Protein AF-A0AAF0U5R7-F1 (afdb_monomer_lite)

InterPro domains:
  IPR001128 Cytochrome P450 [PF00067] (354-648)
  IPR001480 Bulb-type lectin domain [PF01453] (91-176)
  IPR001480 Bulb-type lectin domain [PS50927] (29-160)
  IPR001480 Bulb-type lectin domain [SM00108] (45-162)
  IPR001480 Bulb-type lectin domain [cd00028] (50-162)
  IPR002401 Cytochrome P450, E-class, group I [PR00463] (361-380)
  IPR002401 Cytochrome P450, E-class, group I [PR00463] (475-493)
  IPR002401 Cytochrome P450, E-class, group I [PR00463] (587-604)
  IPR002401 Cytochrome P450, E-class, group I [PR00463] (607-633)
  IPR036396 Cytochrome P450 superfamily [G3DSA:1.10.630.10] (300-651)
  IPR036396 Cytochrome P450 superfamily [SSF48264] (350-648)
  IPR036426 Bulb-type lectin domain superfamily [G3DSA:2.90.10.10] (49-160)
  IPR036426 Bulb-type lectin domain superfamily [SSF51110] (70-209)
  IPR050665 Plant Cytochrome P450 Monooxygenases [PTHR24282] (292-652)

Radius of gyration: 36.53 Å; chains: 1; bounding box: 99×59×132 Å

Organism: Solanum verrucosum (NCBI:txid315347)

pLDDT: mean 81.74, std 16.14, range [27.42, 98.19]

Secondary structure (DSSP, 8-state):
-PPPPPTHHHHHHHHGGG------PPPGGG-EEEES-SPPPSS-BGGG-EEEEEEEEETTEEEEEEESSTT-EEEEEEE--TT--S-BEEEEESSTTS-B-TT-EEEE-TTS-EEEE-TTS-EEEE---TTS---EEEE-TTS-EEEE-TT--EEEEGGGS--SEEETT-EEETTSS--EEEES-SS--SEEEEEEEE-SSEEEEEETTEEEEEEEE--BTB--EEEEEEEEETTEEEEEEEETT----EEEEEEE-SS--SSEEEEE-TTS-EEEEEEEEETTTTEEEEEEEEEHIIIIIHHHHHHHHHHHTT-EEPPP-TTTBTHHHHHHHHHHHHHSPP-TT-S--HHHHSHHHHHHHHHH-SEEEEEETTEEEEEE--HHHHHHHHH-TTTS------GGGGGT--STTT--HHHHHHHHHHHGGGGSHHHHHHHHHHHHHHHHHHHHHHHHHHHHHSS----HHHHHHHHHHHHHHHHHHS--HHHHHHHHHHHHHHHHHHHHHHTSPPPTTGGGS--HHHHHHHHHHHHHHHHHHHHHHHHHHHHHTT-----SHHHHHHHHHHHHHHHHT-GGGS--HHHHHHHHHHHHHIIIIIHHHHHHHHHHHHHH-HHHHHHHHHHHHHHHTTSPP-HHHHTT-HHHHHHHHHHHHHHHHHHHHHHHT-B-PPPTTS-GGG-

Foldseek 3Di:
DDDDDDPPVVVVVVVVVPPPPPLQWADPVQKDKDWQDDDWDDAQAQLSWTKDWDPADDPPKGWIWIALDAQFTWIFIWGDDPPFSAHIYTFATFQQVQGAGGRWMFIQHRQRKTFTAHNVRHTRGIQPCGSVQFHHWHQDNQRKTFTAHPVRHGPDICLQPGEQKATAFRKAFEVGSDKYFAACDSRHRHGHQWIFHAHQQFTAIGRHPHGPFTLDGHDPPPWGWTMWGFHFDDQFTKIWTDTPPDPDIDMDTQDRHPAGQNQKMWGQYNVRWIWIWGFGQDPVVRGTYIDGRHTRCLFPTLLQVVVVVCVVVVAAFDRADTQAWCLVVQVVQQVVLVVDDDDLPDPDCCCSQRVPVVVGCVVGHQFHWTDRGSFIFTHHPDVVVLVVLVVPQQQFDDDDFAPLLVLQFDALVHDGDPRNVLRCQLLVVCVDPVLVQVLQVQLLVLVVVLVVVVVVQCVVPVDDDDPCLVSLLLSLLQSLCCFAQVHGSVLCVLLLVLSVVLVVLSVVRRSDRHDPPCCVPPDPSSVSSNVSSVVNLVSLLVSLVVQVVCVVVVNHDLSGSLSSSVVSQVVQCVVVVHNVSGDDPSNSSSVVSVSSCVRRPLRSLLVVLLVSVCVVPVVLVVVQVVLCCVLAVPHDDHPVSVVSSPSVVVSSVVSCCVRCVSPCSVVSRGGDDDPPPDDPVPD

Sequence (683 aa):
MSPSWPTTLLASLFLFSQIFSCIAQVPPESTFKFVNEGELGPYVVEYRADYRVISIFNNPFQLCFYNTTPNAWTLALRMGTVRSESLMRWVWEANRGNPVKENATFTFGTNGNLVLADADGRIAWQTNTANKGVTGFKLLPNGNMVLHDSKGKFVWQSFNYPTDTLLVGQTLRLSGPNKLVSRASVKKNANGPYRLVVQPRLFAVYKGNKVDVELAWFDYGNNTLESIKLNSGNQRLKLDYRFAKSTQRSSHVMAFTKYNTTLTYLRLEIDGNLKAYTFVRDEEADEFRWKVTYILNWVWFNPKKLEKLLRKQGLNGNSYRLLYGDMKDLSGMIKEANSKPMNMFDHDLAPRMVPFFLETIKKYGKKSFIWMGPRPQILIMDPELIKEVLSKNYVYQKPHGNPLGTLFVQGLVSYEKDKWAKHRKIINPAFHLEKLKHMLPAFYLSCSEMLSKWEDAVQVEGSHEIDVWPHLQQLTCDVISRTAFGSSYEEGRKIFELQQEQAQHFLEVIHSVYIPGWRFLPTKRNRRMKEIKKDVRSSIRGIIDKRLKAMEAGNADNEDLLGILLESNFKEIELHGNKDFGMSIEEVIEECKLFYFAGAETTSVWILWTLVLLSRYPDWQERAREEVLQVFGSRKPDFDGLNHLKVVSILVVWFNFYAMGNNDLVRVVKAIFPDNSTDPTNF

Structure (mmCIF, N/CA/C/O backbone):
data_AF-A0AAF0U5R7-F1
#
_entry.id   AF-A0AAF0U5R7-F1
#
loop_
_atom_site.group_PDB
_atom_site.id
_atom_site.type_symbol
_atom_site.label_atom_id
_atom_site.label_alt_id
_atom_site.label_comp_id
_atom_site.label_asym_id
_atom_site.label_entity_id
_atom_site.label_seq_id
_atom_site.pdbx_PDB_ins_code
_atom_site.Cartn_x
_atom_site.Cartn_y
_atom_site.Cartn_z
_atom_site.occupancy
_atom_site.B_iso_or_equiv
_atom_site.auth_seq_id
_atom_site.auth_comp_id
_atom_site.auth_asym_id
_atom_site.auth_atom_id
_atom_site.pdbx_PDB_model_num
ATOM 1 N N . MET A 1 1 ? 57.171 -0.516 -90.112 1.00 40.38 1 MET A N 1
ATOM 2 C CA . MET A 1 1 ? 57.496 0.826 -89.588 1.00 40.38 1 MET A CA 1
ATOM 3 C C . MET A 1 1 ? 56.342 1.291 -88.720 1.00 40.38 1 MET A C 1
ATOM 5 O O . MET A 1 1 ? 55.192 1.164 -89.109 1.00 40.38 1 MET A O 1
ATOM 9 N N . SER A 1 2 ? 56.692 1.656 -87.497 1.00 31.58 2 SER A N 1
ATOM 10 C CA . SER A 1 2 ? 55.877 1.904 -86.306 1.00 31.58 2 SER A CA 1
ATOM 11 C C . SER A 1 2 ? 54.979 3.147 -86.382 1.00 31.58 2 SER A C 1
ATOM 13 O O . SER A 1 2 ? 55.464 4.183 -86.837 1.00 31.58 2 SER A O 1
ATOM 15 N N . PRO A 1 3 ? 53.753 3.115 -85.827 1.00 43.94 3 PRO A N 1
ATOM 16 C CA . PRO A 1 3 ? 53.005 4.318 -85.491 1.00 43.94 3 PRO A CA 1
ATOM 17 C C . PRO A 1 3 ? 53.316 4.749 -84.047 1.00 43.94 3 PRO A C 1
ATOM 19 O O . PRO A 1 3 ? 53.136 3.988 -83.095 1.00 43.94 3 PRO A O 1
ATOM 22 N N . SER A 1 4 ? 53.802 5.978 -83.892 1.00 38.38 4 SER A N 1
ATOM 23 C CA . SER A 1 4 ? 54.034 6.646 -82.613 1.00 38.38 4 SER A CA 1
ATOM 24 C C . SER A 1 4 ? 52.716 7.173 -82.036 1.00 38.38 4 SER A C 1
ATOM 26 O O . SER A 1 4 ? 52.055 8.027 -82.620 1.00 38.38 4 SER A O 1
ATOM 28 N N . TRP A 1 5 ? 52.338 6.661 -80.866 1.00 39.34 5 TRP A N 1
ATOM 29 C CA . TRP A 1 5 ? 51.257 7.199 -80.038 1.00 39.34 5 TRP A CA 1
ATOM 30 C C . TRP A 1 5 ? 51.809 8.298 -79.112 1.00 39.34 5 TRP A C 1
ATOM 32 O O . TRP A 1 5 ? 52.967 8.206 -78.693 1.00 39.34 5 TRP A O 1
ATOM 42 N N . PRO A 1 6 ? 51.025 9.338 -78.772 1.00 49.75 6 PRO A N 1
ATOM 43 C CA . PRO A 1 6 ? 51.516 10.461 -77.989 1.00 49.75 6 PRO A CA 1
ATOM 44 C C . PRO A 1 6 ? 51.706 10.055 -76.521 1.00 49.75 6 PRO A C 1
ATOM 46 O O . PRO A 1 6 ? 50.786 9.605 -75.838 1.00 49.75 6 PRO A O 1
ATOM 49 N N . THR A 1 7 ? 52.922 10.256 -76.025 1.00 53.69 7 THR A N 1
ATOM 50 C CA . THR A 1 7 ? 53.424 9.938 -74.678 1.00 53.69 7 THR A CA 1
ATOM 51 C C . THR A 1 7 ? 52.756 10.718 -73.532 1.00 53.69 7 THR A C 1
ATOM 53 O O . THR A 1 7 ? 53.128 10.552 -72.373 1.00 53.69 7 THR A O 1
ATOM 56 N N . THR A 1 8 ? 51.724 11.518 -73.801 1.00 50.69 8 THR A N 1
ATOM 57 C CA . THR A 1 8 ? 51.004 12.320 -72.798 1.00 50.69 8 THR A CA 1
ATOM 58 C C . THR A 1 8 ? 49.821 11.595 -72.139 1.00 50.69 8 THR A C 1
ATOM 60 O O . THR A 1 8 ? 49.384 12.007 -71.062 1.00 50.69 8 THR A O 1
ATOM 63 N N . LEU A 1 9 ? 49.344 10.472 -72.695 1.00 48.22 9 LEU A N 1
ATOM 64 C CA . LEU A 1 9 ? 48.283 9.663 -72.065 1.00 48.22 9 LEU A CA 1
ATOM 65 C C . LEU A 1 9 ? 48.811 8.633 -71.045 1.00 48.22 9 LEU A C 1
ATOM 67 O O . LEU A 1 9 ? 48.096 8.235 -70.130 1.00 48.22 9 LEU A O 1
ATOM 71 N N . LEU A 1 10 ? 50.081 8.229 -71.153 1.00 47.44 10 LEU A N 1
ATOM 72 C CA . LEU A 1 10 ? 50.709 7.298 -70.203 1.00 47.44 10 LEU A CA 1
ATOM 73 C C . LEU A 1 10 ? 51.170 7.988 -68.912 1.00 47.44 10 LEU A C 1
ATOM 75 O O . LEU A 1 10 ? 51.118 7.377 -67.848 1.00 47.44 10 LEU A O 1
ATOM 79 N N . ALA A 1 11 ? 51.531 9.275 -68.968 1.00 45.38 11 ALA A N 1
ATOM 80 C CA . ALA A 1 11 ? 51.872 10.051 -67.773 1.00 45.38 11 ALA A CA 1
ATOM 81 C C . ALA A 1 11 ? 50.638 10.379 -66.908 1.00 45.38 11 ALA A C 1
ATOM 83 O O . ALA A 1 11 ? 50.738 10.433 -65.684 1.00 45.38 11 ALA A O 1
ATOM 84 N N . SER A 1 12 ? 49.458 10.528 -67.519 1.00 46.97 12 SER A N 1
ATOM 85 C CA . SER A 1 12 ? 48.195 10.742 -66.797 1.00 46.97 12 SER A CA 1
ATOM 86 C C . SER A 1 12 ? 47.633 9.450 -66.188 1.00 46.97 12 SER A C 1
ATOM 88 O O . SER A 1 12 ? 47.035 9.505 -65.117 1.00 46.97 12 SER A O 1
ATOM 90 N N . LEU A 1 13 ? 47.907 8.281 -66.778 1.00 44.75 13 LEU A N 1
ATOM 91 C CA . LEU A 1 13 ? 47.575 6.978 -66.182 1.00 44.75 13 LEU A CA 1
ATOM 92 C C . LEU A 1 13 ? 48.552 6.544 -65.071 1.00 44.75 13 LEU A C 1
ATOM 94 O O . LEU A 1 13 ? 48.123 5.883 -64.128 1.00 44.75 13 LEU A O 1
ATOM 98 N N . PHE A 1 14 ? 49.820 6.974 -65.107 1.00 43.19 14 PHE A N 1
ATOM 99 C CA . PHE A 1 14 ? 50.777 6.736 -64.011 1.00 43.19 14 PHE A CA 1
ATOM 100 C C . PHE A 1 14 ? 50.606 7.688 -62.814 1.00 43.19 14 PHE A C 1
ATOM 102 O O . PHE A 1 14 ? 50.916 7.312 -61.686 1.00 43.19 14 PHE A O 1
ATOM 109 N N . LEU A 1 15 ? 50.061 8.894 -63.019 1.00 40.28 15 LEU A N 1
ATOM 110 C CA . LEU A 1 15 ? 49.695 9.804 -61.921 1.00 40.28 15 LEU A CA 1
ATOM 111 C C . LEU A 1 15 ? 48.323 9.489 -61.298 1.00 40.28 15 LEU A C 1
ATOM 113 O O . LEU A 1 15 ? 48.075 9.881 -60.160 1.00 40.28 15 LEU A O 1
ATOM 117 N N . PHE A 1 16 ? 47.462 8.718 -61.973 1.00 40.53 16 PHE A N 1
ATOM 118 C CA . PHE A 1 16 ? 46.197 8.236 -61.399 1.00 40.53 16 PHE A CA 1
ATOM 119 C C . PHE A 1 16 ? 46.306 6.903 -60.637 1.00 40.53 16 PHE A C 1
ATOM 121 O O . PHE A 1 16 ? 45.370 6.542 -59.925 1.00 40.53 16 PHE A O 1
ATOM 128 N N . SER A 1 17 ? 47.446 6.200 -60.689 1.00 38.38 17 SER A N 1
ATOM 129 C CA . SER A 1 17 ? 47.683 4.987 -59.883 1.00 38.38 17 SER A CA 1
ATOM 130 C C . SER A 1 17 ? 48.327 5.256 -58.512 1.00 38.38 17 SER A C 1
ATOM 132 O O . SER A 1 17 ? 48.653 4.313 -57.796 1.00 38.38 17 SER A O 1
ATOM 134 N N . GLN A 1 18 ? 48.513 6.526 -58.132 1.00 39.97 18 GLN A N 1
ATOM 135 C CA . GLN A 1 18 ? 49.034 6.954 -56.823 1.00 39.97 18 GLN A CA 1
ATOM 136 C C . GLN A 1 18 ? 47.986 7.696 -55.978 1.00 39.97 18 GLN A C 1
ATOM 138 O O . GLN A 1 18 ? 48.325 8.331 -54.981 1.00 39.97 18 GLN A O 1
ATOM 143 N N . ILE A 1 19 ? 46.690 7.545 -56.282 1.00 41.69 19 ILE A N 1
ATOM 144 C CA . ILE A 1 19 ? 45.675 7.690 -55.233 1.00 41.69 19 ILE A CA 1
ATOM 145 C C . ILE A 1 19 ? 45.765 6.419 -54.385 1.00 41.69 19 ILE A C 1
ATOM 147 O O . ILE A 1 19 ? 44.933 5.515 -54.478 1.00 41.69 19 ILE A O 1
ATOM 151 N N . PHE A 1 20 ? 46.793 6.349 -53.532 1.00 39.25 20 PHE A N 1
ATOM 152 C CA . PHE A 1 20 ? 46.637 5.659 -52.265 1.00 39.25 20 PHE A CA 1
ATOM 153 C C . PHE A 1 20 ? 45.418 6.312 -51.624 1.00 39.25 20 PHE A C 1
ATOM 155 O O . PHE A 1 20 ? 45.483 7.390 -51.034 1.00 39.25 20 PHE A O 1
ATOM 162 N N . SER A 1 21 ? 44.267 5.665 -51.775 1.00 38.41 21 SER A N 1
ATOM 163 C CA . SER A 1 21 ? 43.223 5.785 -50.782 1.00 38.41 21 SER A CA 1
ATOM 164 C C . SER A 1 21 ? 43.889 5.280 -49.512 1.00 38.41 21 SER A C 1
ATOM 166 O O . SER A 1 21 ? 43.935 4.076 -49.276 1.00 38.41 21 SER A O 1
ATOM 168 N N . CYS A 1 22 ? 44.516 6.183 -48.753 1.00 46.66 22 CYS A N 1
ATOM 169 C CA . CYS A 1 22 ? 44.947 5.924 -47.394 1.00 46.66 22 CYS A CA 1
ATOM 170 C C . CYS A 1 22 ? 43.667 5.629 -46.619 1.00 46.66 22 CYS A C 1
ATOM 172 O O . CYS A 1 22 ? 43.062 6.512 -46.012 1.00 46.66 22 CYS A O 1
ATOM 174 N N . ILE A 1 23 ? 43.197 4.384 -46.710 1.00 57.81 23 ILE A N 1
ATOM 175 C CA . ILE A 1 23 ? 42.240 3.825 -45.775 1.00 57.81 23 ILE A CA 1
ATOM 176 C C . ILE A 1 23 ? 42.951 3.994 -44.446 1.00 57.81 23 ILE A C 1
ATOM 178 O O . ILE A 1 23 ? 43.989 3.375 -44.230 1.00 57.81 23 ILE A O 1
ATOM 182 N N . ALA A 1 24 ? 42.469 4.921 -43.622 1.00 60.72 24 ALA A N 1
ATOM 183 C CA . ALA A 1 24 ? 43.088 5.189 -42.340 1.00 60.72 24 ALA A CA 1
ATOM 184 C C . ALA A 1 24 ? 43.162 3.857 -41.577 1.00 60.72 24 ALA A C 1
ATOM 186 O O . ALA A 1 24 ? 42.127 3.243 -41.306 1.00 60.72 24 ALA A O 1
ATOM 187 N N . GLN A 1 25 ? 44.386 3.376 -41.358 1.00 77.62 25 GLN A N 1
ATOM 188 C CA . GLN A 1 25 ? 44.668 2.154 -40.618 1.00 77.62 25 GLN A CA 1
ATOM 189 C C . GLN A 1 25 ? 44.881 2.516 -39.154 1.00 77.62 25 GLN A C 1
ATOM 191 O O . GLN A 1 25 ? 45.380 3.597 -38.831 1.00 77.62 25 GLN A O 1
ATOM 196 N N . VAL A 1 26 ? 44.480 1.614 -38.264 1.00 87.19 26 VAL A N 1
ATOM 197 C CA . VAL A 1 26 ? 44.726 1.783 -36.834 1.00 87.19 26 VAL A CA 1
ATOM 198 C C . VAL A 1 26 ? 46.232 1.650 -36.602 1.00 87.19 26 VAL A C 1
ATOM 200 O O . VAL A 1 26 ? 46.800 0.636 -37.023 1.00 87.19 26 VAL A O 1
ATOM 203 N N . PRO A 1 27 ? 46.880 2.626 -35.942 1.00 87.50 27 PRO A N 1
ATOM 204 C CA . PRO A 1 27 ? 48.293 2.516 -35.607 1.00 87.50 27 PRO A CA 1
ATOM 205 C C . PRO A 1 27 ? 48.554 1.242 -34.785 1.00 87.50 27 PRO A C 1
ATOM 207 O O . PRO A 1 27 ? 47.750 0.948 -33.893 1.00 87.50 27 PRO A O 1
ATOM 210 N N . PRO A 1 28 ? 49.623 0.467 -35.052 1.00 86.25 28 PRO A N 1
ATOM 211 C CA . PRO A 1 28 ? 49.896 -0.785 -34.342 1.00 86.25 28 PRO A CA 1
ATOM 212 C C . PRO A 1 28 ? 49.866 -0.649 -32.812 1.00 86.25 28 PRO A C 1
ATOM 214 O O . PRO A 1 28 ? 49.298 -1.498 -32.130 1.00 86.25 28 PRO A O 1
ATOM 217 N N . GLU A 1 29 ? 50.371 0.457 -32.270 1.00 86.44 29 GLU A N 1
ATOM 218 C CA . GLU A 1 29 ? 50.370 0.790 -30.841 1.00 86.44 29 GLU A CA 1
ATOM 219 C C . GLU A 1 29 ? 48.970 1.024 -30.246 1.00 86.44 29 GLU A C 1
ATOM 221 O O . GLU A 1 29 ? 48.789 0.977 -29.032 1.00 86.44 29 GLU A O 1
ATOM 226 N N . SER A 1 30 ? 47.973 1.275 -31.096 1.00 88.06 30 SER A N 1
ATOM 227 C CA . SER A 1 30 ? 46.566 1.458 -30.720 1.00 88.06 30 SER A CA 1
ATOM 228 C C . SER A 1 30 ? 45.730 0.180 -30.884 1.00 88.06 30 SER A C 1
ATOM 230 O O . SER A 1 30 ? 44.527 0.200 -30.612 1.00 88.06 30 SER A O 1
ATOM 232 N N . THR A 1 31 ? 46.338 -0.923 -31.335 1.00 94.56 31 THR A N 1
ATOM 233 C CA . THR A 1 31 ? 45.702 -2.247 -31.432 1.00 94.56 31 THR A CA 1
ATOM 234 C C . THR A 1 31 ? 45.802 -3.016 -30.114 1.00 94.56 31 THR A C 1
ATOM 236 O O . THR A 1 31 ? 46.631 -2.708 -29.260 1.00 94.56 31 THR A O 1
ATOM 239 N N . PHE A 1 32 ? 44.951 -4.024 -29.917 1.00 96.44 32 PHE A N 1
ATOM 240 C CA . PHE A 1 32 ? 45.042 -4.904 -28.748 1.00 96.44 32 PHE A CA 1
ATOM 241 C C . PHE A 1 32 ? 44.501 -6.299 -29.046 1.00 96.44 32 PHE A C 1
ATOM 243 O O . PHE A 1 32 ? 43.642 -6.477 -29.910 1.00 96.44 32 PHE A O 1
ATOM 250 N N . LYS A 1 33 ? 44.955 -7.283 -28.268 1.00 96.25 33 LYS A N 1
ATOM 251 C CA . LYS A 1 33 ? 44.413 -8.641 -28.238 1.00 96.25 33 LYS A CA 1
ATOM 252 C C . LYS A 1 33 ? 44.359 -9.120 -26.793 1.00 96.25 33 LYS A C 1
ATOM 254 O O . LYS A 1 33 ? 45.391 -9.227 -26.142 1.00 96.25 33 LYS A O 1
ATOM 259 N N . PHE A 1 34 ? 43.160 -9.424 -26.314 1.00 97.12 34 PHE A N 1
ATOM 260 C CA . PHE A 1 34 ? 42.935 -10.030 -25.006 1.00 97.12 34 PHE A CA 1
ATOM 261 C C . PHE A 1 34 ? 42.510 -11.479 -25.177 1.00 97.12 34 PHE A C 1
ATOM 263 O O . PHE A 1 34 ? 41.666 -11.768 -26.024 1.00 97.12 34 PHE A O 1
ATOM 270 N N . VAL A 1 35 ? 43.072 -12.367 -24.365 1.00 96.75 35 VAL A N 1
ATOM 271 C CA . VAL A 1 35 ? 42.690 -13.780 -24.292 1.00 96.75 35 VAL A CA 1
ATOM 272 C C . VAL A 1 35 ? 41.850 -13.979 -23.033 1.00 96.75 35 VAL A C 1
ATOM 274 O O . VAL A 1 35 ? 42.160 -13.433 -21.977 1.00 96.75 35 VAL A O 1
ATOM 277 N N . ASN A 1 36 ? 40.747 -14.713 -23.151 1.00 95.88 36 ASN A N 1
ATOM 278 C CA . ASN A 1 36 ? 39.884 -15.070 -22.034 1.00 95.88 36 ASN A CA 1
ATOM 279 C C . ASN A 1 36 ? 40.510 -16.217 -21.226 1.00 95.88 36 ASN A C 1
ATOM 281 O O . ASN A 1 36 ? 40.085 -17.368 -21.339 1.00 95.88 36 ASN A O 1
ATOM 285 N N . GLU A 1 37 ? 41.506 -15.881 -20.416 1.00 93.75 37 GLU A N 1
ATOM 286 C CA . GLU A 1 37 ? 42.252 -16.787 -19.541 1.00 93.75 37 GLU A CA 1
ATOM 287 C C . GLU A 1 37 ? 42.609 -16.089 -18.216 1.00 93.75 37 GLU A C 1
ATOM 289 O O . GLU A 1 37 ? 42.425 -14.878 -18.072 1.00 93.75 37 GLU A O 1
ATOM 294 N N . GLY A 1 38 ? 43.091 -16.854 -17.234 1.00 90.12 38 GLY A N 1
ATOM 295 C CA . GLY A 1 38 ? 43.553 -16.331 -15.944 1.00 90.12 38 GLY A CA 1
ATOM 296 C C . GLY A 1 38 ? 42.538 -16.416 -14.800 1.00 90.12 38 GLY A C 1
ATOM 297 O O . GLY A 1 38 ? 41.504 -17.090 -14.888 1.00 90.12 38 GLY A O 1
ATOM 298 N N . GLU A 1 39 ? 42.874 -15.747 -13.698 1.00 91.31 39 GLU A N 1
ATOM 299 C CA . GLU A 1 39 ? 42.134 -15.809 -12.436 1.00 91.31 39 GLU A CA 1
ATOM 300 C C . GLU A 1 39 ? 40.764 -15.125 -12.506 1.00 91.31 39 GLU A C 1
ATOM 302 O O . GLU A 1 39 ? 40.548 -14.153 -13.237 1.00 91.31 39 GLU A O 1
ATOM 307 N N . LEU A 1 40 ? 39.824 -15.651 -11.721 1.00 92.38 40 LEU A N 1
ATOM 308 C CA . LEU A 1 40 ? 38.483 -15.097 -11.584 1.00 92.38 40 LEU A CA 1
ATOM 309 C C . LEU A 1 40 ? 38.486 -13.922 -10.607 1.00 92.38 40 LEU A C 1
ATOM 311 O O . LEU A 1 40 ? 39.226 -13.894 -9.626 1.00 92.38 40 LEU A O 1
ATOM 315 N N . GLY A 1 41 ? 37.622 -12.947 -10.868 1.00 87.81 41 GLY A N 1
ATOM 316 C CA . GLY A 1 41 ? 37.445 -11.806 -9.987 1.00 87.81 41 GLY A CA 1
ATOM 317 C C . GLY A 1 41 ? 36.872 -12.216 -8.620 1.00 87.81 41 GLY A C 1
ATOM 318 O O . GLY A 1 41 ? 36.008 -13.089 -8.556 1.00 87.81 41 GLY A O 1
ATOM 319 N N . PRO A 1 42 ? 37.300 -11.569 -7.523 1.00 86.50 42 PRO A N 1
ATOM 320 C CA . PRO A 1 42 ? 37.019 -12.047 -6.167 1.00 86.50 42 PRO A CA 1
ATOM 321 C C . PRO A 1 42 ? 35.653 -11.616 -5.606 1.00 86.50 42 PRO A C 1
ATOM 323 O O . PRO A 1 42 ? 35.295 -12.005 -4.497 1.00 86.50 42 PRO A O 1
ATOM 326 N N . TYR A 1 43 ? 34.892 -10.780 -6.320 1.00 84.44 43 TYR A N 1
ATOM 327 C CA . TYR A 1 43 ? 33.681 -10.144 -5.789 1.00 84.44 43 TYR A CA 1
ATOM 328 C C . TYR A 1 43 ? 32.392 -10.739 -6.356 1.00 84.44 43 TYR A C 1
ATOM 330 O O . TYR A 1 43 ? 32.324 -11.149 -7.512 1.00 84.44 43 TYR A O 1
ATOM 338 N N . VAL A 1 44 ? 31.315 -10.692 -5.567 1.00 82.25 44 VAL A N 1
ATOM 339 C CA . VAL A 1 44 ? 29.986 -11.103 -6.031 1.00 82.25 44 VAL A CA 1
ATOM 340 C C . VAL A 1 44 ? 29.438 -10.085 -7.034 1.00 82.25 44 VAL A C 1
ATOM 342 O O . VAL A 1 44 ? 29.354 -8.885 -6.767 1.00 82.25 44 VAL A O 1
ATOM 345 N N . VAL A 1 45 ? 29.004 -10.584 -8.188 1.00 87.50 45 VAL A N 1
ATOM 346 C CA . VAL A 1 45 ? 28.429 -9.780 -9.274 1.00 87.50 45 VAL A CA 1
ATOM 347 C C . VAL A 1 45 ? 27.017 -10.223 -9.622 1.00 87.50 45 VAL A C 1
ATOM 349 O O . VAL A 1 45 ? 26.514 -11.259 -9.176 1.00 87.50 45 VAL A O 1
ATOM 352 N N . GLU A 1 46 ? 26.342 -9.400 -10.416 1.00 89.06 46 GLU A N 1
ATOM 353 C CA . GLU A 1 46 ? 25.008 -9.683 -10.917 1.00 89.06 46 GLU A CA 1
ATOM 354 C C . GLU A 1 46 ? 24.918 -11.079 -11.558 1.00 89.06 46 GLU A C 1
ATOM 356 O O . GLU A 1 46 ? 25.801 -11.508 -12.302 1.00 89.06 46 GLU A O 1
ATOM 361 N N . TYR A 1 47 ? 23.832 -11.784 -11.224 1.00 89.31 47 TYR A N 1
ATOM 362 C CA . TYR A 1 47 ? 23.567 -13.187 -11.572 1.00 89.31 47 TYR A CA 1
ATOM 363 C C . TYR A 1 47 ? 24.486 -14.230 -10.919 1.00 89.31 47 TYR A C 1
ATOM 365 O O . TYR A 1 47 ? 24.391 -15.397 -11.290 1.00 89.31 47 TYR A O 1
ATOM 373 N N . ARG A 1 48 ? 25.305 -13.844 -9.924 1.00 87.31 48 ARG A N 1
ATOM 374 C CA . ARG A 1 48 ? 26.328 -14.716 -9.312 1.00 87.31 48 ARG A CA 1
ATOM 375 C C . ARG A 1 48 ? 27.257 -15.319 -10.372 1.00 87.31 48 ARG A C 1
ATOM 377 O O . ARG A 1 48 ? 27.559 -16.504 -10.329 1.00 87.31 48 ARG A O 1
ATOM 384 N N . ALA A 1 49 ? 27.602 -14.509 -11.368 1.00 89.31 49 ALA A N 1
ATOM 385 C CA . ALA A 1 49 ? 28.492 -14.916 -12.440 1.00 89.31 49 ALA A CA 1
ATOM 386 C C . ALA A 1 49 ? 29.947 -14.970 -11.971 1.00 89.31 49 ALA A C 1
ATOM 388 O O . ALA A 1 49 ? 30.346 -14.145 -11.148 1.00 89.31 49 ALA A O 1
ATOM 389 N N . ASP A 1 50 ? 30.744 -15.842 -12.582 1.00 92.88 50 ASP A N 1
ATOM 390 C CA . ASP A 1 50 ? 32.193 -15.675 -12.550 1.00 92.88 50 ASP A CA 1
ATOM 391 C C . ASP A 1 50 ? 32.593 -14.668 -13.628 1.00 92.88 50 ASP A C 1
ATOM 393 O O . ASP A 1 50 ? 31.907 -14.504 -14.646 1.00 92.88 50 ASP A O 1
ATOM 397 N N . TYR A 1 51 ? 33.688 -13.944 -13.407 1.00 93.75 51 TYR A N 1
ATOM 398 C CA . TYR A 1 51 ? 34.138 -12.930 -14.351 1.00 93.75 51 TYR A CA 1
ATOM 399 C C . TYR A 1 51 ? 35.652 -12.737 -14.348 1.00 93.75 51 TYR A C 1
ATOM 401 O O . TYR A 1 51 ? 36.327 -13.006 -13.360 1.00 93.75 51 TYR A O 1
ATOM 409 N N . ARG A 1 52 ? 36.167 -12.217 -15.462 1.00 94.44 52 ARG A N 1
ATOM 410 C CA . ARG A 1 52 ? 37.556 -11.805 -15.676 1.00 94.44 52 ARG A CA 1
ATOM 411 C C . ARG A 1 52 ? 37.573 -10.381 -16.199 1.00 94.44 52 ARG A C 1
ATOM 413 O O . ARG A 1 52 ? 36.819 -10.039 -17.113 1.00 94.44 52 ARG A O 1
ATOM 420 N N . VAL A 1 53 ? 38.409 -9.535 -15.614 1.00 91.69 53 VAL A N 1
ATOM 421 C CA . VAL A 1 53 ? 38.508 -8.127 -16.009 1.00 91.69 53 VAL A CA 1
ATOM 422 C C . VAL A 1 53 ? 39.434 -7.956 -17.208 1.00 91.69 53 VAL A C 1
ATOM 424 O O . VAL A 1 53 ? 40.459 -8.617 -17.316 1.00 91.69 53 VAL A O 1
ATOM 427 N N . ILE A 1 54 ? 39.085 -7.028 -18.095 1.00 92.94 54 ILE A N 1
ATOM 428 C CA . ILE A 1 54 ? 39.948 -6.566 -19.184 1.00 92.94 54 ILE A CA 1
ATOM 429 C C . ILE A 1 54 ? 40.483 -5.183 -18.795 1.00 92.94 54 ILE A C 1
ATOM 431 O O . ILE A 1 54 ? 39.798 -4.405 -18.122 1.00 92.94 54 ILE A O 1
ATOM 435 N N . SER A 1 55 ? 41.704 -4.847 -19.216 1.00 91.94 55 SER A N 1
ATOM 436 C CA . SER A 1 55 ? 42.351 -3.568 -18.880 1.00 91.94 55 SER A CA 1
ATOM 437 C C . SER A 1 55 ? 41.681 -2.337 -19.511 1.00 91.94 55 SER A C 1
ATOM 439 O O . SER A 1 55 ? 42.026 -1.210 -19.170 1.00 91.94 55 SER A O 1
ATOM 441 N N . ILE A 1 56 ? 40.685 -2.515 -20.384 1.00 94.38 56 ILE A N 1
ATOM 442 C CA . ILE A 1 56 ? 39.877 -1.424 -20.936 1.00 94.38 56 ILE A CA 1
ATOM 443 C C . ILE A 1 56 ? 38.869 -0.947 -19.883 1.00 94.38 56 ILE A C 1
ATOM 445 O O . ILE A 1 56 ? 37.855 -1.608 -19.627 1.00 94.38 56 ILE A O 1
ATOM 449 N N . PHE A 1 57 ? 39.119 0.233 -19.312 1.00 93.31 57 PHE A N 1
ATOM 450 C CA . PHE A 1 57 ? 38.269 0.840 -18.289 1.00 93.31 57 PHE A CA 1
ATOM 451 C C . PHE A 1 57 ? 38.112 2.356 -18.472 1.00 93.31 57 PHE A C 1
ATOM 453 O O . PHE A 1 57 ? 38.980 3.037 -19.010 1.00 93.31 57 PHE A O 1
ATOM 460 N N . ASN A 1 58 ? 36.986 2.885 -17.998 1.00 93.88 58 ASN A N 1
ATOM 461 C CA . ASN A 1 58 ? 36.752 4.309 -17.787 1.00 93.88 58 ASN A CA 1
ATOM 462 C C . ASN A 1 58 ? 35.703 4.444 -16.683 1.00 93.88 58 ASN A C 1
ATOM 464 O O . ASN A 1 58 ? 34.545 4.092 -16.897 1.00 93.88 58 ASN A O 1
ATOM 468 N N . ASN A 1 59 ? 36.113 4.877 -15.489 1.00 87.31 59 ASN A N 1
ATOM 469 C CA . ASN A 1 59 ? 35.277 4.823 -14.290 1.00 87.31 59 ASN A CA 1
ATOM 470 C C . ASN A 1 59 ? 33.886 5.461 -14.517 1.00 87.31 59 ASN A C 1
ATOM 472 O O . ASN A 1 59 ? 33.825 6.614 -14.948 1.00 87.31 59 ASN A O 1
ATOM 476 N N . PRO A 1 60 ? 32.776 4.765 -14.190 1.00 89.25 60 PRO A N 1
ATOM 477 C CA . PRO A 1 60 ? 32.659 3.486 -13.461 1.00 89.25 60 PRO A CA 1
ATOM 478 C C . PRO A 1 60 ? 32.533 2.231 -14.348 1.00 89.25 60 PRO A C 1
ATOM 480 O O . PRO A 1 60 ? 32.029 1.202 -13.897 1.00 89.25 60 PRO A O 1
ATOM 483 N N . PHE A 1 61 ? 32.909 2.311 -15.620 1.00 93.12 61 PHE A N 1
ATOM 484 C CA . PHE A 1 61 ? 32.746 1.243 -16.600 1.00 93.12 61 PHE A CA 1
ATOM 485 C C . PHE A 1 61 ? 34.039 0.464 -16.834 1.00 93.12 61 PHE A C 1
ATOM 487 O O . PHE A 1 61 ? 35.129 1.036 -16.885 1.00 93.12 61 PHE A O 1
ATOM 494 N N . GLN A 1 62 ? 33.919 -0.847 -17.026 1.00 93.56 62 GLN A N 1
ATOM 495 C CA . GLN A 1 62 ? 35.046 -1.701 -17.402 1.00 93.56 62 GLN A CA 1
ATOM 496 C C . GLN A 1 62 ? 34.559 -2.892 -18.222 1.00 93.56 62 GLN A C 1
ATOM 498 O O . GLN A 1 62 ? 33.473 -3.416 -17.970 1.00 93.56 62 GLN A O 1
ATOM 503 N N . LEU A 1 63 ? 35.352 -3.311 -19.207 1.00 95.50 63 LEU A N 1
ATOM 504 C CA . LEU A 1 63 ? 35.074 -4.528 -19.962 1.00 95.50 63 LEU A CA 1
ATOM 505 C C . LEU A 1 63 ? 35.487 -5.772 -19.176 1.00 95.50 63 LEU A C 1
ATOM 507 O O . LEU A 1 63 ? 36.516 -5.790 -18.499 1.00 95.50 63 LEU A O 1
ATOM 511 N N . CYS A 1 64 ? 34.678 -6.819 -19.272 1.00 95.56 64 CYS A N 1
ATOM 512 C CA . CYS A 1 64 ? 34.932 -8.105 -18.639 1.00 95.56 64 CYS A CA 1
ATOM 513 C C . CYS A 1 64 ? 34.462 -9.249 -19.538 1.00 95.56 64 CYS A C 1
ATOM 515 O O . CYS A 1 64 ? 33.511 -9.096 -20.307 1.00 95.56 64 CYS A O 1
ATOM 517 N N . PHE A 1 65 ? 35.073 -10.415 -19.369 1.00 96.81 65 PHE A N 1
ATOM 518 C CA . PHE A 1 65 ? 34.418 -11.680 -19.678 1.00 96.81 65 PHE A CA 1
ATOM 519 C C . PHE A 1 65 ? 33.637 -12.128 -18.451 1.00 96.81 65 PHE A C 1
ATOM 521 O O . PHE A 1 65 ? 34.146 -12.026 -17.341 1.00 96.81 65 PHE A O 1
ATOM 528 N N . TYR A 1 66 ? 32.415 -12.614 -18.623 1.00 95.19 66 TYR A N 1
ATOM 529 C CA . TYR A 1 66 ? 31.652 -13.212 -17.531 1.00 95.19 66 TYR A CA 1
ATOM 530 C C . TYR A 1 66 ? 30.895 -14.451 -17.996 1.00 95.19 66 TYR A C 1
ATOM 532 O O . TYR A 1 66 ? 30.580 -14.575 -19.183 1.00 95.19 66 TYR A O 1
ATOM 540 N N . ASN A 1 67 ? 30.573 -15.359 -17.081 1.00 93.25 67 ASN A N 1
ATOM 541 C CA . ASN A 1 67 ? 29.748 -16.523 -17.376 1.00 93.25 67 ASN A CA 1
ATOM 542 C C . ASN A 1 67 ? 28.719 -16.786 -16.256 1.00 93.25 67 ASN A C 1
ATOM 544 O O . ASN A 1 67 ? 28.963 -16.598 -15.073 1.00 93.25 67 ASN A O 1
ATOM 548 N N . THR A 1 68 ? 27.507 -17.200 -16.630 1.00 89.00 68 THR A N 1
ATOM 549 C CA . THR A 1 68 ? 26.495 -17.733 -15.682 1.00 89.00 68 THR A CA 1
ATOM 550 C C . THR A 1 68 ? 26.310 -19.238 -15.847 1.00 89.00 68 THR A C 1
ATOM 552 O O . THR A 1 68 ? 25.437 -19.855 -15.240 1.00 89.00 68 THR A O 1
ATOM 555 N N . THR A 1 69 ? 27.080 -19.828 -16.754 1.00 88.94 69 THR A N 1
ATOM 556 C CA . THR A 1 69 ? 27.105 -21.247 -17.077 1.00 88.94 69 THR A CA 1
ATOM 557 C C . THR A 1 69 ? 28.568 -21.593 -17.342 1.00 88.94 69 THR A C 1
ATOM 559 O O . THR A 1 69 ? 29.204 -20.865 -18.110 1.00 88.94 69 THR A O 1
ATOM 562 N N . PRO A 1 70 ? 29.116 -22.648 -16.714 1.00 88.75 70 PRO A N 1
ATOM 563 C CA . PRO A 1 70 ? 30.521 -23.005 -16.871 1.00 88.75 70 PRO A CA 1
ATOM 564 C C . PRO A 1 70 ? 30.938 -23.085 -18.343 1.00 88.75 70 PRO A C 1
ATOM 566 O O . PRO A 1 70 ? 30.211 -23.633 -19.171 1.00 88.75 70 PRO A O 1
ATOM 569 N N . ASN A 1 71 ? 32.099 -22.507 -18.662 1.00 88.19 71 ASN A N 1
ATOM 570 C CA . ASN A 1 71 ? 32.680 -22.455 -20.010 1.00 88.19 71 ASN A CA 1
ATOM 571 C C . ASN A 1 71 ? 31.811 -21.779 -21.103 1.00 88.19 71 ASN A C 1
ATOM 573 O O . ASN A 1 71 ? 32.058 -21.959 -22.293 1.00 88.19 71 ASN A O 1
ATOM 577 N N . ALA A 1 72 ? 30.799 -20.991 -20.723 1.00 94.12 72 ALA A N 1
ATOM 578 C CA . ALA A 1 72 ? 29.973 -20.212 -21.646 1.00 94.12 72 ALA A CA 1
ATOM 579 C C . ALA A 1 72 ? 30.137 -18.708 -21.378 1.00 94.12 72 ALA A C 1
ATOM 581 O O . ALA A 1 72 ? 29.350 -18.083 -20.661 1.00 94.12 72 ALA A O 1
ATOM 582 N N . TRP A 1 73 ? 31.184 -18.127 -21.955 1.00 96.38 73 TRP A N 1
ATOM 583 C CA . TRP A 1 73 ? 31.633 -16.770 -21.676 1.00 96.38 73 TRP A CA 1
ATOM 584 C C . TRP A 1 73 ? 30.974 -15.721 -22.568 1.00 96.38 73 TRP A C 1
ATOM 586 O O . TRP A 1 73 ? 30.719 -15.914 -23.759 1.00 96.38 73 TRP A O 1
ATOM 596 N N . THR A 1 74 ? 30.712 -14.569 -21.966 1.00 97.12 74 THR A N 1
ATOM 597 C CA . THR A 1 74 ? 30.131 -13.390 -22.602 1.00 97.12 74 THR A CA 1
ATOM 598 C C . THR A 1 74 ? 31.043 -12.198 -22.369 1.00 97.12 74 THR A C 1
ATOM 600 O O . THR A 1 74 ? 31.418 -11.922 -21.231 1.00 97.12 74 THR A O 1
ATOM 603 N N . LEU A 1 75 ? 31.375 -11.470 -23.432 1.00 97.62 75 LEU A N 1
ATOM 604 C CA . LEU A 1 75 ? 32.044 -10.179 -23.323 1.00 97.62 75 LEU A CA 1
ATOM 605 C C . LEU A 1 75 ? 31.004 -9.113 -22.966 1.00 97.62 75 LEU A C 1
ATOM 607 O O . LEU A 1 75 ? 30.022 -8.924 -23.692 1.00 97.62 75 LEU A O 1
ATOM 611 N N . ALA A 1 76 ? 31.219 -8.407 -21.862 1.00 96.56 76 ALA A N 1
ATOM 612 C CA . ALA A 1 76 ? 30.267 -7.446 -21.328 1.00 96.56 76 ALA A CA 1
ATOM 613 C C . ALA A 1 76 ? 30.936 -6.199 -20.763 1.00 96.56 76 ALA A C 1
ATOM 615 O O . ALA A 1 76 ? 32.096 -6.209 -20.355 1.00 96.56 76 ALA A O 1
ATOM 616 N N . LEU A 1 77 ? 30.159 -5.121 -20.704 1.00 96.38 77 LEU A N 1
ATOM 617 C CA . LEU A 1 77 ? 30.516 -3.909 -19.987 1.00 96.38 77 LEU A CA 1
ATOM 618 C C . LEU A 1 77 ? 29.858 -3.951 -18.609 1.00 96.38 77 LEU A C 1
ATOM 620 O O . LEU A 1 77 ? 28.627 -4.001 -18.504 1.00 96.38 77 LEU A O 1
ATOM 624 N N . ARG A 1 78 ? 30.668 -3.901 -17.552 1.00 92.06 78 ARG A N 1
ATOM 625 C CA . ARG A 1 78 ? 30.168 -3.687 -16.192 1.00 92.06 78 ARG A CA 1
ATOM 626 C C . ARG A 1 78 ? 30.054 -2.201 -15.876 1.00 92.06 78 ARG A C 1
ATOM 628 O O . ARG A 1 78 ? 30.781 -1.386 -16.439 1.00 92.06 78 ARG A O 1
ATOM 635 N N . MET A 1 79 ? 29.193 -1.877 -14.919 1.00 90.62 79 MET A N 1
ATOM 636 C CA . MET A 1 79 ? 29.115 -0.576 -14.259 1.00 90.62 79 MET A CA 1
ATOM 637 C C . MET A 1 79 ? 29.219 -0.773 -12.741 1.00 90.62 79 MET A C 1
ATOM 639 O O . MET A 1 79 ? 28.459 -1.554 -12.161 1.00 90.62 79 MET A O 1
ATOM 643 N N . GLY A 1 80 ? 30.153 -0.077 -12.090 1.00 79.06 80 GLY A N 1
ATOM 644 C CA . GLY A 1 80 ? 30.327 -0.104 -10.635 1.00 79.06 80 GLY A CA 1
ATOM 645 C C . GLY A 1 80 ? 31.678 0.449 -10.177 1.00 79.06 80 GLY A C 1
ATOM 646 O O . GLY A 1 80 ? 32.641 0.491 -10.938 1.00 79.06 80 GLY A O 1
ATOM 647 N N . THR A 1 81 ? 31.763 0.869 -8.916 1.00 70.12 81 THR A N 1
ATOM 648 C CA . THR A 1 81 ? 33.003 1.386 -8.319 1.00 70.12 81 THR A CA 1
ATOM 649 C C . THR A 1 81 ? 33.789 0.271 -7.635 1.00 70.12 81 THR A C 1
ATOM 651 O O . THR A 1 81 ? 33.206 -0.538 -6.926 1.00 70.12 81 THR A O 1
ATOM 654 N N . VAL A 1 82 ? 35.116 0.246 -7.801 1.00 57.41 82 VAL A N 1
ATOM 655 C CA . VAL A 1 82 ? 36.013 -0.788 -7.230 1.00 57.41 82 VAL A CA 1
ATOM 656 C C . VAL A 1 82 ? 36.023 -0.793 -5.689 1.00 57.41 82 VAL A C 1
ATOM 658 O O . VAL A 1 82 ? 36.398 -1.786 -5.085 1.00 57.41 82 VAL A O 1
ATOM 661 N N . ARG A 1 83 ? 35.599 0.305 -5.048 1.00 55.72 83 ARG A N 1
ATOM 662 C CA . ARG A 1 83 ? 35.682 0.518 -3.591 1.00 55.72 83 ARG A CA 1
ATOM 663 C C . ARG A 1 83 ? 34.397 0.210 -2.804 1.00 55.72 83 ARG A C 1
ATOM 665 O O . ARG A 1 83 ? 34.336 0.563 -1.636 1.00 55.72 83 ARG A O 1
ATOM 672 N N . SER A 1 84 ? 33.365 -0.374 -3.414 1.00 54.66 84 SER A N 1
ATOM 673 C CA . SER A 1 84 ? 32.117 -0.703 -2.702 1.00 54.66 84 SER A CA 1
ATOM 674 C C . SER A 1 84 ? 31.846 -2.201 -2.737 1.00 54.66 84 SER A C 1
ATOM 676 O O . SER A 1 84 ? 31.903 -2.783 -3.818 1.00 54.66 84 SER A O 1
ATOM 678 N N . GLU A 1 85 ? 31.442 -2.787 -1.608 1.00 57.91 85 GLU A N 1
ATOM 679 C CA . GLU A 1 85 ? 30.938 -4.171 -1.520 1.00 57.91 85 GLU A CA 1
ATOM 680 C C . GLU A 1 85 ? 29.636 -4.384 -2.324 1.00 57.91 85 GLU A C 1
ATOM 682 O O . GLU A 1 85 ? 29.180 -5.508 -2.537 1.00 57.91 85 GLU A O 1
ATOM 687 N N . SER A 1 86 ? 29.035 -3.306 -2.835 1.00 67.31 86 SER A N 1
ATOM 688 C CA . SER A 1 86 ? 27.855 -3.365 -3.687 1.00 67.31 86 SER A CA 1
ATOM 689 C C . SER A 1 86 ? 28.077 -4.091 -5.021 1.00 67.31 86 SER A C 1
ATOM 691 O O . SER A 1 86 ? 28.944 -3.750 -5.825 1.00 67.31 86 SER A O 1
ATOM 693 N N . LEU A 1 87 ? 27.133 -4.990 -5.309 1.00 76.94 87 LEU A N 1
ATOM 694 C CA . LEU A 1 87 ? 26.976 -5.782 -6.531 1.00 76.94 87 LEU A CA 1
ATOM 695 C C . LEU A 1 87 ? 27.317 -5.013 -7.825 1.00 76.94 87 LEU A C 1
ATOM 697 O O . LEU A 1 87 ? 26.635 -4.046 -8.178 1.00 76.94 87 LEU A O 1
ATOM 701 N N . MET A 1 88 ? 28.313 -5.478 -8.583 1.00 84.00 88 MET A N 1
ATOM 702 C CA . MET A 1 88 ? 28.583 -4.977 -9.940 1.00 84.00 88 MET A CA 1
ATOM 703 C C . MET A 1 88 ? 27.510 -5.452 -10.918 1.00 84.00 88 MET A C 1
ATOM 705 O O . MET A 1 88 ? 27.038 -6.586 -10.818 1.00 84.00 88 MET A O 1
ATOM 709 N N . ARG A 1 89 ? 27.132 -4.599 -11.878 1.00 91.00 89 ARG A N 1
ATOM 710 C CA . ARG A 1 89 ? 26.016 -4.876 -12.796 1.00 91.00 89 ARG A CA 1
ATOM 711 C C . ARG A 1 89 ? 26.418 -4.811 -14.262 1.00 91.00 89 ARG A C 1
ATOM 713 O O . ARG A 1 89 ? 27.234 -3.973 -14.644 1.00 91.00 89 ARG A O 1
ATOM 720 N N . TRP A 1 90 ? 25.818 -5.677 -15.076 1.00 93.69 90 TRP A N 1
ATOM 721 C CA . TRP A 1 90 ? 26.123 -5.831 -16.501 1.00 93.69 90 TRP A CA 1
ATOM 722 C C . TRP A 1 90 ? 25.242 -4.904 -17.342 1.00 93.69 90 TRP A C 1
ATOM 724 O O . TRP A 1 90 ? 24.036 -5.108 -17.443 1.00 93.69 90 TRP A O 1
ATOM 734 N N . VAL A 1 91 ? 25.807 -3.858 -17.941 1.00 94.94 91 VAL A N 1
ATOM 735 C CA . VAL A 1 91 ? 25.021 -2.810 -18.629 1.00 94.94 91 VAL A CA 1
ATOM 736 C C . VAL A 1 91 ? 25.045 -2.914 -20.154 1.00 94.94 91 VAL A C 1
ATOM 738 O O . VAL A 1 91 ? 24.288 -2.218 -20.826 1.00 94.94 91 VAL A O 1
ATOM 741 N N . TRP A 1 92 ? 25.893 -3.779 -20.709 1.00 96.31 92 TRP A N 1
ATOM 742 C CA . TRP A 1 92 ? 25.960 -4.072 -22.140 1.00 96.31 92 TRP A CA 1
ATOM 743 C C . TRP A 1 92 ? 26.647 -5.421 -22.375 1.00 96.31 92 TRP A C 1
ATOM 745 O O . TRP A 1 92 ? 27.526 -5.793 -21.602 1.00 96.31 92 TRP A O 1
ATOM 755 N N . GLU A 1 93 ? 26.281 -6.142 -23.437 1.00 95.94 93 GLU A N 1
ATOM 756 C CA . GLU A 1 93 ? 26.851 -7.454 -23.780 1.00 95.94 93 GLU A CA 1
ATOM 757 C C . GLU A 1 93 ? 27.012 -7.592 -25.296 1.00 95.94 93 GLU A C 1
ATOM 759 O O . GLU A 1 93 ? 26.097 -7.262 -26.051 1.00 95.94 93 GLU A O 1
ATOM 764 N N . ALA A 1 94 ? 28.156 -8.118 -25.736 1.00 95.75 94 ALA A N 1
ATOM 765 C CA . ALA A 1 94 ? 28.467 -8.288 -27.153 1.00 95.75 94 ALA A CA 1
ATOM 766 C C . ALA A 1 94 ? 27.737 -9.496 -27.756 1.00 95.75 94 ALA A C 1
ATOM 768 O O . ALA A 1 94 ? 27.091 -9.404 -28.796 1.00 95.75 94 ALA A O 1
ATOM 769 N N . ASN A 1 95 ? 27.835 -10.643 -27.084 1.00 95.88 95 ASN A N 1
ATOM 770 C CA . ASN A 1 95 ? 27.499 -11.954 -27.635 1.00 95.88 95 ASN A CA 1
ATOM 771 C C . ASN A 1 95 ? 26.422 -12.687 -26.814 1.00 95.88 95 ASN A C 1
ATOM 773 O O . ASN A 1 95 ? 26.485 -13.902 -26.622 1.00 95.88 95 ASN A O 1
ATOM 777 N N . ARG A 1 96 ? 25.405 -11.956 -26.329 1.00 93.06 96 ARG A N 1
ATOM 778 C CA . ARG A 1 96 ? 24.238 -12.543 -25.642 1.00 93.06 96 ARG A CA 1
ATOM 779 C C . ARG A 1 96 ? 23.600 -13.635 -26.510 1.00 93.06 96 ARG A C 1
ATOM 781 O O . ARG A 1 96 ? 23.231 -13.388 -27.654 1.00 93.06 96 ARG A O 1
ATOM 788 N N . GLY A 1 97 ? 23.426 -14.831 -25.948 1.00 92.94 97 GLY A N 1
ATOM 789 C CA . GLY A 1 97 ? 22.880 -15.995 -26.655 1.00 92.94 97 GLY A CA 1
ATOM 790 C C . GLY A 1 97 ? 23.853 -16.703 -27.608 1.00 92.94 97 GLY A C 1
ATOM 791 O O . GLY A 1 97 ? 23.473 -17.726 -28.167 1.00 92.94 97 GLY A O 1
ATOM 792 N N . ASN A 1 98 ? 25.085 -16.209 -27.768 1.00 95.44 98 ASN A N 1
ATOM 793 C CA . ASN A 1 98 ? 26.147 -16.824 -28.572 1.00 95.44 98 ASN A CA 1
ATOM 794 C C . ASN A 1 98 ? 27.471 -16.845 -27.777 1.00 95.44 98 ASN A C 1
ATOM 796 O O . ASN A 1 98 ? 28.404 -16.107 -28.109 1.00 95.44 98 ASN A O 1
ATOM 800 N N . PRO A 1 99 ? 27.543 -17.612 -26.673 1.00 95.25 99 PRO A N 1
ATOM 801 C CA . PRO A 1 99 ? 28.718 -17.625 -25.811 1.00 95.25 99 PRO A CA 1
ATOM 802 C C . PRO A 1 99 ? 29.960 -18.160 -26.538 1.00 95.25 99 PRO A C 1
ATOM 804 O O . PRO A 1 99 ? 29.861 -18.905 -27.516 1.00 95.25 99 PRO A O 1
ATOM 807 N N . VAL A 1 100 ? 31.126 -17.775 -26.027 1.00 97.25 100 VAL A N 1
ATOM 808 C CA . VAL A 1 100 ? 32.436 -18.302 -26.432 1.00 97.25 100 VAL A CA 1
ATOM 809 C C . VAL A 1 100 ? 33.021 -19.167 -25.322 1.00 97.25 100 VAL A C 1
ATOM 811 O O . VAL A 1 100 ? 32.594 -19.067 -24.168 1.00 97.25 100 VAL A O 1
ATOM 814 N N . LYS A 1 101 ? 33.987 -20.017 -25.653 1.00 95.75 101 LYS A N 1
ATOM 815 C CA . LYS A 1 101 ? 34.675 -20.862 -24.679 1.00 95.75 101 LYS A CA 1
ATOM 816 C C . LYS A 1 101 ? 35.838 -20.115 -24.025 1.00 95.75 101 LYS A C 1
ATOM 818 O O . LYS A 1 101 ? 36.138 -18.953 -24.318 1.00 95.75 101 LYS A O 1
ATOM 823 N N . GLU A 1 102 ? 36.465 -20.778 -23.069 1.00 93.75 102 GLU A N 1
ATOM 824 C CA . GLU A 1 102 ? 37.775 -20.389 -22.560 1.00 93.75 102 GLU A CA 1
ATOM 825 C C . GLU A 1 102 ? 38.795 -20.233 -23.701 1.00 93.75 102 GLU A C 1
ATOM 827 O O . GLU A 1 102 ? 38.659 -20.872 -24.742 1.00 93.75 102 GLU A O 1
ATOM 832 N N . ASN A 1 103 ? 39.779 -19.347 -23.531 1.00 95.50 103 ASN A N 1
ATOM 833 C CA . ASN A 1 103 ? 40.769 -18.960 -24.548 1.00 95.50 103 ASN A CA 1
ATOM 834 C C . ASN A 1 103 ? 40.213 -18.212 -25.774 1.00 95.50 103 ASN A C 1
ATOM 836 O O . ASN A 1 103 ? 40.951 -17.929 -26.719 1.00 95.50 103 ASN A O 1
ATOM 840 N N . ALA A 1 104 ? 38.936 -17.822 -25.759 1.00 97.50 104 ALA A N 1
ATOM 841 C CA . ALA A 1 104 ? 38.394 -16.877 -26.729 1.00 97.50 104 ALA A CA 1
ATOM 842 C C . ALA A 1 104 ? 39.174 -15.554 -26.724 1.00 97.50 104 ALA A C 1
ATOM 844 O O . ALA A 1 104 ? 39.684 -15.118 -25.692 1.00 97.50 104 ALA A O 1
ATOM 845 N N . THR A 1 105 ? 39.237 -14.882 -27.870 1.00 97.94 105 THR A N 1
ATOM 846 C CA . THR A 1 105 ? 40.034 -13.668 -28.048 1.00 97.94 105 THR A CA 1
ATOM 847 C C . THR A 1 105 ? 39.179 -12.462 -28.397 1.00 97.94 105 THR A C 1
ATOM 849 O O . THR A 1 105 ? 38.313 -12.518 -29.269 1.00 97.94 105 THR A O 1
ATOM 852 N N . PHE A 1 106 ? 39.443 -11.341 -27.731 1.00 97.88 106 PHE A N 1
ATOM 853 C CA . PHE A 1 106 ? 38.872 -10.040 -28.049 1.00 97.88 106 PHE A CA 1
ATOM 854 C C . PHE A 1 106 ? 39.962 -9.136 -28.619 1.00 97.88 106 PHE A C 1
ATOM 856 O O . PHE A 1 106 ? 40.894 -8.748 -27.915 1.00 97.88 106 PHE A O 1
ATOM 863 N N . THR A 1 107 ? 39.857 -8.838 -29.910 1.00 97.38 107 THR A N 1
ATOM 864 C CA . THR A 1 107 ? 40.929 -8.230 -30.699 1.00 97.38 107 THR A CA 1
ATOM 865 C C . THR A 1 107 ? 40.442 -6.969 -31.396 1.00 97.38 107 THR A C 1
ATOM 867 O O . THR A 1 107 ? 39.388 -6.975 -32.031 1.00 97.38 107 THR A O 1
ATOM 870 N N . PHE A 1 108 ? 41.237 -5.906 -31.331 1.00 96.62 108 PHE A N 1
ATOM 871 C CA . PHE A 1 108 ? 41.111 -4.729 -32.182 1.00 96.62 108 PHE A CA 1
ATOM 872 C C . PHE A 1 108 ? 42.297 -4.697 -33.140 1.00 96.62 108 PHE A C 1
ATOM 874 O O . PHE A 1 108 ? 43.427 -4.497 -32.705 1.00 96.62 108 PHE A O 1
ATOM 881 N N . GLY A 1 109 ? 42.046 -4.973 -34.420 1.00 91.88 109 GLY A N 1
ATOM 882 C CA . GLY A 1 109 ? 43.095 -5.135 -35.429 1.00 91.88 109 GLY A CA 1
ATOM 883 C C . GLY A 1 109 ? 43.448 -3.847 -36.176 1.00 91.88 109 GLY A C 1
ATOM 884 O O . GLY A 1 109 ? 42.696 -2.873 -36.165 1.00 91.88 109 GLY A O 1
ATOM 885 N N . THR A 1 110 ? 44.561 -3.877 -36.914 1.00 92.56 110 THR A N 1
ATOM 886 C CA . THR A 1 110 ? 45.042 -2.768 -37.769 1.00 92.56 110 THR A CA 1
ATOM 887 C C . THR A 1 110 ? 44.039 -2.352 -38.849 1.00 92.56 110 THR A C 1
ATOM 889 O O . THR A 1 110 ? 43.988 -1.192 -39.253 1.00 92.56 110 THR A O 1
ATOM 892 N N . ASN A 1 111 ? 43.180 -3.282 -39.279 1.00 91.50 111 ASN A N 1
ATOM 893 C CA . ASN A 1 111 ? 42.088 -3.024 -40.216 1.00 91.50 111 ASN A CA 1
ATOM 894 C C . ASN A 1 111 ? 40.917 -2.233 -39.601 1.00 91.50 111 ASN A C 1
ATOM 896 O O . ASN A 1 111 ? 39.947 -1.954 -40.304 1.00 91.50 111 ASN A O 1
ATOM 900 N N . GLY A 1 112 ? 40.951 -1.899 -38.307 1.00 93.06 112 GLY A N 1
ATOM 901 C CA . GLY A 1 112 ? 39.895 -1.126 -37.658 1.00 93.06 112 GLY A CA 1
ATOM 902 C C . GLY A 1 112 ? 38.659 -1.927 -37.257 1.00 93.06 112 GLY A C 1
ATOM 903 O O . GLY A 1 112 ? 37.635 -1.332 -36.910 1.00 93.06 112 GLY A O 1
ATOM 904 N N . ASN A 1 113 ? 38.716 -3.260 -37.305 1.00 95.38 113 ASN A N 1
ATOM 905 C CA . ASN A 1 113 ? 37.641 -4.133 -36.845 1.00 95.38 113 ASN A CA 1
ATOM 906 C C . ASN A 1 113 ? 37.869 -4.565 -35.395 1.00 95.38 113 ASN A C 1
ATOM 908 O O . ASN A 1 113 ? 38.986 -4.903 -35.002 1.00 95.38 113 ASN A O 1
ATOM 912 N N . LEU A 1 114 ? 36.788 -4.595 -34.623 1.00 96.12 114 LEU A N 1
ATOM 913 C CA . LEU A 1 114 ? 36.773 -5.118 -33.267 1.00 96.12 114 LEU A CA 1
ATOM 914 C C . LEU A 1 114 ? 36.052 -6.467 -33.290 1.00 96.12 114 LEU A C 1
ATOM 916 O O . LEU A 1 114 ? 34.896 -6.539 -33.711 1.00 96.12 114 LEU A O 1
ATOM 920 N N . VAL A 1 115 ? 36.748 -7.530 -32.893 1.00 98.00 115 VAL A N 1
ATOM 921 C CA . VAL A 1 115 ? 36.336 -8.924 -33.103 1.00 98.00 115 VAL A CA 1
ATOM 922 C C . VAL A 1 115 ? 36.428 -9.702 -31.799 1.00 98.00 115 VAL A C 1
ATOM 924 O O . VAL A 1 115 ? 37.457 -9.686 -31.129 1.00 98.00 115 VAL A O 1
ATOM 927 N N . LEU A 1 116 ? 35.355 -10.415 -31.468 1.00 98.19 116 LEU A N 1
ATOM 928 C CA . LEU A 1 116 ? 35.345 -11.486 -30.482 1.00 98.19 116 LEU A CA 1
ATOM 929 C C . LEU A 1 116 ? 35.311 -12.823 -31.229 1.00 98.19 116 LEU A C 1
ATOM 931 O O . LEU A 1 116 ? 34.300 -13.158 -31.855 1.00 98.19 116 LEU A O 1
ATOM 935 N N . ALA A 1 117 ? 36.403 -13.573 -31.156 1.00 97.75 117 ALA A N 1
ATOM 936 C CA . ALA A 1 117 ? 36.530 -14.903 -31.738 1.00 97.75 117 ALA A CA 1
ATOM 937 C C . ALA A 1 117 ? 36.628 -15.957 -30.633 1.00 97.75 117 ALA A C 1
ATOM 939 O O . ALA A 1 117 ? 37.268 -15.734 -29.610 1.00 97.75 117 ALA A O 1
ATOM 940 N N . ASP A 1 118 ? 35.978 -17.094 -30.834 1.00 97.31 118 ASP A N 1
ATOM 941 C CA . ASP A 1 118 ? 36.091 -18.266 -29.973 1.00 97.31 118 ASP A CA 1
ATOM 942 C C . ASP A 1 118 ? 37.480 -18.924 -30.134 1.00 97.31 118 ASP A C 1
ATOM 944 O O . ASP A 1 118 ? 38.253 -18.557 -31.024 1.00 97.31 118 ASP A O 1
ATOM 948 N N . ALA A 1 119 ? 37.820 -19.881 -29.271 1.00 92.88 119 ALA A N 1
ATOM 949 C CA . ALA A 1 119 ? 39.138 -20.529 -29.267 1.00 92.88 119 ALA A CA 1
ATOM 950 C C . ALA A 1 119 ? 39.456 -21.298 -30.566 1.00 92.88 119 ALA A C 1
ATOM 952 O O . ALA A 1 119 ? 40.620 -21.472 -30.914 1.00 92.88 119 ALA A O 1
ATOM 953 N N . ASP A 1 120 ? 38.426 -21.728 -31.299 1.00 93.94 120 ASP A N 1
ATOM 954 C CA . ASP A 1 120 ? 38.530 -22.387 -32.608 1.00 93.94 120 ASP A CA 1
ATOM 955 C C . ASP A 1 120 ? 38.629 -21.395 -33.788 1.00 93.94 120 ASP A C 1
ATOM 957 O O . ASP A 1 120 ? 38.674 -21.804 -34.947 1.00 93.94 120 ASP A O 1
ATOM 961 N N . GLY A 1 121 ? 38.654 -20.086 -33.513 1.00 91.62 121 GLY A N 1
ATOM 962 C CA . GLY A 1 121 ? 38.694 -19.025 -34.519 1.00 91.62 121 GLY A CA 1
ATOM 963 C C . GLY A 1 121 ? 37.322 -18.594 -35.046 1.00 91.62 121 GLY A C 1
ATOM 964 O O . GLY A 1 121 ? 37.241 -17.641 -35.826 1.00 91.62 121 GLY A O 1
ATOM 965 N N . ARG A 1 122 ? 36.222 -19.223 -34.608 1.00 96.25 122 ARG A N 1
ATOM 966 C CA . ARG A 1 122 ? 34.863 -18.817 -34.985 1.00 96.25 122 ARG A CA 1
ATOM 967 C C . ARG A 1 122 ? 34.555 -17.421 -34.453 1.00 96.25 122 ARG A C 1
ATOM 969 O O . ARG A 1 122 ? 34.573 -17.178 -33.249 1.00 96.25 122 ARG A O 1
ATOM 976 N N . ILE A 1 123 ? 34.178 -16.499 -35.334 1.00 97.19 123 ILE A N 1
ATOM 977 C CA . ILE A 1 123 ? 33.768 -15.149 -34.927 1.00 97.19 123 ILE A CA 1
ATOM 978 C C . ILE A 1 123 ? 32.395 -15.218 -34.248 1.00 97.19 123 ILE A C 1
ATOM 980 O O . ILE A 1 123 ? 31.384 -15.504 -34.890 1.00 97.19 123 ILE A O 1
ATOM 984 N N . ALA A 1 124 ? 32.348 -14.927 -32.950 1.00 96.56 124 ALA A N 1
ATOM 985 C CA . ALA A 1 124 ? 31.109 -14.893 -32.177 1.00 96.56 124 ALA A CA 1
ATOM 986 C C . ALA A 1 124 ? 30.424 -13.519 -32.221 1.00 96.56 124 ALA A C 1
ATOM 988 O O . ALA A 1 124 ? 29.195 -13.437 -32.146 1.00 96.56 124 ALA A O 1
ATOM 989 N N . TRP A 1 125 ? 31.205 -12.442 -32.350 1.00 97.75 125 TRP A N 1
ATOM 990 C CA . TRP A 1 125 ? 30.709 -11.073 -32.496 1.00 97.75 125 TRP A CA 1
ATOM 991 C C . TRP A 1 125 ? 31.767 -10.167 -33.139 1.00 97.75 125 TRP A C 1
ATOM 993 O O . TRP A 1 125 ? 32.961 -10.371 -32.936 1.00 97.75 125 TRP A O 1
ATOM 1003 N N . GLN A 1 126 ? 31.350 -9.147 -33.893 1.00 97.06 126 GLN A N 1
ATOM 1004 C CA . GLN A 1 126 ? 32.255 -8.129 -34.435 1.00 97.06 126 GLN A CA 1
ATOM 1005 C C . GLN A 1 126 ? 31.533 -6.821 -34.783 1.00 97.06 126 GLN A C 1
ATOM 1007 O O . GLN A 1 126 ? 30.316 -6.804 -34.974 1.00 97.06 126 GLN A O 1
ATOM 1012 N N . THR A 1 127 ? 32.285 -5.727 -34.932 1.00 95.50 127 THR A N 1
ATOM 1013 C CA . THR A 1 127 ? 31.743 -4.401 -35.292 1.00 95.50 127 THR A CA 1
ATOM 1014 C C . THR A 1 127 ? 31.485 -4.210 -36.786 1.00 95.50 127 THR A C 1
ATOM 1016 O O . THR A 1 127 ? 30.779 -3.272 -37.160 1.00 95.50 127 THR A O 1
ATOM 1019 N N . ASN A 1 128 ? 32.021 -5.086 -37.645 1.00 95.19 128 ASN A N 1
ATOM 1020 C CA . ASN A 1 128 ? 31.960 -4.972 -39.108 1.00 95.19 128 ASN A CA 1
ATOM 1021 C C . ASN A 1 128 ? 32.499 -3.620 -39.614 1.00 95.19 128 ASN A C 1
ATOM 1023 O O . ASN A 1 128 ? 31.907 -2.981 -40.493 1.00 95.19 128 ASN A O 1
ATOM 1027 N N . THR A 1 129 ? 33.612 -3.166 -39.034 1.00 95.00 129 THR A N 1
ATOM 1028 C CA . THR A 1 129 ? 34.263 -1.879 -39.346 1.00 95.00 129 THR A CA 1
ATOM 1029 C C . THR A 1 129 ? 35.593 -2.017 -40.074 1.00 95.00 129 THR A C 1
ATOM 1031 O O . THR A 1 129 ? 36.257 -1.008 -40.305 1.00 95.00 129 THR A O 1
ATOM 1034 N N . ALA A 1 130 ? 35.954 -3.238 -40.474 1.00 92.94 130 ALA A N 1
ATOM 1035 C CA . ALA A 1 130 ? 37.147 -3.499 -41.268 1.00 92.94 130 ALA A CA 1
ATOM 1036 C C . ALA A 1 130 ? 37.226 -2.542 -42.470 1.00 92.94 130 ALA A C 1
ATOM 1038 O O . ALA A 1 130 ? 36.286 -2.453 -43.261 1.00 92.94 130 ALA A O 1
ATOM 1039 N N . ASN A 1 131 ? 38.342 -1.824 -42.581 1.00 91.25 131 ASN A N 1
ATOM 1040 C CA . ASN A 1 131 ? 38.668 -0.892 -43.658 1.00 91.25 131 ASN A CA 1
ATOM 1041 C C . ASN A 1 131 ? 37.678 0.279 -43.828 1.00 91.25 131 ASN A C 1
ATOM 1043 O O . ASN A 1 131 ? 37.630 0.900 -44.885 1.00 91.25 131 ASN A O 1
ATOM 1047 N N . LYS A 1 132 ? 36.906 0.629 -42.787 1.00 92.31 132 LYS A N 1
ATOM 1048 C CA . LYS A 1 132 ? 35.964 1.769 -42.804 1.00 92.31 132 LYS A CA 1
ATOM 1049 C C . LYS A 1 132 ? 36.562 3.076 -42.263 1.00 92.31 132 LYS A C 1
ATOM 1051 O O . LYS A 1 132 ? 35.824 3.932 -41.783 1.00 92.31 132 LYS A O 1
ATOM 1056 N N . GLY A 1 133 ? 37.889 3.222 -42.318 1.00 90.75 133 GLY A N 1
ATOM 1057 C CA . GLY A 1 133 ? 38.602 4.432 -41.886 1.00 90.75 133 GLY A CA 1
ATOM 1058 C C . GLY A 1 133 ? 38.653 4.642 -40.368 1.00 90.75 133 GLY A C 1
ATOM 1059 O O . GLY A 1 133 ? 38.742 5.779 -39.912 1.00 90.75 133 GLY A O 1
ATOM 1060 N N . VAL A 1 134 ? 38.562 3.564 -39.584 1.00 94.31 134 VAL A N 1
ATOM 1061 C CA . VAL A 1 134 ? 38.731 3.613 -38.125 1.00 94.31 134 VAL A CA 1
ATOM 1062 C C . VAL A 1 134 ? 40.204 3.830 -37.791 1.00 94.31 134 VAL A C 1
ATOM 1064 O O . VAL A 1 134 ? 41.061 3.102 -38.276 1.00 94.31 134 VAL A O 1
ATOM 1067 N N . THR A 1 135 ? 40.483 4.782 -36.906 1.00 93.38 135 THR A N 1
ATOM 1068 C CA . THR A 1 135 ? 41.836 5.087 -36.421 1.00 93.38 135 THR A CA 1
ATOM 1069 C C . THR A 1 135 ? 42.031 4.779 -34.944 1.00 93.38 135 THR A C 1
ATOM 1071 O O . THR A 1 135 ? 43.168 4.706 -34.490 1.00 93.38 135 THR A O 1
ATOM 1074 N N . GLY A 1 136 ? 40.954 4.578 -34.180 1.00 94.06 136 GLY A N 1
ATOM 1075 C CA . GLY A 1 136 ? 41.071 4.279 -32.757 1.00 94.06 136 GLY A CA 1
ATOM 1076 C C . GLY A 1 136 ? 39.787 3.789 -32.099 1.00 94.06 136 GLY A C 1
ATOM 1077 O O . GLY A 1 136 ? 38.684 3.925 -32.636 1.00 94.06 136 GLY A O 1
ATOM 1078 N N . PHE A 1 137 ? 39.966 3.228 -30.903 1.00 96.00 137 PHE A N 1
ATOM 1079 C CA . PHE A 1 137 ? 38.923 2.744 -30.004 1.00 96.00 137 PHE A CA 1
ATOM 1080 C C . PHE A 1 137 ? 38.954 3.538 -28.692 1.00 96.00 137 PHE A C 1
ATOM 1082 O O . PHE A 1 137 ? 40.026 3.791 -28.144 1.00 96.00 137 PHE A O 1
ATOM 1089 N N . LYS A 1 138 ? 37.784 3.910 -28.156 1.00 95.81 138 LYS A N 1
ATOM 1090 C CA . LYS A 1 138 ? 37.659 4.562 -26.841 1.00 95.81 138 LYS A CA 1
ATOM 1091 C C . LYS A 1 138 ? 36.432 4.070 -26.078 1.00 95.81 138 LYS A C 1
ATOM 1093 O O . LYS A 1 138 ? 35.345 3.978 -26.643 1.00 95.81 138 LYS A O 1
ATOM 1098 N N . LEU A 1 139 ? 36.583 3.855 -24.771 1.00 96.69 139 LEU A N 1
ATOM 1099 C CA . LEU A 1 139 ? 35.468 3.756 -23.824 1.00 96.69 139 LEU A CA 1
ATOM 1100 C C . LEU A 1 139 ? 35.257 5.129 -23.169 1.00 96.69 139 LEU A C 1
ATOM 1102 O O . LEU A 1 139 ? 36.148 5.642 -22.493 1.00 96.69 139 LEU A O 1
ATOM 1106 N N . LEU A 1 140 ? 34.098 5.744 -23.398 1.00 95.94 140 LEU A N 1
ATOM 1107 C CA . LEU A 1 140 ? 33.761 7.073 -22.883 1.00 95.94 140 LEU A CA 1
ATOM 1108 C C . LEU A 1 140 ? 33.227 7.015 -21.434 1.00 95.94 140 LEU A C 1
ATOM 1110 O O . LEU A 1 140 ? 32.686 5.983 -21.029 1.00 95.94 140 LEU A O 1
ATOM 1114 N N . PRO A 1 141 ? 33.271 8.126 -20.665 1.00 92.38 141 PRO A N 1
ATOM 1115 C CA . PRO A 1 141 ? 32.806 8.165 -19.268 1.00 92.38 141 PRO A CA 1
ATOM 1116 C C . PRO A 1 141 ? 31.310 7.887 -19.059 1.00 92.38 141 PRO A C 1
ATOM 1118 O O . PRO A 1 141 ? 30.868 7.690 -17.934 1.00 92.38 141 PRO A O 1
ATOM 1121 N N . ASN A 1 142 ? 30.506 7.895 -20.126 1.00 91.62 142 ASN A N 1
ATOM 1122 C CA . ASN A 1 142 ? 29.084 7.537 -20.091 1.00 91.62 142 ASN A CA 1
ATOM 1123 C C . ASN A 1 142 ? 28.821 6.060 -20.446 1.00 91.62 142 ASN A C 1
ATOM 1125 O O . ASN A 1 142 ? 27.665 5.671 -20.599 1.00 91.62 142 ASN A O 1
ATOM 1129 N N . GLY A 1 143 ? 29.874 5.256 -20.627 1.00 93.62 143 GLY A N 1
ATOM 1130 C CA . GLY A 1 143 ? 29.786 3.840 -20.985 1.00 93.62 143 GLY A CA 1
ATOM 1131 C C . GLY A 1 143 ? 29.649 3.573 -22.487 1.00 93.62 143 GLY A C 1
ATOM 1132 O O . GLY A 1 143 ? 29.514 2.419 -22.892 1.00 93.62 143 GLY A O 1
ATOM 1133 N N . ASN A 1 144 ? 29.685 4.605 -23.338 1.00 95.75 144 ASN A N 1
ATOM 1134 C CA . ASN A 1 144 ? 29.671 4.412 -24.786 1.00 95.75 144 ASN A CA 1
ATOM 1135 C C . ASN A 1 144 ? 31.058 3.971 -25.271 1.00 95.75 144 ASN A C 1
ATOM 1137 O O . ASN A 1 144 ? 32.039 4.696 -25.105 1.00 95.75 144 ASN A O 1
ATOM 1141 N N . MET A 1 145 ? 31.137 2.799 -25.893 1.00 96.62 145 MET A N 1
ATOM 1142 C CA . MET A 1 145 ? 32.340 2.342 -26.584 1.00 96.62 145 MET A CA 1
ATOM 1143 C C . MET A 1 145 ? 32.260 2.798 -28.025 1.00 96.62 145 MET A C 1
ATOM 1145 O O . MET A 1 145 ? 31.261 2.523 -28.686 1.00 96.62 145 MET A O 1
ATOM 1149 N N . VAL A 1 146 ? 33.290 3.477 -28.514 1.00 97.19 146 VAL A N 1
ATOM 1150 C CA . VAL A 1 146 ? 33.291 4.084 -29.843 1.00 97.19 146 VAL A CA 1
ATOM 1151 C C . VAL A 1 146 ? 34.527 3.684 -30.631 1.00 97.19 146 VAL A C 1
ATOM 1153 O O . VAL A 1 146 ? 35.635 3.648 -30.100 1.00 97.19 146 VAL A O 1
ATOM 1156 N N . LEU A 1 147 ? 34.317 3.423 -31.918 1.00 96.94 147 LEU A N 1
ATOM 1157 C CA . LEU A 1 147 ? 35.366 3.418 -32.929 1.00 96.94 147 LEU A CA 1
ATOM 1158 C C . LEU A 1 147 ? 35.261 4.731 -33.691 1.00 96.94 147 LEU A C 1
ATOM 1160 O O . LEU A 1 147 ? 34.163 5.087 -34.127 1.00 96.94 147 LEU A O 1
ATOM 1164 N N . HIS A 1 148 ? 36.364 5.457 -33.833 1.00 95.12 148 HIS A N 1
ATOM 1165 C CA . HIS A 1 148 ? 36.364 6.781 -34.452 1.00 95.12 148 HIS A CA 1
ATOM 1166 C C . HIS A 1 148 ? 37.341 6.876 -35.622 1.00 95.12 148 HIS A C 1
ATOM 1168 O O . HIS A 1 148 ? 38.303 6.114 -35.692 1.00 95.12 148 HIS A O 1
ATOM 1174 N N . ASP A 1 149 ? 37.074 7.807 -36.537 1.00 93.56 149 ASP A N 1
ATOM 1175 C CA . ASP A 1 149 ? 37.976 8.155 -37.636 1.00 93.56 149 ASP A CA 1
ATOM 1176 C C . ASP A 1 149 ? 39.033 9.193 -37.207 1.00 93.56 149 ASP A C 1
ATOM 1178 O O . ASP A 1 149 ? 39.087 9.625 -36.047 1.00 93.56 149 ASP A O 1
ATOM 1182 N N . SER A 1 150 ? 39.890 9.608 -38.146 1.00 90.44 150 SER A N 1
ATOM 1183 C CA . SER A 1 150 ? 40.936 10.621 -37.926 1.00 90.44 150 SER A CA 1
ATOM 1184 C C . SER A 1 150 ? 40.394 12.003 -37.546 1.00 90.44 150 SER A C 1
ATOM 1186 O O . SER A 1 150 ? 41.120 12.796 -36.953 1.00 90.44 150 SER A O 1
ATOM 1188 N N . LYS A 1 151 ? 39.120 12.292 -37.840 1.00 92.00 151 LYS A N 1
ATOM 1189 C CA . LYS A 1 151 ? 38.429 13.537 -37.471 1.00 92.00 151 LYS A CA 1
ATOM 1190 C C . LYS A 1 151 ? 37.677 13.411 -36.140 1.00 92.00 151 LYS A C 1
ATOM 1192 O O . LYS A 1 151 ? 36.998 14.349 -35.731 1.00 92.00 151 LYS A O 1
ATOM 1197 N N . GLY A 1 152 ? 37.764 12.258 -35.472 1.00 90.31 152 GLY A N 1
ATOM 1198 C CA . GLY A 1 152 ? 37.060 11.968 -34.224 1.00 90.31 152 GLY A CA 1
ATOM 1199 C C . GLY A 1 152 ? 35.572 11.644 -34.399 1.00 90.31 152 GLY A C 1
ATOM 1200 O O . GLY A 1 152 ? 34.854 11.531 -33.404 1.00 90.31 152 GLY A O 1
ATOM 1201 N N . LYS A 1 153 ? 35.081 11.469 -35.633 1.00 93.88 153 LYS A N 1
ATOM 1202 C CA . LYS A 1 153 ? 33.691 11.078 -35.891 1.00 93.88 153 LYS A CA 1
ATOM 1203 C C . LYS A 1 153 ? 33.511 9.597 -35.578 1.00 93.88 153 LYS A C 1
ATOM 1205 O O . LYS A 1 153 ? 34.337 8.767 -35.947 1.00 93.88 153 LYS A O 1
ATOM 1210 N N . PHE A 1 154 ? 32.404 9.252 -34.924 1.00 95.06 154 PHE A N 1
ATOM 1211 C CA . PHE A 1 154 ? 32.102 7.859 -34.600 1.00 95.06 154 PHE A CA 1
ATOM 1212 C C . PHE A 1 154 ? 31.750 7.071 -35.867 1.00 95.06 154 PHE A C 1
ATOM 1214 O O . PHE A 1 154 ? 30.744 7.348 -36.522 1.00 95.06 154 PHE A O 1
ATOM 1221 N N . VAL A 1 155 ? 32.570 6.068 -36.173 1.00 95.44 155 VAL A N 1
ATOM 1222 C CA . VAL A 1 155 ? 32.333 5.049 -37.205 1.00 95.44 155 VAL A CA 1
ATOM 1223 C C . VAL A 1 155 ? 31.435 3.941 -36.649 1.00 95.44 155 VAL A C 1
ATOM 1225 O O . VAL A 1 155 ? 30.542 3.449 -37.336 1.00 95.44 155 VAL A O 1
ATOM 1228 N N . TRP A 1 156 ? 31.623 3.584 -35.376 1.00 96.06 156 TRP A N 1
ATOM 1229 C CA . TRP A 1 156 ? 30.776 2.642 -34.643 1.00 96.06 156 TRP A CA 1
ATOM 1230 C C . TRP A 1 156 ? 30.621 3.088 -33.189 1.00 96.06 156 TRP A C 1
ATOM 1232 O O . TRP A 1 156 ? 31.520 3.716 -32.633 1.00 96.06 156 TRP A O 1
ATOM 1242 N N . GLN A 1 157 ? 29.483 2.765 -32.572 1.00 95.44 157 GLN A N 1
ATOM 1243 C CA . GLN A 1 157 ? 29.258 3.014 -31.150 1.00 95.44 157 GLN A CA 1
ATOM 1244 C C . GLN A 1 157 ? 28.346 1.961 -30.509 1.00 95.44 157 GLN A C 1
ATOM 1246 O O . GLN A 1 157 ? 27.342 1.569 -31.113 1.00 95.44 157 GLN A O 1
ATOM 1251 N N . SER A 1 158 ? 28.641 1.554 -29.271 1.00 95.00 158 SER A N 1
ATOM 1252 C CA . SER A 1 158 ? 27.843 0.561 -28.534 1.00 95.00 158 SER A CA 1
ATOM 1253 C C . SER A 1 158 ? 26.431 1.054 -28.232 1.00 95.00 158 SER A C 1
ATOM 1255 O O . SER A 1 158 ? 25.495 0.260 -28.178 1.00 95.00 158 SER A O 1
ATOM 1257 N N . PHE A 1 159 ? 26.235 2.370 -28.128 1.00 94.31 159 PHE A N 1
ATOM 1258 C CA . PHE A 1 159 ? 24.922 2.972 -27.888 1.00 94.31 159 PHE A CA 1
ATOM 1259 C C . PHE A 1 159 ? 23.884 2.685 -28.985 1.00 94.31 159 PHE A C 1
ATOM 1261 O O . PHE A 1 159 ? 22.682 2.764 -28.716 1.00 94.31 159 PHE A O 1
ATOM 1268 N N . ASN A 1 160 ? 24.323 2.308 -30.190 1.00 92.94 160 ASN A N 1
ATOM 1269 C CA . ASN A 1 160 ? 23.440 1.879 -31.277 1.00 92.94 160 ASN A CA 1
ATOM 1270 C C . ASN A 1 160 ? 22.988 0.413 -31.151 1.00 92.94 160 ASN A C 1
ATOM 1272 O O . ASN A 1 160 ? 22.096 -0.007 -31.883 1.00 92.94 160 ASN A O 1
ATOM 1276 N N . TYR A 1 161 ? 23.575 -0.347 -30.225 1.00 93.12 161 TYR A N 1
ATOM 1277 C CA . TYR A 1 161 ? 23.326 -1.772 -30.015 1.00 93.12 161 TYR A CA 1
ATOM 1278 C C . TYR A 1 161 ? 23.092 -2.070 -28.523 1.00 93.12 161 TYR A C 1
ATOM 1280 O O . TYR A 1 161 ? 23.876 -2.802 -27.919 1.00 93.12 161 TYR A O 1
ATOM 1288 N N . PRO A 1 162 ? 22.066 -1.471 -27.883 1.00 93.81 162 PRO A N 1
ATOM 1289 C CA . PRO A 1 162 ? 21.721 -1.811 -26.508 1.00 93.81 162 PRO A CA 1
ATOM 1290 C C . PRO A 1 162 ? 21.267 -3.268 -26.382 1.00 93.81 162 PRO A C 1
ATOM 1292 O O . PRO A 1 162 ? 20.772 -3.869 -27.334 1.00 93.81 162 PRO A O 1
ATOM 1295 N N . THR A 1 163 ? 21.385 -3.801 -25.170 1.00 93.94 163 THR A N 1
ATOM 1296 C CA . THR A 1 163 ? 20.880 -5.125 -24.805 1.00 93.94 163 THR A CA 1
ATOM 1297 C C . THR A 1 163 ? 19.528 -5.003 -24.095 1.00 93.94 163 THR A C 1
ATOM 1299 O O . THR A 1 163 ? 18.533 -4.685 -24.728 1.00 93.94 163 THR A O 1
ATOM 1302 N N . ASP A 1 164 ? 19.454 -5.213 -22.785 1.00 94.25 164 ASP A N 1
ATOM 1303 C CA . ASP A 1 164 ? 18.283 -4.952 -21.933 1.00 94.25 164 ASP A CA 1
ATOM 1304 C C . ASP A 1 164 ? 18.360 -3.595 -21.218 1.00 94.25 164 ASP A C 1
ATOM 1306 O O . ASP A 1 164 ? 17.403 -3.193 -20.558 1.00 94.25 164 ASP A O 1
ATOM 1310 N N . THR A 1 165 ? 19.483 -2.886 -21.345 1.00 95.00 165 THR A N 1
ATOM 1311 C CA . THR A 1 165 ? 19.799 -1.683 -20.571 1.00 95.00 165 THR A CA 1
ATOM 1312 C C . THR A 1 165 ? 19.927 -0.446 -21.467 1.00 95.00 165 THR A C 1
ATOM 1314 O O . THR A 1 165 ? 20.511 -0.500 -22.548 1.00 95.00 165 THR A O 1
ATOM 1317 N N . LEU A 1 166 ? 19.384 0.678 -20.997 1.00 93.31 166 LEU A N 1
ATOM 1318 C CA . LEU A 1 166 ? 19.515 2.015 -21.569 1.00 93.31 166 LEU A CA 1
ATOM 1319 C C . LEU A 1 166 ? 20.287 2.903 -20.584 1.00 93.31 166 LEU A C 1
ATOM 1321 O O . LEU A 1 166 ? 19.825 3.148 -19.466 1.00 93.31 166 LEU A O 1
ATOM 1325 N N . LEU A 1 167 ? 21.464 3.375 -20.995 1.00 93.62 167 LEU A N 1
ATOM 1326 C CA . LEU A 1 167 ? 22.338 4.226 -20.182 1.00 93.62 167 LEU A CA 1
ATOM 1327 C C . LEU A 1 167 ? 21.959 5.711 -20.287 1.00 93.62 167 LEU A C 1
ATOM 1329 O O . LEU A 1 167 ? 21.381 6.160 -21.279 1.00 93.62 167 LEU A O 1
ATOM 1333 N N . VAL A 1 168 ? 22.298 6.504 -19.267 1.00 90.56 168 VAL A N 1
ATOM 1334 C CA . VAL A 1 168 ? 22.127 7.965 -19.320 1.00 90.56 168 VAL A CA 1
ATOM 1335 C C . VAL A 1 168 ? 22.943 8.536 -20.484 1.00 90.56 168 VAL A C 1
ATOM 1337 O O . VAL A 1 168 ? 24.120 8.241 -20.663 1.00 90.56 168 VAL A O 1
ATOM 1340 N N . GLY A 1 169 ? 22.299 9.365 -21.301 1.00 89.75 169 GLY A N 1
ATOM 1341 C CA . GLY A 1 169 ? 22.857 9.903 -22.537 1.00 89.75 169 GLY A CA 1
ATOM 1342 C C . GLY A 1 169 ? 22.558 9.055 -23.778 1.00 89.75 169 GLY A C 1
ATOM 1343 O O . GLY A 1 169 ? 22.676 9.574 -24.891 1.00 89.75 169 GLY A O 1
ATOM 1344 N N . GLN A 1 170 ? 22.126 7.802 -23.619 1.00 93.12 170 GLN A N 1
ATOM 1345 C CA . GLN A 1 170 ? 21.784 6.915 -24.728 1.00 93.12 170 GLN A CA 1
ATOM 1346 C C . GLN A 1 170 ? 20.394 7.227 -25.291 1.00 93.12 170 GLN A C 1
ATOM 1348 O O . GLN A 1 170 ? 19.475 7.619 -24.572 1.00 93.12 170 GLN A O 1
ATOM 1353 N N . THR A 1 171 ? 20.249 7.061 -26.606 1.00 91.62 171 THR A N 1
ATOM 1354 C CA . THR A 1 171 ? 19.028 7.377 -27.358 1.00 91.62 171 THR A CA 1
ATOM 1355 C C . THR A 1 171 ? 18.510 6.132 -28.069 1.00 91.62 171 THR A C 1
ATOM 1357 O O . THR A 1 171 ? 19.288 5.475 -28.753 1.00 91.62 171 THR A O 1
ATOM 1360 N N . LEU A 1 172 ? 17.212 5.843 -27.953 1.00 90.25 172 LEU A N 1
ATOM 1361 C CA . LEU A 1 172 ? 16.465 4.899 -28.789 1.00 90.25 172 LEU A CA 1
ATOM 1362 C C . LEU A 1 172 ? 15.806 5.667 -29.937 1.00 90.25 172 LEU A C 1
ATOM 1364 O O . LEU A 1 172 ? 15.255 6.745 -29.711 1.00 90.25 172 LEU A O 1
ATOM 1368 N N . ARG A 1 173 ? 15.869 5.145 -31.164 1.00 88.56 173 ARG A N 1
ATOM 1369 C CA . ARG A 1 173 ? 15.362 5.832 -32.363 1.00 88.56 173 ARG A CA 1
ATOM 1370 C C . ARG A 1 173 ? 14.224 5.051 -33.006 1.00 88.56 173 ARG A C 1
ATOM 1372 O O . ARG A 1 173 ? 14.214 3.823 -32.978 1.00 88.56 173 ARG A O 1
ATOM 1379 N N . LEU A 1 174 ? 13.293 5.775 -33.618 1.00 83.38 174 LEU A N 1
ATOM 1380 C CA . LEU A 1 174 ? 12.260 5.200 -34.465 1.00 83.38 174 LEU A CA 1
ATOM 1381 C C . LEU A 1 174 ? 12.908 4.442 -35.624 1.00 83.38 174 LEU A C 1
ATOM 1383 O O . LEU A 1 174 ? 13.777 4.986 -36.304 1.00 83.38 174 LEU A O 1
ATOM 1387 N N . SER A 1 175 ? 12.482 3.195 -35.838 1.00 69.31 175 SER A N 1
ATOM 1388 C CA . SER A 1 175 ? 13.001 2.319 -36.902 1.00 69.31 175 SER A CA 1
ATOM 1389 C C . SER A 1 175 ? 14.530 2.137 -36.886 1.00 69.31 175 SER A C 1
ATOM 1391 O O . SER A 1 175 ? 15.114 1.707 -37.877 1.00 69.31 175 SER A O 1
ATOM 1393 N N . GLY A 1 176 ? 15.189 2.461 -35.767 1.00 69.06 176 GLY A N 1
ATOM 1394 C CA . GLY A 1 176 ? 16.614 2.231 -35.568 1.00 69.06 176 GLY A CA 1
ATOM 1395 C C . GLY A 1 176 ? 16.904 0.784 -35.156 1.00 69.06 176 GLY A C 1
ATOM 1396 O O . GLY A 1 176 ? 16.016 0.085 -34.662 1.00 69.06 176 GLY A O 1
ATOM 1397 N N . PRO A 1 177 ? 18.158 0.317 -35.299 1.00 70.12 177 PRO A N 1
ATOM 1398 C CA . PRO A 1 177 ? 18.561 -1.008 -34.818 1.00 70.12 177 PRO A CA 1
ATOM 1399 C C . PRO A 1 177 ? 18.508 -1.130 -33.281 1.00 70.12 177 PRO A C 1
ATOM 1401 O O . PRO A 1 177 ? 18.535 -2.236 -32.743 1.00 70.12 177 PRO A O 1
ATOM 1404 N N . ASN A 1 178 ? 18.415 -0.006 -32.565 1.00 79.81 178 ASN A N 1
ATOM 1405 C CA . ASN A 1 178 ? 18.468 0.083 -31.113 1.00 79.81 178 ASN A CA 1
ATOM 1406 C C . ASN A 1 178 ? 17.089 -0.084 -30.455 1.00 79.81 178 ASN A C 1
ATOM 1408 O O . ASN A 1 178 ? 16.305 0.857 -30.346 1.00 79.81 178 ASN A O 1
ATOM 1412 N N . LYS A 1 179 ? 16.841 -1.286 -29.933 1.00 89.75 179 LYS A N 1
ATOM 1413 C CA . LYS A 1 179 ? 15.711 -1.649 -29.061 1.00 89.75 179 LYS A CA 1
ATOM 1414 C C . LYS A 1 179 ? 16.238 -2.331 -27.805 1.00 89.75 179 LYS A C 1
ATOM 1416 O O . LYS A 1 179 ? 17.280 -2.973 -27.884 1.00 89.75 179 LYS A O 1
ATOM 1421 N N . LEU A 1 180 ? 15.517 -2.251 -26.684 1.00 92.88 180 LEU A N 1
ATOM 1422 C CA . LEU A 1 180 ? 15.869 -3.095 -25.536 1.00 92.88 180 LEU A CA 1
ATOM 1423 C C . LEU A 1 180 ? 15.195 -4.453 -25.678 1.00 92.88 180 LEU A C 1
ATOM 1425 O O . LEU A 1 180 ? 14.036 -4.522 -26.081 1.00 92.88 180 LEU A O 1
ATOM 1429 N N . VAL A 1 181 ? 15.893 -5.522 -25.323 1.00 93.50 181 VAL A N 1
ATOM 1430 C CA . VAL A 1 181 ? 15.354 -6.882 -25.282 1.00 93.50 181 VAL A CA 1
ATOM 1431 C C . VAL A 1 181 ? 15.691 -7.470 -23.927 1.00 93.50 181 VAL A C 1
ATOM 1433 O O . VAL A 1 181 ? 16.863 -7.498 -23.555 1.00 93.50 181 VAL A O 1
ATOM 1436 N N . SER A 1 182 ? 14.675 -7.921 -23.190 1.00 92.25 182 SER A N 1
ATOM 1437 C CA . SER A 1 182 ? 14.868 -8.494 -21.860 1.00 92.25 182 SER A CA 1
ATOM 1438 C C . SER A 1 182 ? 15.780 -9.714 -21.921 1.00 92.25 182 SER A C 1
ATOM 1440 O O . SER A 1 182 ? 15.936 -10.353 -22.964 1.00 92.25 182 SER A O 1
ATOM 1442 N N . ARG A 1 183 ? 16.353 -10.093 -20.783 1.00 92.38 183 ARG A N 1
ATOM 1443 C CA . ARG A 1 183 ? 17.002 -11.398 -20.637 1.00 92.38 183 ARG A CA 1
ATOM 1444 C C . ARG A 1 183 ? 15.949 -12.516 -20.564 1.00 92.38 183 ARG A C 1
ATOM 1446 O O . ARG A 1 183 ? 14.809 -12.276 -20.163 1.00 92.38 183 ARG A O 1
ATOM 1453 N N . ALA A 1 184 ? 16.316 -13.732 -20.964 1.00 89.88 184 ALA A N 1
ATOM 1454 C CA . ALA A 1 184 ? 15.444 -14.908 -20.928 1.00 89.88 184 ALA A CA 1
ATOM 1455 C C . ALA A 1 184 ? 15.191 -15.406 -19.500 1.00 89.88 184 ALA A C 1
ATOM 1457 O O . ALA A 1 184 ? 14.055 -15.689 -19.135 1.00 89.88 184 ALA A O 1
ATOM 1458 N N . SER A 1 185 ? 16.247 -15.522 -18.693 1.00 87.25 185 SER A N 1
ATOM 1459 C CA . SER A 1 185 ? 16.155 -15.808 -17.262 1.00 87.25 185 SER A CA 1
ATOM 1460 C C . SER A 1 185 ? 17.457 -15.429 -16.554 1.00 87.25 185 SER A C 1
ATOM 1462 O O . SER A 1 185 ? 18.460 -15.123 -17.199 1.00 87.25 185 SER A O 1
ATOM 1464 N N . VAL A 1 186 ? 17.466 -15.487 -15.221 1.00 85.75 186 VAL A N 1
ATOM 1465 C CA . VAL A 1 186 ? 18.678 -15.260 -14.412 1.00 85.75 186 VAL A CA 1
ATOM 1466 C C . VAL A 1 186 ? 19.816 -16.196 -14.850 1.00 85.75 186 VAL A C 1
ATOM 1468 O O . VAL A 1 186 ? 20.937 -15.745 -15.066 1.00 85.75 186 VAL A O 1
ATOM 1471 N N . LYS A 1 187 ? 19.513 -17.484 -15.065 1.00 83.94 187 LYS A N 1
ATOM 1472 C CA . LYS A 1 187 ? 20.507 -18.509 -15.427 1.00 83.94 187 LYS A CA 1
ATOM 1473 C C . LYS A 1 187 ? 20.862 -18.509 -16.918 1.00 83.94 187 LYS A C 1
ATOM 1475 O O . LYS A 1 187 ? 22.021 -18.700 -17.273 1.00 83.94 187 LYS A O 1
ATOM 1480 N N . LYS A 1 188 ? 19.879 -18.290 -17.799 1.00 87.81 188 LYS A N 1
ATOM 1481 C CA . LYS A 1 188 ? 20.055 -18.393 -19.255 1.00 87.81 188 LYS A CA 1
ATOM 1482 C C . LYS A 1 188 ? 20.387 -17.030 -19.861 1.00 87.81 188 LYS A C 1
ATOM 1484 O O . LYS A 1 188 ? 19.496 -16.194 -20.024 1.00 87.81 188 LYS A O 1
ATOM 1489 N N . ASN A 1 189 ? 21.650 -16.835 -20.252 1.00 91.62 189 ASN A N 1
ATOM 1490 C CA . ASN A 1 189 ? 22.087 -15.637 -20.971 1.00 91.62 189 ASN A CA 1
ATOM 1491 C C . ASN A 1 189 ? 21.636 -15.643 -22.443 1.00 91.62 189 ASN A C 1
ATOM 1493 O O . ASN A 1 189 ? 22.421 -15.884 -23.358 1.00 91.62 189 ASN A O 1
ATOM 1497 N N . ALA A 1 190 ? 20.349 -15.409 -22.672 1.00 93.25 190 ALA A N 1
ATOM 1498 C CA . ALA A 1 190 ? 19.757 -15.291 -23.998 1.00 93.25 190 ALA A CA 1
ATOM 1499 C C . ALA A 1 190 ? 18.699 -14.182 -24.013 1.00 93.25 190 ALA A C 1
ATOM 1501 O O . ALA A 1 190 ? 18.278 -13.698 -22.959 1.00 93.25 190 ALA A O 1
ATOM 1502 N N . ASN A 1 191 ? 18.249 -13.802 -25.207 1.00 93.94 191 ASN A N 1
ATOM 1503 C CA . ASN A 1 191 ? 17.128 -12.880 -25.365 1.00 93.94 191 ASN A CA 1
ATOM 1504 C C . ASN A 1 191 ? 15.832 -13.501 -24.834 1.00 93.94 191 ASN A C 1
ATOM 1506 O O . ASN A 1 191 ? 15.498 -14.647 -25.137 1.00 93.94 191 ASN A O 1
ATOM 1510 N N . GLY A 1 192 ? 15.119 -12.728 -24.026 1.00 90.81 192 GLY A N 1
ATOM 1511 C CA . GLY A 1 192 ? 13.818 -13.051 -23.473 1.00 90.81 192 GLY A CA 1
ATOM 1512 C C . GLY A 1 192 ? 12.665 -12.561 -24.346 1.00 90.81 192 GLY A C 1
ATOM 1513 O O . GLY A 1 192 ? 12.866 -12.087 -25.467 1.00 90.81 192 GLY A O 1
ATOM 1514 N N . PRO A 1 193 ? 11.429 -12.699 -23.844 1.00 86.88 193 PRO A N 1
ATOM 1515 C CA . PRO A 1 193 ? 10.240 -12.469 -24.652 1.00 86.88 193 PRO A CA 1
ATOM 1516 C C . PRO A 1 193 ? 9.869 -10.987 -24.786 1.00 86.88 193 PRO A C 1
ATOM 1518 O O . PRO A 1 193 ? 9.087 -10.659 -25.683 1.00 86.88 193 PRO A O 1
ATOM 1521 N N . TYR A 1 194 ? 10.400 -10.109 -23.925 1.00 84.75 194 TYR A N 1
ATOM 1522 C CA . TYR A 1 194 ? 10.020 -8.701 -23.880 1.00 84.75 194 TYR A CA 1
ATOM 1523 C C . TYR A 1 194 ? 10.966 -7.833 -24.703 1.00 84.75 194 TYR A C 1
ATOM 1525 O O . TYR A 1 194 ? 12.187 -7.973 -24.627 1.00 84.75 194 TYR A O 1
ATOM 1533 N N . ARG A 1 195 ? 10.407 -6.893 -25.466 1.00 89.69 195 ARG A N 1
ATOM 1534 C CA . ARG A 1 195 ? 11.177 -5.903 -26.227 1.00 89.69 195 ARG A CA 1
ATOM 1535 C C . ARG A 1 195 ? 10.594 -4.507 -26.059 1.00 89.69 195 ARG A C 1
ATOM 1537 O O . ARG A 1 195 ? 9.391 -4.333 -26.209 1.00 89.69 195 ARG A O 1
ATOM 1544 N N . LEU A 1 196 ? 11.439 -3.519 -25.803 1.00 86.06 196 LEU A N 1
ATOM 1545 C CA . LEU A 1 196 ? 11.065 -2.111 -25.739 1.00 86.06 196 LEU A CA 1
ATOM 1546 C C . LEU A 1 196 ? 11.477 -1.409 -27.030 1.00 86.06 196 LEU A C 1
ATOM 1548 O O . LEU A 1 196 ? 12.665 -1.354 -27.355 1.00 86.06 196 LEU A O 1
ATOM 1552 N N . VAL A 1 197 ? 10.495 -0.871 -27.751 1.00 84.25 197 VAL A N 1
ATOM 1553 C CA . VAL A 1 197 ? 10.683 -0.227 -29.056 1.00 84.25 197 VAL A CA 1
ATOM 1554 C C . VAL A 1 197 ? 10.033 1.155 -29.108 1.00 84.25 197 VAL A C 1
ATOM 1556 O O . VAL A 1 197 ? 9.011 1.411 -28.467 1.00 84.25 197 VAL A O 1
ATOM 1559 N N . VAL A 1 198 ? 10.631 2.037 -29.907 1.00 81.75 198 VAL A N 1
ATOM 1560 C CA . VAL A 1 198 ? 10.063 3.335 -30.290 1.00 81.75 198 VAL A CA 1
ATOM 1561 C C . VAL A 1 198 ? 9.291 3.154 -31.598 1.00 81.75 198 VAL A C 1
ATOM 1563 O O . VAL A 1 198 ? 9.834 2.630 -32.569 1.00 81.75 198 VAL A O 1
ATOM 1566 N N . GLN A 1 199 ? 8.032 3.580 -31.621 1.00 78.12 199 GLN A N 1
ATOM 1567 C CA . GLN A 1 199 ? 7.130 3.572 -32.775 1.00 78.12 199 GLN A CA 1
ATOM 1568 C C . GLN A 1 199 ? 6.616 4.984 -33.076 1.00 78.12 199 GLN A C 1
ATOM 1570 O O . GLN A 1 199 ? 6.749 5.867 -32.227 1.00 78.12 199 GLN A O 1
ATOM 1575 N N . PRO A 1 200 ? 6.010 5.224 -34.259 1.00 75.94 200 PRO A N 1
ATOM 1576 C CA . PRO A 1 200 ? 5.708 6.577 -34.721 1.00 75.94 200 PRO A CA 1
ATOM 1577 C C . PRO A 1 200 ? 4.878 7.425 -33.751 1.00 75.94 200 PRO A C 1
ATOM 1579 O O . PRO A 1 200 ? 5.057 8.637 -33.695 1.00 75.94 200 PRO A O 1
ATOM 1582 N N . ARG A 1 201 ? 3.987 6.798 -32.976 1.00 66.44 201 ARG A N 1
ATOM 1583 C CA . ARG A 1 201 ? 3.127 7.464 -31.979 1.00 66.44 201 ARG A CA 1
ATOM 1584 C C . ARG A 1 201 ? 3.148 6.793 -30.606 1.00 66.44 201 ARG A C 1
ATOM 1586 O O . ARG A 1 201 ? 2.396 7.176 -29.716 1.00 66.44 201 ARG A O 1
ATOM 1593 N N . LEU A 1 202 ? 3.989 5.777 -30.438 1.00 61.84 202 LEU A N 1
ATOM 1594 C CA . LEU A 1 202 ? 3.933 4.878 -29.296 1.00 61.84 202 LEU A CA 1
ATOM 1595 C C . LEU A 1 202 ? 5.345 4.506 -28.847 1.00 61.84 202 LEU A C 1
ATOM 1597 O O . LEU A 1 202 ? 6.187 4.103 -29.641 1.00 61.84 202 LEU A O 1
ATOM 1601 N N . PHE A 1 203 ? 5.601 4.591 -27.554 1.00 67.88 203 PHE A N 1
ATOM 1602 C CA . PHE A 1 203 ? 6.717 3.904 -26.914 1.00 67.88 203 PHE A CA 1
ATOM 1603 C C . PHE A 1 203 ? 6.118 2.713 -26.178 1.00 67.88 203 PHE A C 1
ATOM 1605 O O . PHE A 1 203 ? 5.193 2.928 -25.407 1.00 67.88 203 PHE A O 1
ATOM 1612 N N . ALA A 1 204 ? 6.545 1.475 -26.441 1.00 66.38 204 ALA A N 1
ATOM 1613 C CA . ALA A 1 204 ? 5.868 0.288 -25.901 1.00 66.38 204 ALA A CA 1
ATOM 1614 C C . ALA A 1 204 ? 6.798 -0.905 -25.667 1.00 66.38 204 ALA A C 1
ATOM 1616 O O . ALA A 1 204 ? 7.768 -1.117 -26.402 1.00 66.38 204 ALA A O 1
ATOM 1617 N N . VAL A 1 205 ? 6.445 -1.710 -24.663 1.00 67.06 205 VAL A N 1
ATOM 1618 C CA . VAL A 1 205 ? 6.972 -3.056 -24.446 1.00 67.06 205 VAL A CA 1
ATOM 1619 C C . VAL A 1 205 ? 6.061 -4.072 -25.139 1.00 67.06 205 VAL A C 1
ATOM 1621 O O . VAL A 1 205 ? 4.846 -4.110 -24.957 1.00 67.06 205 VAL A O 1
ATOM 1624 N N . TYR A 1 206 ? 6.670 -4.925 -25.945 1.00 71.44 206 TYR A N 1
ATOM 1625 C CA . TYR A 1 206 ? 6.025 -6.033 -26.637 1.00 71.44 206 TYR A CA 1
ATOM 1626 C C . TYR A 1 206 ? 6.446 -7.349 -26.000 1.00 71.44 206 TYR A C 1
ATOM 1628 O O . TYR A 1 206 ? 7.614 -7.493 -25.646 1.00 71.44 206 TYR A O 1
ATOM 1636 N N . LYS A 1 207 ? 5.537 -8.324 -25.946 1.00 74.88 207 LYS A N 1
ATOM 1637 C CA . LYS A 1 207 ? 5.824 -9.719 -25.590 1.00 74.88 207 LYS A CA 1
ATOM 1638 C C . LYS A 1 207 ? 5.555 -10.587 -26.811 1.00 74.88 207 LYS A C 1
ATOM 1640 O O . LYS A 1 207 ? 4.411 -10.742 -27.242 1.00 74.88 207 LYS A O 1
ATOM 1645 N N . GLY A 1 208 ? 6.612 -11.122 -27.419 1.00 76.88 208 GLY A N 1
ATOM 1646 C CA . GLY A 1 208 ? 6.482 -11.656 -28.778 1.00 76.88 208 GLY A CA 1
ATOM 1647 C C . GLY A 1 208 ? 5.928 -10.573 -29.716 1.00 76.88 208 GLY A C 1
ATOM 1648 O O . GLY A 1 208 ? 6.307 -9.414 -29.597 1.00 76.88 208 GLY A O 1
ATOM 1649 N N . ASN A 1 209 ? 5.025 -10.909 -30.639 1.00 75.31 209 ASN A N 1
ATOM 1650 C CA . ASN A 1 209 ? 4.507 -9.942 -31.623 1.00 75.31 209 ASN A CA 1
ATOM 1651 C C . ASN A 1 209 ? 3.324 -9.096 -31.136 1.00 75.31 209 ASN A C 1
ATOM 1653 O O . ASN A 1 209 ? 2.853 -8.237 -31.875 1.00 75.31 209 ASN A O 1
ATOM 1657 N N . LYS A 1 210 ? 2.859 -9.309 -29.903 1.00 68.19 210 LYS A N 1
ATOM 1658 C CA . LYS A 1 210 ? 1.768 -8.532 -29.318 1.00 68.19 210 LYS A CA 1
ATOM 1659 C C . LYS A 1 210 ? 2.338 -7.397 -28.475 1.00 68.19 210 LYS A C 1
ATOM 1661 O O . LYS A 1 210 ? 3.327 -7.587 -27.763 1.00 68.19 210 LYS A O 1
ATOM 1666 N N . VAL A 1 211 ? 1.701 -6.230 -28.555 1.00 57.22 211 VAL A N 1
ATOM 1667 C CA . VAL A 1 211 ? 1.891 -5.177 -27.554 1.00 57.22 211 VAL A CA 1
ATOM 1668 C C . VAL A 1 211 ? 1.473 -5.779 -26.220 1.00 57.22 211 VAL A C 1
ATOM 1670 O O . VAL A 1 211 ? 0.325 -6.189 -26.063 1.00 57.22 211 VAL A O 1
ATOM 1673 N N . ASP A 1 212 ? 2.421 -5.893 -25.300 1.00 50.56 212 ASP A N 1
ATOM 1674 C CA . ASP A 1 212 ? 2.134 -6.336 -23.937 1.00 50.56 212 ASP A CA 1
ATOM 1675 C C . ASP A 1 212 ? 1.730 -5.126 -23.100 1.00 50.56 212 ASP A C 1
ATOM 1677 O O . ASP A 1 212 ? 0.742 -5.146 -22.369 1.00 50.56 212 ASP A O 1
ATOM 1681 N N . VAL A 1 213 ? 2.478 -4.034 -23.280 1.00 49.88 213 VAL A N 1
ATOM 1682 C CA . VAL A 1 213 ? 2.360 -2.821 -22.493 1.00 49.88 213 VAL A CA 1
ATOM 1683 C C . VAL A 1 213 ? 2.695 -1.585 -23.336 1.00 49.88 213 VAL A C 1
ATOM 1685 O O . VAL A 1 213 ? 3.799 -1.445 -23.858 1.00 49.88 213 VAL A O 1
ATOM 1688 N N . GLU A 1 214 ? 1.772 -0.630 -23.409 1.00 51.16 214 GLU A N 1
ATOM 1689 C CA . GLU A 1 214 ? 2.005 0.683 -24.023 1.00 51.16 214 GLU A CA 1
ATOM 1690 C C . GLU A 1 214 ? 2.658 1.640 -23.018 1.00 51.16 214 GLU A C 1
ATOM 1692 O O . GLU A 1 214 ? 2.009 2.026 -22.051 1.00 51.16 214 GLU A O 1
ATOM 1697 N N . LEU A 1 215 ? 3.925 2.029 -23.235 1.00 47.41 215 LEU A N 1
ATOM 1698 C CA . LEU A 1 215 ? 4.698 2.885 -22.323 1.00 47.41 215 LEU A CA 1
ATOM 1699 C C . LEU A 1 215 ? 4.255 4.345 -22.299 1.00 47.41 215 LEU A C 1
ATOM 1701 O O . LEU A 1 215 ? 4.121 4.935 -21.229 1.00 47.41 215 LEU A O 1
ATOM 1705 N N . ALA A 1 216 ? 4.056 4.920 -23.478 1.00 45.94 216 ALA A N 1
ATOM 1706 C CA . ALA A 1 216 ? 3.559 6.274 -23.655 1.00 45.94 216 ALA A CA 1
ATOM 1707 C C . ALA A 1 216 ? 2.940 6.403 -25.045 1.00 45.94 216 ALA A C 1
ATOM 1709 O O . ALA A 1 216 ? 3.564 6.020 -26.038 1.00 45.94 216 ALA A O 1
ATOM 1710 N N . TRP A 1 217 ? 1.735 6.964 -25.099 1.00 46.06 217 TRP A N 1
ATOM 1711 C CA . TRP A 1 217 ? 1.078 7.347 -26.341 1.00 46.06 217 TRP A CA 1
ATOM 1712 C C . TRP A 1 217 ? 1.262 8.852 -26.540 1.00 46.06 217 TRP A C 1
ATOM 1714 O O . TRP A 1 217 ? 0.986 9.633 -25.628 1.00 46.06 217 TRP A O 1
ATOM 1724 N N . PHE A 1 218 ? 1.798 9.254 -27.691 1.00 51.31 218 PHE A N 1
ATOM 1725 C CA . PHE A 1 218 ? 2.149 10.647 -27.962 1.00 51.31 218 PHE A CA 1
ATOM 1726 C C . PHE A 1 218 ? 1.111 11.270 -28.892 1.00 51.31 218 PHE A C 1
ATOM 1728 O O . PHE A 1 218 ? 1.197 11.116 -30.111 1.00 51.31 218 PHE A O 1
ATOM 1735 N N . ASP A 1 219 ? 0.151 11.986 -28.306 1.00 44.66 219 ASP A N 1
ATOM 1736 C CA . ASP A 1 219 ? -0.850 12.759 -29.043 1.00 44.66 219 ASP A CA 1
ATOM 1737 C C . ASP A 1 219 ? -0.361 14.198 -29.260 1.00 44.66 219 ASP A C 1
ATOM 1739 O O . ASP A 1 219 ? -0.609 15.098 -28.462 1.00 44.66 219 ASP A O 1
ATOM 1743 N N . TYR A 1 220 ? 0.438 14.398 -30.308 1.00 52.69 220 TYR A N 1
ATOM 1744 C CA . TYR A 1 220 ? 0.941 15.712 -30.731 1.00 52.69 220 TYR A CA 1
ATOM 1745 C C . TYR A 1 220 ? 0.526 15.984 -32.188 1.00 52.69 220 TYR A C 1
ATOM 1747 O O . TYR A 1 220 ? 1.346 16.331 -33.047 1.00 52.69 220 TYR A O 1
ATOM 1755 N N . GLY A 1 221 ? -0.757 15.762 -32.494 1.00 58.31 221 GLY A N 1
ATOM 1756 C CA . GLY A 1 221 ? -1.301 15.872 -33.848 1.00 58.31 221 GLY A CA 1
ATOM 1757 C C . GLY A 1 221 ? -0.666 14.864 -34.819 1.00 58.31 221 GLY A C 1
ATOM 1758 O O . GLY A 1 221 ? -0.398 13.717 -34.470 1.00 58.31 221 GLY A O 1
ATOM 1759 N N . ASN A 1 222 ? -0.371 15.287 -36.054 1.00 61.44 222 ASN A N 1
ATOM 1760 C CA . ASN A 1 222 ? 0.246 14.429 -37.081 1.00 61.44 222 ASN A CA 1
ATOM 1761 C C . ASN A 1 222 ? 1.770 14.224 -36.927 1.00 61.44 222 ASN A C 1
ATOM 1763 O O . ASN A 1 222 ? 2.418 13.698 -37.835 1.00 61.44 222 ASN A O 1
ATOM 1767 N N . ASN A 1 223 ? 2.366 14.613 -35.796 1.00 66.38 223 ASN A N 1
ATOM 1768 C CA . ASN A 1 223 ? 3.806 14.486 -35.587 1.00 66.38 223 ASN A CA 1
ATOM 1769 C C . ASN A 1 223 ? 4.225 13.054 -35.233 1.00 66.38 223 ASN A C 1
ATOM 1771 O O . ASN A 1 223 ? 3.540 12.329 -34.520 1.00 66.38 223 ASN A O 1
ATOM 1775 N N . THR A 1 224 ? 5.387 12.656 -35.750 1.00 79.00 224 THR A N 1
ATOM 1776 C CA . THR A 1 224 ? 5.970 11.325 -35.558 1.00 79.00 224 THR A CA 1
ATOM 1777 C C . THR A 1 224 ? 7.130 11.403 -34.571 1.00 79.00 224 THR A C 1
ATOM 1779 O O . THR A 1 224 ? 8.024 12.239 -34.734 1.00 79.00 224 THR A O 1
ATOM 1782 N N . LEU A 1 225 ? 7.114 10.549 -33.547 1.00 77.56 225 LEU A N 1
ATOM 1783 C CA . LEU A 1 225 ? 8.191 10.404 -32.573 1.00 77.56 225 LEU A CA 1
ATOM 1784 C C . LEU A 1 225 ? 9.447 9.870 -33.270 1.00 77.56 225 LEU A C 1
ATOM 1786 O O . LEU A 1 225 ? 9.426 8.793 -33.850 1.00 77.56 225 LEU A O 1
ATOM 1790 N N . GLU A 1 226 ? 10.543 10.619 -33.207 1.00 85.25 226 GLU A N 1
ATOM 1791 C CA . GLU A 1 226 ? 11.821 10.276 -33.839 1.00 85.25 226 GLU A CA 1
ATOM 1792 C C . GLU A 1 226 ? 12.729 9.509 -32.875 1.00 85.25 226 GLU A C 1
ATOM 1794 O O . GLU A 1 226 ? 13.397 8.550 -33.262 1.00 85.25 226 GLU A O 1
ATOM 1799 N N . SER A 1 227 ? 12.795 9.939 -31.613 1.00 86.19 227 SER A N 1
ATOM 1800 C CA . SER A 1 227 ? 13.718 9.344 -30.650 1.00 86.19 227 SER A CA 1
ATOM 1801 C C . SER A 1 227 ? 13.378 9.655 -29.200 1.00 86.19 227 SER A C 1
ATOM 1803 O O . SER A 1 227 ? 12.820 10.714 -28.911 1.00 86.19 227 SER A O 1
ATOM 1805 N N . ILE A 1 228 ? 13.814 8.772 -28.302 1.00 85.12 228 ILE A N 1
ATOM 1806 C CA . ILE A 1 228 ? 13.757 8.936 -26.849 1.00 85.12 228 ILE A CA 1
ATOM 1807 C C . ILE A 1 228 ? 15.165 8.793 -26.276 1.00 85.12 228 ILE A C 1
ATOM 1809 O O . ILE A 1 228 ? 15.841 7.799 -26.534 1.00 85.12 228 ILE A O 1
ATOM 1813 N N . LYS A 1 229 ? 15.600 9.759 -25.470 1.00 89.50 229 LYS A N 1
ATOM 1814 C CA . LYS A 1 229 ? 16.899 9.765 -24.797 1.00 89.50 229 LYS A CA 1
ATOM 1815 C C . LYS A 1 229 ? 16.721 9.703 -23.287 1.00 89.50 229 LYS A C 1
ATOM 1817 O O . LYS A 1 229 ? 15.968 10.493 -22.724 1.00 89.50 229 LYS A O 1
ATOM 1822 N N . LEU A 1 230 ? 17.451 8.801 -22.630 1.00 88.50 230 LEU A N 1
ATOM 1823 C CA . LEU A 1 230 ? 17.530 8.795 -21.172 1.00 88.50 230 LEU A CA 1
ATOM 1824 C C . LEU A 1 230 ? 18.458 9.915 -20.714 1.00 88.50 230 LEU A C 1
ATOM 1826 O O . LEU A 1 230 ? 19.594 10.018 -21.177 1.00 88.50 230 LEU A O 1
ATOM 1830 N N . ASN A 1 231 ? 17.989 10.744 -19.793 1.00 87.81 231 ASN A N 1
ATOM 1831 C CA . ASN A 1 231 ? 18.760 11.846 -19.245 1.00 87.81 231 ASN A CA 1
ATOM 1832 C C . ASN A 1 231 ? 18.609 11.915 -17.723 1.00 87.81 231 ASN A C 1
ATOM 1834 O O . ASN A 1 231 ? 17.636 11.430 -17.146 1.00 87.81 231 ASN A O 1
ATOM 1838 N N . SER A 1 232 ? 19.594 12.514 -17.068 1.00 82.75 232 SER A N 1
ATOM 1839 C CA . SER A 1 232 ? 19.670 12.626 -15.619 1.00 82.75 232 SER A CA 1
ATOM 1840 C C . SER A 1 232 ? 20.303 13.960 -15.235 1.00 82.75 232 SER A C 1
ATOM 1842 O O . SER A 1 232 ? 21.292 14.370 -15.836 1.00 82.75 232 SER A O 1
ATOM 1844 N N . GLY A 1 233 ? 19.756 14.628 -14.220 1.00 70.31 233 GLY A N 1
ATOM 1845 C CA . GLY A 1 233 ? 20.346 15.844 -13.655 1.00 70.31 233 GLY A CA 1
ATOM 1846 C C . GLY A 1 233 ? 19.476 16.470 -12.569 1.00 70.31 233 GLY A C 1
ATOM 1847 O O . GLY A 1 233 ? 18.253 16.340 -12.610 1.00 70.31 233 GLY A O 1
ATOM 1848 N N . ASN A 1 234 ? 20.097 17.151 -11.598 1.00 66.44 234 ASN A N 1
ATOM 1849 C CA . ASN A 1 234 ? 19.430 17.827 -10.473 1.00 66.44 234 ASN A CA 1
ATOM 1850 C C . ASN A 1 234 ? 18.351 16.964 -9.809 1.00 66.44 234 ASN A C 1
ATOM 1852 O O . ASN A 1 234 ? 17.190 17.372 -9.752 1.00 66.44 234 ASN A O 1
ATOM 1856 N N . GLN A 1 235 ? 18.718 15.757 -9.353 1.00 69.12 235 GLN A N 1
ATOM 1857 C CA . GLN A 1 235 ? 17.790 14.859 -8.651 1.00 69.12 235 GLN A CA 1
ATOM 1858 C C . GLN A 1 235 ? 16.573 14.435 -9.501 1.00 69.12 235 GLN A C 1
ATOM 1860 O O . GLN A 1 235 ? 15.512 14.106 -8.973 1.00 69.12 235 GLN A O 1
ATOM 1865 N N . ARG A 1 236 ? 16.689 14.463 -10.836 1.00 73.31 236 ARG A N 1
ATOM 1866 C CA . ARG A 1 236 ? 15.609 14.097 -11.763 1.00 73.31 236 ARG A CA 1
ATOM 1867 C C . ARG A 1 236 ? 16.103 13.104 -12.799 1.00 73.31 236 ARG A C 1
ATOM 1869 O O . ARG A 1 236 ? 17.055 13.386 -13.525 1.00 73.31 236 ARG A O 1
ATOM 1876 N N . LEU A 1 237 ? 15.387 11.993 -12.921 1.00 77.81 237 LEU A N 1
ATOM 1877 C CA . LEU A 1 237 ? 15.517 11.071 -14.042 1.00 77.81 237 LEU A CA 1
ATOM 1878 C C . LEU A 1 237 ? 14.484 11.448 -15.108 1.00 77.81 237 LEU A C 1
ATOM 1880 O O . LEU A 1 237 ? 13.297 11.570 -14.794 1.00 77.81 237 LEU A O 1
ATOM 1884 N N . LYS A 1 238 ? 14.919 11.661 -16.351 1.00 78.69 238 LYS A N 1
ATOM 1885 C CA . LYS A 1 238 ? 14.075 12.191 -17.429 1.00 78.69 238 LYS A CA 1
ATOM 1886 C C . LYS A 1 238 ? 14.190 11.382 -18.715 1.00 78.69 238 LYS A C 1
ATOM 1888 O O . LYS A 1 238 ? 15.236 10.804 -19.003 1.00 78.69 238 LYS A O 1
ATOM 1893 N N . LEU A 1 239 ? 13.123 11.402 -19.506 1.00 80.06 239 LEU A N 1
ATOM 1894 C CA . LEU A 1 239 ? 13.154 11.024 -20.915 1.00 80.06 239 LEU A CA 1
ATOM 1895 C C . LEU A 1 239 ? 12.982 12.276 -21.764 1.00 80.06 239 LEU A C 1
ATOM 1897 O O . LEU A 1 239 ? 11.955 12.947 -21.669 1.00 80.06 239 LEU A O 1
ATOM 1901 N N . ASP A 1 240 ? 13.977 12.566 -22.593 1.00 82.31 240 ASP A N 1
ATOM 1902 C CA . ASP A 1 240 ? 13.905 13.622 -23.597 1.00 82.31 240 ASP A CA 1
ATOM 1903 C C . ASP A 1 240 ? 13.398 13.009 -24.903 1.00 82.31 240 ASP A C 1
ATOM 1905 O O . ASP A 1 240 ? 13.952 12.018 -25.383 1.00 82.31 240 ASP A O 1
ATOM 1909 N N . TYR A 1 241 ? 12.349 13.582 -25.484 1.00 79.62 241 TYR A N 1
ATOM 1910 C CA . TYR A 1 241 ? 11.747 13.101 -26.723 1.00 79.62 241 TYR A CA 1
ATOM 1911 C C . TYR A 1 241 ? 11.866 14.143 -27.832 1.00 79.62 241 TYR A C 1
ATOM 1913 O O . TYR A 1 241 ? 11.792 15.355 -27.612 1.00 79.62 241 TYR A O 1
ATOM 1921 N N . ARG A 1 242 ? 12.083 13.639 -29.048 1.00 79.25 242 ARG A N 1
ATOM 1922 C CA . ARG A 1 242 ? 12.207 14.435 -30.270 1.00 79.25 242 ARG A CA 1
ATOM 1923 C C . ARG A 1 242 ? 11.184 13.959 -31.289 1.00 79.25 242 ARG A C 1
ATOM 1925 O O . ARG A 1 242 ? 11.055 12.755 -31.498 1.00 79.25 242 ARG A O 1
ATOM 1932 N N . PHE A 1 243 ? 10.501 14.898 -31.932 1.00 78.81 243 PHE A N 1
ATOM 1933 C CA . PHE A 1 243 ? 9.568 14.629 -33.025 1.00 78.81 243 PHE A CA 1
ATOM 1934 C C . PHE A 1 243 ? 10.155 15.110 -34.355 1.00 78.81 243 PHE A C 1
ATOM 1936 O O . PHE A 1 243 ? 10.790 16.161 -34.398 1.00 78.81 243 PHE A O 1
ATOM 1943 N N . ALA A 1 244 ? 9.896 14.379 -35.442 1.00 77.38 244 ALA A N 1
ATOM 1944 C CA . ALA A 1 244 ? 10.560 14.565 -36.738 1.00 77.38 244 ALA A CA 1
ATOM 1945 C C . ALA A 1 244 ? 10.395 15.966 -37.371 1.00 77.38 244 ALA A C 1
ATOM 1947 O O . ALA A 1 244 ? 11.235 16.378 -38.164 1.00 77.38 244 ALA A O 1
ATOM 1948 N N . LYS A 1 245 ? 9.325 16.700 -37.035 1.00 71.81 245 LYS A N 1
ATOM 1949 C CA . LYS A 1 245 ? 9.016 18.040 -37.578 1.00 71.81 245 LYS A CA 1
ATOM 1950 C C . LYS A 1 245 ? 9.000 19.148 -36.516 1.00 71.81 245 LYS A C 1
ATOM 1952 O O . LYS A 1 245 ? 8.553 20.252 -36.800 1.00 71.81 245 LYS A O 1
ATOM 1957 N N . SER A 1 246 ? 9.462 18.863 -35.295 1.00 66.38 246 SER A N 1
ATOM 1958 C CA . SER A 1 246 ? 9.456 19.830 -34.193 1.00 66.38 246 SER A CA 1
ATOM 1959 C C . SER A 1 246 ? 10.868 20.288 -33.841 1.00 66.38 246 SER A C 1
ATOM 1961 O O . SER A 1 246 ? 11.774 19.474 -33.651 1.00 66.38 246 SER A O 1
ATOM 1963 N N . THR A 1 247 ? 11.046 21.600 -33.700 1.00 60.62 247 THR A N 1
ATOM 1964 C CA . THR A 1 247 ? 12.244 22.209 -33.102 1.00 60.62 247 THR A CA 1
ATOM 1965 C C . THR A 1 247 ? 12.182 22.224 -31.573 1.00 60.62 247 THR A C 1
ATOM 1967 O O . THR A 1 247 ? 13.215 22.379 -30.920 1.00 60.62 247 THR A O 1
ATOM 1970 N N . GLN A 1 248 ? 10.999 22.015 -30.983 1.00 59.41 248 GLN A N 1
ATOM 1971 C CA . GLN A 1 248 ? 10.824 21.959 -29.536 1.00 59.41 248 GLN A CA 1
ATOM 1972 C C . GLN A 1 248 ? 11.318 20.620 -28.982 1.00 59.41 248 GLN A C 1
ATOM 1974 O O . GLN A 1 248 ? 10.894 19.543 -29.409 1.00 59.41 248 GLN A O 1
ATOM 1979 N N . ARG A 1 249 ? 12.220 20.700 -27.999 1.00 61.47 249 ARG A N 1
ATOM 1980 C CA . ARG A 1 249 ? 12.605 19.559 -27.169 1.00 61.47 249 ARG A CA 1
ATOM 1981 C C . ARG A 1 249 ? 11.635 19.462 -26.012 1.00 61.47 249 ARG A C 1
ATOM 1983 O O . ARG A 1 249 ? 11.548 20.379 -25.200 1.00 61.47 249 ARG A O 1
ATOM 1990 N N . SER A 1 250 ? 10.978 18.324 -25.916 1.00 66.81 250 SER A N 1
ATOM 1991 C CA . SER A 1 250 ? 10.055 18.051 -24.832 1.00 66.81 250 SER A CA 1
ATOM 1992 C C . SER A 1 250 ? 10.665 16.974 -23.936 1.00 66.81 250 SER A C 1
ATOM 1994 O O . SER A 1 250 ? 11.365 16.074 -24.401 1.00 66.81 250 SER A O 1
ATOM 1996 N N . SER A 1 251 ? 10.479 17.113 -22.626 1.00 66.44 251 SER A N 1
ATOM 1997 C CA . SER A 1 251 ? 11.060 16.206 -21.634 1.00 66.44 251 SER A CA 1
ATOM 1998 C C . SER A 1 251 ? 9.999 15.772 -20.636 1.00 66.44 251 SER A C 1
ATOM 2000 O O . SER A 1 251 ? 9.057 16.511 -20.351 1.00 66.44 251 SER A O 1
ATOM 2002 N N . HIS A 1 252 ? 10.121 14.550 -20.130 1.00 66.56 252 HIS A N 1
ATOM 2003 C CA . HIS A 1 252 ? 9.235 14.004 -19.111 1.00 66.56 252 HIS A CA 1
ATOM 2004 C C . HIS A 1 252 ? 10.076 13.571 -17.919 1.00 66.56 252 HIS A C 1
ATOM 2006 O O . HIS A 1 252 ? 10.999 12.769 -18.064 1.00 66.56 252 HIS A O 1
ATOM 2012 N N . VAL A 1 253 ? 9.772 14.111 -16.739 1.00 66.44 253 VAL A N 1
ATOM 2013 C CA . VAL A 1 253 ? 10.420 13.698 -15.491 1.00 66.44 253 VAL A CA 1
ATOM 2014 C C . VAL A 1 253 ? 9.771 12.398 -15.033 1.00 66.44 253 VAL A C 1
ATOM 2016 O O . VAL A 1 253 ? 8.621 12.404 -14.612 1.00 66.44 253 VAL A O 1
ATOM 2019 N N . MET A 1 254 ? 10.512 11.294 -15.110 1.00 64.38 254 MET A N 1
ATOM 2020 C CA . MET A 1 254 ? 10.041 9.980 -14.665 1.00 64.38 254 MET A CA 1
ATOM 2021 C C . MET A 1 254 ? 10.055 9.864 -13.141 1.00 64.38 254 MET A C 1
ATOM 2023 O O . MET A 1 254 ? 9.132 9.312 -12.551 1.00 64.38 254 MET A O 1
ATOM 2027 N N . ALA A 1 255 ? 11.104 10.383 -12.501 1.00 63.12 255 ALA A N 1
ATOM 2028 C CA . ALA A 1 255 ? 11.287 10.293 -11.058 1.00 63.12 255 ALA A CA 1
ATOM 2029 C C . ALA A 1 255 ? 12.064 11.492 -10.510 1.00 63.12 255 ALA A C 1
ATOM 2031 O O . ALA A 1 255 ? 13.009 11.979 -11.137 1.00 63.12 255 ALA A O 1
ATOM 2032 N N . PHE A 1 256 ? 11.682 11.905 -9.301 1.00 63.81 256 PHE A N 1
ATOM 2033 C CA . PHE A 1 256 ? 12.485 12.755 -8.430 1.00 63.81 256 PHE A CA 1
ATOM 2034 C C . PHE A 1 256 ? 13.233 11.856 -7.445 1.00 63.81 256 PHE A C 1
ATOM 2036 O O . PHE A 1 256 ? 12.630 11.006 -6.791 1.00 63.81 256 PHE A O 1
ATOM 2043 N N . THR A 1 257 ? 14.546 12.015 -7.352 1.00 62.16 257 THR A N 1
ATOM 2044 C CA . THR A 1 257 ? 15.424 11.153 -6.560 1.00 62.16 257 THR A CA 1
ATOM 2045 C C . THR A 1 257 ? 16.102 11.966 -5.471 1.00 62.16 257 THR A C 1
ATOM 2047 O O . THR A 1 257 ? 16.673 13.004 -5.758 1.00 62.16 257 THR A O 1
ATOM 2050 N N . LYS A 1 258 ? 16.139 11.482 -4.224 1.00 58.50 258 LYS A N 1
ATOM 2051 C CA . LYS A 1 258 ? 16.863 12.166 -3.127 1.00 58.50 258 LYS A CA 1
ATOM 2052 C C . LYS A 1 258 ? 18.358 12.376 -3.444 1.00 58.50 258 LYS A C 1
ATOM 2054 O O . LYS A 1 258 ? 18.990 13.288 -2.925 1.00 58.50 258 LYS A O 1
ATOM 2059 N N . TYR A 1 259 ? 18.914 11.527 -4.304 1.00 64.50 259 TYR A N 1
ATOM 2060 C CA . TYR A 1 259 ? 20.343 11.429 -4.572 1.00 64.50 259 TYR A CA 1
ATOM 2061 C C . TYR A 1 259 ? 20.703 11.906 -5.974 1.00 64.50 259 TYR A C 1
ATOM 2063 O O . TYR A 1 259 ? 19.849 12.005 -6.863 1.00 64.50 259 TYR A O 1
ATOM 2071 N N . ASN A 1 260 ? 21.996 12.158 -6.168 1.00 67.69 260 ASN A N 1
ATOM 2072 C CA . ASN A 1 260 ? 22.549 12.403 -7.486 1.00 67.69 260 ASN A CA 1
ATOM 2073 C C . ASN A 1 260 ? 22.314 11.182 -8.392 1.00 67.69 260 ASN A C 1
ATOM 2075 O O . ASN A 1 260 ? 22.682 10.060 -8.055 1.00 67.69 260 ASN A O 1
ATOM 2079 N N . THR A 1 261 ? 21.691 11.408 -9.542 1.00 69.94 261 THR A N 1
ATOM 2080 C CA . THR A 1 261 ? 21.297 10.370 -10.497 1.00 69.94 261 THR A CA 1
ATOM 2081 C C . THR A 1 261 ? 22.319 10.127 -11.598 1.00 69.94 261 THR A C 1
ATOM 2083 O O . THR A 1 261 ? 22.063 9.291 -12.462 1.00 69.94 261 THR A O 1
ATOM 2086 N N . THR A 1 262 ? 23.492 10.776 -11.566 1.00 72.06 262 THR A N 1
ATOM 2087 C CA . THR A 1 262 ? 24.545 10.612 -12.589 1.00 72.06 262 THR A CA 1
ATOM 2088 C C . THR A 1 262 ? 24.902 9.148 -12.858 1.00 72.06 262 THR A C 1
ATOM 2090 O O . THR A 1 262 ? 25.184 8.790 -13.997 1.00 72.06 262 THR A O 1
ATOM 2093 N N . LEU A 1 263 ? 24.825 8.283 -11.842 1.00 82.38 263 LEU A N 1
ATOM 2094 C CA . LEU A 1 263 ? 25.028 6.840 -11.965 1.00 82.38 263 LEU A CA 1
ATOM 2095 C C . LEU A 1 263 ? 23.690 6.091 -11.976 1.00 82.38 263 LEU A C 1
ATOM 2097 O O . LEU A 1 263 ? 23.369 5.347 -11.050 1.00 82.38 263 LEU A O 1
ATOM 2101 N N . THR A 1 264 ? 22.898 6.320 -13.024 1.00 87.69 264 THR A N 1
ATOM 2102 C CA . THR A 1 264 ? 21.608 5.650 -13.243 1.00 87.69 264 THR A CA 1
ATOM 2103 C C . THR A 1 264 ? 21.569 4.967 -14.599 1.00 87.69 264 THR A C 1
ATOM 2105 O O . THR A 1 264 ? 22.107 5.476 -15.580 1.00 87.69 264 THR A O 1
ATOM 2108 N N . TYR A 1 265 ? 20.868 3.843 -14.673 1.00 91.06 265 TYR A N 1
ATOM 2109 C CA . TYR A 1 265 ? 20.462 3.239 -15.935 1.00 91.06 265 TYR A CA 1
ATOM 2110 C C . TYR A 1 265 ? 19.039 2.690 -15.834 1.00 91.06 265 TYR A C 1
ATOM 2112 O O . TYR A 1 265 ? 18.519 2.444 -14.743 1.00 91.06 265 TYR A O 1
ATOM 2120 N N . LEU A 1 266 ? 18.402 2.510 -16.986 1.00 90.50 266 LEU A N 1
ATOM 2121 C CA . LEU A 1 266 ? 17.065 1.943 -17.106 1.00 90.50 266 LEU A CA 1
ATOM 2122 C C . LEU A 1 266 ? 17.176 0.543 -17.710 1.00 90.50 266 LEU A C 1
ATOM 2124 O O . LEU A 1 266 ? 17.846 0.384 -18.725 1.00 90.50 266 LEU A O 1
ATOM 2128 N N . ARG A 1 267 ? 16.538 -0.468 -17.122 1.00 92.44 267 ARG A N 1
ATOM 2129 C CA . ARG A 1 267 ? 16.599 -1.848 -17.619 1.00 92.44 267 ARG A CA 1
ATOM 2130 C C . ARG A 1 267 ? 15.219 -2.452 -17.809 1.00 92.44 267 ARG A C 1
ATOM 2132 O O . ARG A 1 267 ? 14.351 -2.303 -16.948 1.00 92.44 267 ARG A O 1
ATOM 2139 N N . LEU A 1 268 ? 15.045 -3.134 -18.939 1.00 90.25 268 LEU A N 1
ATOM 2140 C CA . LEU A 1 268 ? 13.900 -3.988 -19.225 1.00 90.25 268 LEU A CA 1
ATOM 2141 C C . LEU A 1 268 ? 14.144 -5.378 -18.629 1.00 90.25 268 LEU A C 1
ATOM 2143 O O . LEU A 1 268 ? 14.942 -6.163 -19.135 1.00 90.25 268 LEU A O 1
ATOM 2147 N N . GLU A 1 269 ? 13.455 -5.664 -17.538 1.00 87.50 269 GLU A N 1
ATOM 2148 C CA . GLU A 1 269 ? 13.627 -6.880 -16.755 1.00 87.50 269 GLU A CA 1
ATOM 2149 C C . GLU A 1 269 ? 13.014 -8.122 -17.418 1.00 87.50 269 GLU A C 1
ATOM 2151 O O . GLU A 1 269 ? 12.183 -8.041 -18.325 1.00 87.50 269 GLU A O 1
ATOM 2156 N N . ILE A 1 270 ? 13.408 -9.297 -16.916 1.00 84.19 270 ILE A N 1
ATOM 2157 C CA . ILE A 1 270 ? 12.915 -10.619 -17.352 1.00 84.19 270 ILE A CA 1
ATOM 2158 C C . ILE A 1 270 ? 11.388 -10.740 -17.205 1.00 84.19 270 ILE A C 1
ATOM 2160 O O . ILE A 1 270 ? 10.758 -11.501 -17.932 1.00 84.19 270 ILE A O 1
ATOM 2164 N N . ASP A 1 271 ? 10.795 -9.990 -16.277 1.00 77.38 271 ASP A N 1
ATOM 2165 C CA . ASP A 1 271 ? 9.357 -9.959 -15.992 1.00 77.38 271 ASP A CA 1
ATOM 2166 C C . ASP A 1 271 ? 8.586 -8.913 -16.828 1.00 77.38 271 ASP A C 1
ATOM 2168 O O . ASP A 1 271 ? 7.377 -8.773 -16.660 1.00 77.38 271 ASP A O 1
ATOM 2172 N N . GLY A 1 272 ? 9.264 -8.186 -17.726 1.00 70.88 272 GLY A N 1
ATOM 2173 C CA . GLY A 1 272 ? 8.680 -7.122 -18.548 1.00 70.88 272 GLY A CA 1
ATOM 2174 C C . GLY A 1 272 ? 8.620 -5.755 -17.859 1.00 70.88 272 GLY A C 1
ATOM 2175 O O . GLY A 1 272 ? 8.243 -4.765 -18.489 1.00 70.88 272 GLY A O 1
ATOM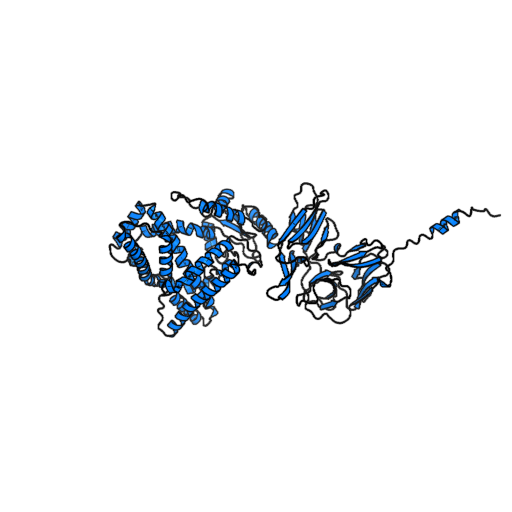 2176 N N . ASN A 1 273 ? 9.029 -5.653 -16.589 1.00 73.88 273 ASN A N 1
ATOM 2177 C CA . ASN A 1 273 ? 9.090 -4.376 -15.890 1.00 73.88 273 ASN A CA 1
ATOM 2178 C C . ASN A 1 273 ? 10.260 -3.526 -16.388 1.00 73.88 273 ASN A C 1
ATOM 2180 O O . ASN A 1 273 ? 11.385 -3.997 -16.529 1.00 73.88 273 ASN A O 1
ATOM 2184 N N . LEU A 1 274 ? 10.016 -2.228 -16.555 1.00 80.12 274 LEU A N 1
ATOM 2185 C CA . LEU A 1 274 ? 11.078 -1.254 -16.776 1.00 80.12 274 LEU A CA 1
ATOM 2186 C C . LEU A 1 274 ? 11.477 -0.638 -15.430 1.00 80.12 274 LEU A C 1
ATOM 2188 O O . LEU A 1 274 ? 10.654 0.028 -14.789 1.00 80.12 274 LEU A O 1
ATOM 2192 N N . LYS A 1 275 ? 12.714 -0.893 -14.989 1.00 85.50 275 LYS A N 1
ATOM 2193 C CA . LYS A 1 275 ? 13.240 -0.456 -13.686 1.00 85.50 275 LYS A CA 1
ATOM 2194 C C . LYS A 1 275 ? 14.408 0.504 -13.861 1.00 85.50 275 LYS A C 1
ATOM 2196 O O . LYS A 1 275 ? 15.280 0.264 -14.693 1.00 85.50 275 LYS A O 1
ATOM 2201 N N . ALA A 1 276 ? 14.443 1.572 -13.067 1.00 86.31 276 ALA A N 1
ATOM 2202 C CA . ALA A 1 276 ? 15.635 2.410 -12.955 1.00 86.31 276 ALA A CA 1
ATOM 2203 C C . ALA A 1 276 ? 16.480 1.953 -11.766 1.00 86.31 276 ALA A C 1
ATOM 2205 O O . ALA A 1 276 ? 15.969 1.832 -10.649 1.00 86.31 276 ALA A O 1
ATOM 2206 N N . TYR A 1 277 ? 17.764 1.724 -12.014 1.00 86.75 277 TYR A N 1
ATOM 2207 C CA . TYR A 1 277 ? 18.749 1.413 -10.988 1.00 86.75 277 TYR A CA 1
ATOM 2208 C C . TYR A 1 277 ? 19.675 2.605 -10.832 1.00 86.75 277 TYR A C 1
ATOM 2210 O O . TYR A 1 277 ? 20.311 3.021 -11.799 1.00 86.75 277 TYR A O 1
ATOM 2218 N N . THR A 1 278 ? 19.756 3.138 -9.617 1.00 85.56 278 THR A N 1
ATOM 2219 C CA . THR A 1 278 ? 20.636 4.259 -9.284 1.00 85.56 278 THR A CA 1
ATOM 2220 C C . THR A 1 278 ? 21.638 3.814 -8.230 1.00 85.56 278 THR A C 1
ATOM 2222 O O . THR A 1 278 ? 21.257 3.206 -7.225 1.00 85.56 278 THR A O 1
ATOM 2225 N N . PHE A 1 279 ? 22.913 4.114 -8.459 1.00 83.06 279 PHE A N 1
ATOM 2226 C CA . PHE A 1 279 ? 23.975 3.903 -7.484 1.00 83.06 279 PHE A CA 1
ATOM 2227 C C . PHE A 1 279 ? 23.987 5.075 -6.500 1.00 83.06 279 PHE A C 1
ATOM 2229 O O . PHE A 1 279 ? 24.216 6.218 -6.896 1.00 83.06 279 PHE A O 1
ATOM 2236 N N . VAL A 1 280 ? 23.675 4.809 -5.232 1.00 77.12 280 VAL A N 1
ATOM 2237 C CA . VAL A 1 280 ? 23.482 5.843 -4.204 1.00 77.12 280 VAL A CA 1
ATOM 2238 C C . VAL A 1 280 ? 24.370 5.583 -2.996 1.00 77.12 280 VAL A C 1
ATOM 2240 O O . VAL A 1 280 ? 24.593 4.427 -2.646 1.00 77.12 280 VAL A O 1
ATOM 2243 N N . ARG A 1 281 ? 24.827 6.651 -2.331 1.00 73.50 281 ARG A N 1
ATOM 2244 C CA . ARG A 1 281 ? 25.416 6.550 -0.990 1.00 73.50 281 ARG A CA 1
ATOM 2245 C C . ARG A 1 281 ? 24.291 6.389 0.026 1.00 73.50 281 ARG A C 1
ATOM 2247 O O . ARG A 1 281 ? 23.374 7.210 0.078 1.00 73.50 281 ARG A O 1
ATOM 2254 N N . ASP A 1 282 ? 24.339 5.313 0.788 1.00 66.06 282 ASP A N 1
ATOM 2255 C CA . ASP A 1 282 ? 23.480 5.086 1.933 1.00 66.06 282 ASP A CA 1
ATOM 2256 C C . ASP A 1 282 ? 24.081 5.813 3.141 1.00 66.06 282 ASP A C 1
ATOM 2258 O O . ASP A 1 282 ? 25.132 5.430 3.640 1.00 66.06 282 ASP A O 1
ATOM 2262 N N . GLU A 1 283 ? 23.449 6.911 3.560 1.00 69.19 283 GLU A N 1
ATOM 2263 C CA . GLU A 1 283 ? 23.940 7.768 4.652 1.00 69.19 283 GLU A CA 1
ATOM 2264 C C . GLU A 1 283 ? 23.920 7.051 6.011 1.00 69.19 283 GLU A C 1
ATOM 2266 O O . GLU A 1 283 ? 24.709 7.400 6.880 1.00 69.19 283 GLU A O 1
ATOM 2271 N N . GLU A 1 284 ? 23.040 6.060 6.198 1.00 66.19 284 GLU A N 1
ATOM 2272 C CA . GLU A 1 284 ? 22.904 5.321 7.463 1.00 66.19 284 GLU A CA 1
ATOM 2273 C C . GLU A 1 284 ? 23.925 4.182 7.587 1.00 66.19 284 GLU A C 1
ATOM 2275 O O . GLU A 1 284 ? 24.365 3.873 8.689 1.00 66.19 284 GLU A O 1
ATOM 2280 N N . ALA A 1 285 ? 24.304 3.565 6.464 1.00 61.56 285 ALA A N 1
ATOM 2281 C CA . ALA A 1 285 ? 25.262 2.456 6.420 1.00 61.56 285 ALA A CA 1
ATOM 2282 C C . ALA A 1 285 ? 26.682 2.885 6.004 1.00 61.56 285 ALA A C 1
ATOM 2284 O O . ALA A 1 285 ? 27.564 2.040 5.920 1.00 61.56 285 ALA A O 1
ATOM 2285 N N . ASP A 1 286 ? 26.875 4.170 5.690 1.00 69.00 286 ASP A N 1
ATOM 2286 C CA . ASP A 1 286 ? 28.085 4.748 5.088 1.00 69.00 286 ASP A CA 1
ATOM 2287 C C . ASP A 1 286 ? 28.656 3.949 3.896 1.00 69.00 286 ASP A C 1
ATOM 2289 O O . ASP A 1 286 ? 29.862 3.817 3.702 1.00 69.00 286 ASP A O 1
ATOM 2293 N N . GLU A 1 287 ? 27.770 3.409 3.057 1.00 69.06 287 GLU A N 1
ATOM 2294 C CA . GLU A 1 287 ? 28.145 2.511 1.962 1.00 69.06 287 GLU A CA 1
ATOM 2295 C C . GLU A 1 287 ? 27.436 2.908 0.662 1.00 69.06 287 GLU A C 1
ATOM 2297 O O . GLU A 1 287 ? 26.298 3.381 0.671 1.00 69.06 287 GLU A O 1
ATOM 2302 N N . PHE A 1 288 ? 28.066 2.695 -0.492 1.00 72.19 288 PHE A N 1
ATOM 2303 C CA . PHE A 1 288 ? 27.393 2.868 -1.778 1.00 72.19 288 PHE A CA 1
ATOM 2304 C C . PHE A 1 288 ? 26.686 1.587 -2.209 1.00 72.19 288 PHE A C 1
ATOM 2306 O O . PHE A 1 288 ? 27.296 0.526 -2.209 1.00 72.19 288 PHE A O 1
ATOM 2313 N N . ARG A 1 289 ? 25.426 1.689 -2.651 1.00 77.69 289 ARG A N 1
ATOM 2314 C CA . ARG A 1 289 ? 24.645 0.548 -3.154 1.00 77.69 289 ARG A CA 1
ATOM 2315 C C . ARG A 1 289 ? 23.680 0.896 -4.274 1.00 77.69 289 ARG A C 1
ATOM 2317 O O . ARG A 1 289 ? 23.188 2.018 -4.385 1.00 77.69 289 ARG A O 1
ATOM 2324 N N . TRP A 1 290 ? 23.353 -0.102 -5.092 1.00 82.00 290 TRP A N 1
ATOM 2325 C CA . TRP A 1 290 ? 22.295 0.005 -6.098 1.00 82.00 290 TRP A CA 1
ATOM 2326 C C . TRP A 1 290 ? 20.905 -0.042 -5.461 1.00 82.00 290 TRP A C 1
ATOM 2328 O O . TRP A 1 290 ? 20.547 -1.032 -4.824 1.00 82.00 290 TRP A O 1
ATOM 2338 N N . LYS A 1 291 ? 20.080 0.982 -5.703 1.00 78.44 291 LYS A N 1
ATOM 2339 C CA . LYS A 1 291 ? 18.653 0.986 -5.342 1.00 78.44 291 LYS A CA 1
ATOM 2340 C C . LYS A 1 291 ? 17.785 1.036 -6.599 1.00 78.44 291 LYS A C 1
ATOM 2342 O O . LYS A 1 291 ? 18.104 1.742 -7.556 1.00 78.44 291 LYS A O 1
ATOM 2347 N N . VAL A 1 292 ? 16.673 0.299 -6.583 1.00 75.19 292 VAL A N 1
ATOM 2348 C CA . VAL A 1 292 ? 15.606 0.459 -7.580 1.00 75.19 292 VAL A CA 1
ATOM 2349 C C . VAL A 1 292 ? 14.853 1.738 -7.231 1.00 75.19 292 VAL A C 1
ATOM 2351 O O . VAL A 1 292 ? 14.172 1.795 -6.209 1.00 75.19 292 VAL A O 1
ATOM 2354 N N . THR A 1 293 ? 15.012 2.776 -8.044 1.00 67.94 293 THR A N 1
ATOM 2355 C CA . THR A 1 293 ? 14.451 4.113 -7.786 1.00 67.94 293 THR A CA 1
ATOM 2356 C C . THR A 1 293 ? 13.154 4.373 -8.550 1.00 67.94 293 THR A C 1
ATOM 2358 O O . THR A 1 293 ? 12.453 5.336 -8.247 1.00 67.94 293 THR A O 1
ATOM 2361 N N . TYR A 1 294 ? 12.803 3.512 -9.513 1.00 65.38 294 TYR A N 1
ATOM 2362 C CA . TYR A 1 294 ? 11.603 3.658 -10.336 1.00 65.38 294 TYR A CA 1
ATOM 2363 C C . TYR A 1 294 ? 11.127 2.322 -10.930 1.00 65.38 294 TYR A C 1
ATOM 2365 O O . TYR A 1 294 ? 11.960 1.518 -11.352 1.00 65.38 294 TYR A O 1
ATOM 2373 N N . ILE A 1 295 ? 9.803 2.103 -10.999 1.00 63.06 295 ILE A N 1
ATOM 2374 C CA . ILE A 1 295 ? 9.155 0.938 -11.637 1.00 63.06 295 ILE A CA 1
ATOM 2375 C C . ILE A 1 295 ? 7.935 1.418 -12.442 1.00 63.06 295 ILE A C 1
ATOM 2377 O O . ILE A 1 295 ? 6.935 1.839 -11.864 1.00 63.06 295 ILE A O 1
ATOM 2381 N N . LEU A 1 296 ? 7.994 1.328 -13.773 1.00 63.34 296 LEU A N 1
ATOM 2382 C CA . LEU A 1 296 ? 6.991 1.918 -14.679 1.00 63.34 296 LEU A CA 1
ATOM 2383 C C . LEU A 1 296 ? 5.647 1.136 -14.721 1.00 63.34 296 LEU A C 1
ATOM 2385 O O . LEU A 1 296 ? 4.586 1.724 -14.926 1.00 63.34 296 LEU A O 1
ATOM 2389 N N . ASN A 1 297 ? 5.657 -0.176 -14.449 1.00 61.59 297 ASN A N 1
ATOM 2390 C CA . ASN A 1 297 ? 4.463 -1.039 -14.513 1.00 61.59 297 ASN A CA 1
ATOM 2391 C C . ASN A 1 297 ? 3.425 -0.776 -13.424 1.00 61.59 297 ASN A C 1
ATOM 2393 O O . ASN A 1 297 ? 2.230 -0.710 -13.702 1.00 61.59 297 ASN A O 1
ATOM 2397 N N . TRP A 1 298 ? 3.878 -0.557 -12.192 1.00 65.31 298 TRP A N 1
ATOM 2398 C CA . TRP A 1 298 ? 2.980 -0.278 -11.075 1.00 65.31 298 TRP A CA 1
ATOM 2399 C C . TRP A 1 298 ? 2.267 1.075 -11.226 1.00 65.31 298 TRP A C 1
ATOM 2401 O O . TRP A 1 298 ? 1.092 1.179 -10.895 1.00 65.31 298 TRP A O 1
ATOM 2411 N N . VAL A 1 299 ? 2.957 2.098 -11.747 1.00 67.06 299 VAL A N 1
ATOM 2412 C CA . VAL A 1 299 ? 2.456 3.485 -11.770 1.00 67.06 299 VAL A CA 1
ATOM 2413 C C . VAL A 1 299 ? 1.549 3.778 -12.962 1.00 67.06 299 VAL A C 1
ATOM 2415 O O . VAL A 1 299 ? 0.749 4.696 -12.877 1.00 67.06 299 VAL A O 1
ATOM 2418 N N . TRP A 1 300 ? 1.671 3.069 -14.086 1.00 67.88 300 TRP A N 1
ATOM 2419 C CA . TRP A 1 300 ? 0.925 3.434 -15.300 1.00 67.88 300 TRP A CA 1
ATOM 2420 C C . TRP A 1 300 ? 0.268 2.240 -15.991 1.00 67.88 300 TRP A C 1
ATOM 2422 O O . TRP A 1 300 ? -0.925 2.280 -16.290 1.00 67.88 300 TRP A O 1
ATOM 2432 N N . PHE A 1 301 ? 0.991 1.137 -16.169 1.00 65.06 301 PHE A N 1
ATOM 2433 C CA . PHE A 1 301 ? 0.509 0.026 -16.999 1.00 65.06 301 PHE A CA 1
ATOM 2434 C C . PHE A 1 301 ? -0.527 -0.851 -16.345 1.00 65.06 301 PHE A C 1
ATOM 2436 O O . PHE A 1 301 ? -1.570 -1.103 -16.946 1.00 65.06 301 PHE A O 1
ATOM 2443 N N . ASN A 1 302 ? -0.266 -1.294 -15.119 1.00 72.94 302 ASN A N 1
ATOM 2444 C CA . ASN A 1 302 ? -1.240 -2.078 -14.389 1.00 72.94 302 ASN A CA 1
ATOM 2445 C C . ASN A 1 302 ? -2.558 -1.299 -14.202 1.00 72.94 302 ASN A C 1
ATOM 2447 O O . ASN A 1 302 ? -3.605 -1.843 -14.553 1.00 72.94 302 ASN A O 1
ATOM 2451 N N . PRO A 1 303 ? -2.539 -0.007 -13.806 1.00 81.81 303 PRO A N 1
ATOM 2452 C CA . PRO A 1 303 ? -3.743 0.819 -13.812 1.00 81.81 303 PRO A CA 1
ATOM 2453 C C . PRO A 1 303 ? -4.474 0.843 -15.161 1.00 81.81 303 PRO A C 1
ATOM 2455 O O . PRO A 1 303 ? -5.663 0.555 -15.215 1.00 81.81 303 PRO A O 1
ATOM 2458 N N . LYS A 1 304 ? -3.791 1.115 -16.282 1.00 81.50 304 LYS A N 1
ATOM 2459 C CA . LYS A 1 304 ? -4.458 1.190 -17.596 1.00 81.50 304 LYS A CA 1
ATOM 2460 C C . LYS A 1 304 ? -5.012 -0.153 -18.074 1.00 81.50 304 LYS A C 1
ATOM 2462 O O . LYS A 1 304 ? -6.091 -0.194 -18.668 1.00 81.50 304 LYS A O 1
ATOM 2467 N N . LYS A 1 305 ? -4.320 -1.256 -17.780 1.00 79.62 305 LYS A N 1
ATOM 2468 C CA . LYS A 1 305 ? -4.819 -2.613 -18.039 1.00 79.62 305 LYS A CA 1
ATOM 2469 C C . LYS A 1 305 ? -6.093 -2.890 -17.238 1.00 79.62 305 LYS A C 1
ATOM 2471 O O . LYS A 1 305 ? -7.077 -3.338 -17.823 1.00 79.62 305 LYS A O 1
ATOM 2476 N N . LEU A 1 306 ? -6.081 -2.600 -15.935 1.00 84.56 306 LEU A N 1
ATOM 2477 C CA . LEU A 1 306 ? -7.241 -2.773 -15.057 1.00 84.56 306 LEU A CA 1
ATOM 2478 C C . LEU A 1 306 ? -8.408 -1.878 -15.485 1.00 84.56 306 LEU A C 1
ATOM 2480 O O . LEU A 1 306 ? -9.535 -2.352 -15.545 1.00 84.56 306 LEU A O 1
ATOM 2484 N N . GLU A 1 307 ? -8.142 -0.631 -15.883 1.00 88.12 307 GLU A N 1
ATOM 2485 C CA . GLU A 1 307 ? -9.161 0.285 -16.407 1.00 88.12 307 GLU A CA 1
ATOM 2486 C C . GLU A 1 307 ? -9.907 -0.330 -17.602 1.00 88.12 307 GLU A C 1
ATOM 2488 O O . GLU A 1 307 ? -11.135 -0.318 -17.657 1.00 88.12 307 GLU A O 1
ATOM 2493 N N . LYS A 1 308 ? -9.170 -0.921 -18.551 1.00 84.31 308 LYS A N 1
ATOM 2494 C CA . LYS A 1 308 ? -9.759 -1.575 -19.726 1.00 84.31 308 LYS A CA 1
ATOM 2495 C C . LYS A 1 308 ? -10.596 -2.800 -19.349 1.00 84.31 308 LYS A C 1
ATOM 2497 O O . LYS A 1 308 ? -11.612 -3.042 -19.995 1.00 84.31 308 LYS A O 1
ATOM 2502 N N . LEU A 1 309 ? -10.171 -3.576 -18.350 1.00 86.38 309 LEU A N 1
ATOM 2503 C CA . LEU A 1 309 ? -10.919 -4.739 -17.858 1.00 86.38 309 LEU A CA 1
ATOM 2504 C C . LEU A 1 309 ? -12.223 -4.316 -17.174 1.00 86.38 309 LEU A C 1
ATOM 2506 O O . LEU A 1 309 ? -13.279 -4.816 -17.546 1.00 86.38 309 LEU A O 1
ATOM 2510 N N . LEU A 1 310 ? -12.161 -3.328 -16.277 1.00 89.44 310 LEU A N 1
ATOM 2511 C CA . LEU A 1 310 ? -13.331 -2.778 -15.586 1.00 89.44 310 LEU A CA 1
ATOM 2512 C C . LEU A 1 310 ? -14.379 -2.262 -16.577 1.00 89.44 310 LEU A C 1
ATOM 2514 O O . LEU A 1 310 ? -15.554 -2.607 -16.483 1.00 89.44 310 LEU A O 1
ATOM 2518 N N . ARG A 1 311 ? -13.942 -1.505 -17.591 1.00 90.50 311 ARG A N 1
ATOM 2519 C CA . ARG A 1 311 ? -14.841 -0.998 -18.638 1.00 90.50 311 ARG A CA 1
ATOM 2520 C C . ARG A 1 311 ? -15.455 -2.115 -19.482 1.00 90.50 311 ARG A C 1
ATOM 2522 O O . ARG A 1 311 ? -16.610 -2.008 -19.875 1.00 90.50 311 ARG A O 1
ATOM 2529 N N . LYS A 1 312 ? -14.716 -3.199 -19.749 1.00 89.38 312 LYS A N 1
ATOM 2530 C CA . LYS A 1 312 ? -15.261 -4.382 -20.441 1.00 89.38 312 LYS A CA 1
ATOM 2531 C C . LYS A 1 312 ? -16.320 -5.117 -19.618 1.00 89.38 312 LYS A C 1
ATOM 2533 O O . LYS A 1 312 ? -17.229 -5.677 -20.214 1.00 89.38 312 LYS A O 1
ATOM 2538 N N . GLN A 1 313 ? -16.218 -5.087 -18.290 1.00 88.31 313 GLN A N 1
ATOM 2539 C CA . GLN A 1 313 ? -17.226 -5.621 -17.364 1.00 88.31 313 GLN A CA 1
ATOM 2540 C C . GLN A 1 313 ? -18.428 -4.675 -17.169 1.00 88.31 313 GLN A C 1
ATOM 2542 O O . GLN A 1 313 ? -19.289 -4.929 -16.334 1.00 88.31 313 GLN A O 1
ATOM 2547 N N . GLY A 1 314 ? -18.504 -3.570 -17.921 1.00 90.19 314 GLY A N 1
ATOM 2548 C CA . GLY A 1 314 ? -19.608 -2.610 -17.840 1.00 90.19 314 GLY A CA 1
ATOM 2549 C C . GLY A 1 314 ? -19.507 -1.617 -16.680 1.00 90.19 314 GLY A C 1
ATOM 2550 O O . GLY A 1 314 ? -20.422 -0.818 -16.489 1.00 90.19 314 GLY A O 1
ATOM 2551 N N . LEU A 1 315 ? -18.404 -1.619 -15.921 1.00 91.81 315 LEU A N 1
ATOM 2552 C CA . LEU A 1 315 ? -18.176 -0.643 -14.858 1.00 91.81 315 LEU A CA 1
ATOM 2553 C C . LEU A 1 315 ? -17.655 0.673 -15.438 1.00 91.81 315 LEU A C 1
ATOM 2555 O O . LEU A 1 315 ? -16.735 0.702 -16.260 1.00 91.81 315 LEU A O 1
ATOM 2559 N N . ASN A 1 316 ? -18.213 1.780 -14.953 1.00 93.19 316 ASN A N 1
ATOM 2560 C CA . ASN A 1 316 ? -17.824 3.130 -15.347 1.00 93.19 316 ASN A CA 1
ATOM 2561 C C . ASN A 1 316 ? -17.167 3.882 -14.188 1.00 93.19 316 ASN A C 1
ATOM 2563 O O . ASN A 1 316 ? -17.423 3.615 -13.019 1.00 93.19 316 ASN A O 1
ATOM 2567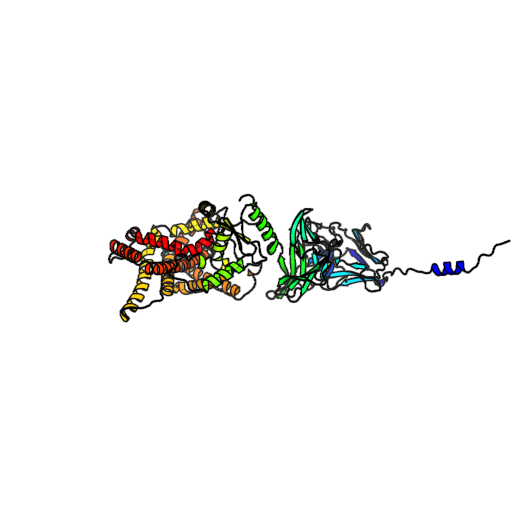 N N . GLY A 1 317 ? -16.294 4.824 -14.520 1.00 93.56 317 GLY A N 1
ATOM 2568 C CA . GLY A 1 317 ? -15.496 5.560 -13.551 1.00 93.56 317 GLY A CA 1
ATOM 2569 C C . GLY A 1 317 ? -14.563 6.551 -14.232 1.00 93.56 317 GLY A C 1
ATOM 2570 O O . GLY A 1 317 ? -14.431 6.564 -15.468 1.00 93.56 317 GLY A O 1
ATOM 2571 N N . ASN A 1 318 ? -13.898 7.372 -13.421 1.00 90.25 318 ASN A N 1
ATOM 2572 C CA . ASN A 1 318 ? -12.879 8.292 -13.912 1.00 90.25 318 ASN A CA 1
ATOM 2573 C C . ASN A 1 318 ? -11.737 7.520 -14.584 1.00 90.25 318 ASN A C 1
ATOM 2575 O O . ASN A 1 318 ? -11.322 6.445 -14.142 1.00 90.25 318 ASN A O 1
ATOM 2579 N N . SER A 1 319 ? -11.205 8.083 -15.667 1.00 89.19 319 SER A N 1
ATOM 2580 C CA . SER A 1 319 ? -10.021 7.521 -16.310 1.00 89.19 319 SER A CA 1
ATOM 2581 C C . SER A 1 319 ? -8.800 7.665 -15.410 1.00 89.19 319 SER A C 1
ATOM 2583 O O . SER A 1 319 ? -8.633 8.683 -14.736 1.00 89.19 319 SER A O 1
ATOM 2585 N N . TYR A 1 320 ? -7.910 6.672 -15.426 1.00 87.19 320 TYR A N 1
ATOM 2586 C CA . TYR A 1 320 ? -6.741 6.701 -14.558 1.00 87.19 320 TYR A CA 1
ATOM 2587 C C . TYR A 1 320 ? -5.840 7.909 -14.859 1.00 87.19 320 TYR A C 1
ATOM 2589 O O . TYR A 1 320 ? -5.420 8.099 -16.009 1.00 87.19 320 TYR A O 1
ATOM 2597 N N . ARG A 1 321 ? -5.504 8.673 -13.809 1.00 81.38 321 ARG A N 1
ATOM 2598 C CA . ARG A 1 321 ? -4.531 9.777 -13.815 1.00 81.38 321 ARG A CA 1
ATOM 2599 C C . ARG A 1 321 ? -3.235 9.339 -13.138 1.00 81.38 321 ARG A C 1
ATOM 2601 O O . ARG A 1 321 ? -3.260 8.786 -12.041 1.00 81.38 321 ARG A O 1
ATOM 2608 N N . LEU A 1 322 ? -2.102 9.612 -13.786 1.00 74.31 322 LEU A N 1
ATOM 2609 C CA . LEU A 1 322 ? -0.784 9.094 -13.404 1.00 74.31 322 LEU A CA 1
ATOM 2610 C C . LEU A 1 322 ? -0.481 9.318 -11.917 1.00 74.31 322 LEU A C 1
ATOM 2612 O O . LEU A 1 322 ? -0.601 10.441 -11.421 1.00 74.31 322 LEU A O 1
ATOM 2616 N N . LEU A 1 323 ? -0.031 8.250 -11.246 1.00 67.81 323 LEU A N 1
ATOM 2617 C CA . LEU A 1 323 ? 0.369 8.165 -9.836 1.00 67.81 323 LEU A CA 1
ATOM 2618 C C . LEU A 1 323 ? -0.760 8.399 -8.821 1.00 67.81 323 LEU A C 1
ATOM 2620 O O . LEU A 1 323 ? -0.899 7.620 -7.881 1.00 67.81 323 LEU A O 1
ATOM 2624 N N . TYR A 1 324 ? -1.561 9.444 -9.004 1.00 73.00 324 TYR A N 1
ATOM 2625 C CA . TYR A 1 324 ? -2.524 9.916 -8.015 1.00 73.00 324 TYR A CA 1
ATOM 2626 C C . TYR A 1 324 ? -3.940 9.392 -8.212 1.00 73.00 324 TYR A C 1
ATOM 2628 O O . TYR A 1 324 ? -4.675 9.329 -7.230 1.00 73.00 324 TYR A O 1
ATOM 2636 N N . GLY A 1 325 ? -4.327 8.999 -9.425 1.00 85.44 325 GLY A N 1
ATOM 2637 C CA . GLY A 1 325 ? -5.708 8.617 -9.690 1.00 85.44 325 GLY A CA 1
ATOM 2638 C C . GLY A 1 325 ? -6.664 9.757 -9.338 1.00 85.44 325 GLY A C 1
ATOM 2639 O O . GLY A 1 325 ? -6.512 10.870 -9.842 1.00 85.44 325 GLY A O 1
ATOM 2640 N N . ASP A 1 326 ? -7.594 9.485 -8.429 1.00 87.88 326 ASP A N 1
ATOM 2641 C CA . ASP A 1 326 ? -8.593 10.430 -7.932 1.00 87.88 326 ASP A CA 1
ATOM 2642 C C . ASP A 1 326 ? -8.256 11.041 -6.564 1.00 87.88 326 ASP A C 1
ATOM 2644 O O . ASP A 1 326 ? -8.984 11.891 -6.061 1.00 87.88 326 ASP A O 1
ATOM 2648 N N . MET A 1 327 ? -7.116 10.675 -5.969 1.00 81.38 327 MET A N 1
ATOM 2649 C CA . MET A 1 327 ? -6.751 11.070 -4.599 1.00 81.38 327 MET A CA 1
ATOM 2650 C C . MET A 1 327 ? -6.697 12.589 -4.386 1.00 81.38 327 MET A C 1
ATOM 2652 O O . MET A 1 327 ? -6.975 13.072 -3.289 1.00 81.38 327 MET A O 1
ATOM 2656 N N . LYS A 1 328 ? -6.307 13.349 -5.418 1.00 82.50 328 LYS A N 1
ATOM 2657 C CA . LYS A 1 328 ? -6.236 14.816 -5.335 1.00 82.50 328 LYS A CA 1
ATOM 2658 C C . LYS A 1 328 ? -7.623 15.444 -5.272 1.00 82.50 328 LYS A C 1
ATOM 2660 O O . LYS A 1 328 ? -7.822 16.331 -4.451 1.00 82.50 328 LYS A O 1
ATOM 2665 N N . ASP A 1 329 ? -8.551 14.956 -6.086 1.00 87.88 329 ASP A N 1
ATOM 2666 C CA . ASP A 1 329 ? -9.931 15.440 -6.107 1.00 87.88 329 ASP A CA 1
ATOM 2667 C C . ASP A 1 329 ? -10.628 15.044 -4.807 1.00 87.88 329 ASP A C 1
ATOM 2669 O O . ASP A 1 329 ? -11.190 15.901 -4.135 1.00 87.88 329 ASP A O 1
ATOM 2673 N N . LEU A 1 330 ? -10.462 13.787 -4.375 1.00 84.44 330 LEU A N 1
ATOM 2674 C CA . LEU A 1 330 ? -10.944 13.306 -3.080 1.00 84.44 330 LEU A CA 1
ATOM 2675 C C . LEU A 1 330 ? -10.474 14.213 -1.932 1.00 84.44 330 LEU A C 1
ATOM 2677 O O . LEU A 1 330 ? -11.288 14.705 -1.154 1.00 84.44 330 LEU A O 1
ATOM 2681 N N . SER A 1 331 ? -9.165 14.478 -1.837 1.00 80.50 331 SER A N 1
ATOM 2682 C CA . SER A 1 331 ? -8.629 15.345 -0.782 1.00 80.50 331 SER A CA 1
ATOM 2683 C C . SER A 1 331 ? -9.073 16.802 -0.927 1.00 80.50 331 SER A C 1
ATOM 2685 O O . SER A 1 331 ? -9.259 17.462 0.095 1.00 80.50 331 SER A O 1
ATOM 2687 N N . GLY A 1 332 ? -9.192 17.318 -2.151 1.00 86.56 332 GLY A N 1
ATOM 2688 C CA . GLY A 1 332 ? -9.630 18.686 -2.421 1.00 86.56 332 GLY A CA 1
ATOM 2689 C C . GLY A 1 332 ? -11.075 18.910 -1.987 1.00 86.56 332 GLY A C 1
ATOM 2690 O O . GLY A 1 332 ? -11.344 19.838 -1.232 1.00 86.56 332 GLY A O 1
ATOM 2691 N N . MET A 1 333 ? -11.971 18.001 -2.369 1.00 87.94 333 MET A N 1
ATOM 2692 C CA . MET A 1 333 ? -13.390 18.069 -2.020 1.00 87.94 333 MET A CA 1
ATOM 2693 C C . MET A 1 333 ? -13.630 17.910 -0.519 1.00 87.94 333 MET A C 1
ATOM 2695 O O . MET A 1 333 ? -14.451 18.629 0.035 1.00 87.94 333 MET A O 1
ATOM 2699 N N . ILE A 1 334 ? -12.889 17.028 0.168 1.00 81.06 334 ILE A N 1
ATOM 2700 C CA . ILE A 1 334 ? -12.971 16.915 1.636 1.00 81.06 334 ILE A CA 1
ATOM 2701 C C . ILE A 1 334 ? -12.521 18.222 2.304 1.00 81.06 334 ILE A C 1
ATOM 2703 O O . ILE A 1 334 ? -13.167 18.694 3.235 1.00 81.06 334 ILE A O 1
ATOM 2707 N N . LYS A 1 335 ? -11.425 18.834 1.832 1.00 84.38 335 LYS A N 1
ATOM 2708 C CA . LYS A 1 335 ? -10.944 20.116 2.374 1.00 84.38 335 LYS A CA 1
ATOM 2709 C C . LYS A 1 335 ? -11.954 21.240 2.159 1.00 84.38 335 LYS A C 1
ATOM 2711 O O . LYS A 1 335 ? -12.196 22.003 3.087 1.00 84.38 335 LYS A O 1
ATOM 2716 N N . GLU A 1 336 ? -12.542 21.324 0.970 1.00 88.12 336 GLU A N 1
ATOM 2717 C CA . GLU A 1 336 ? -13.563 22.324 0.649 1.00 88.12 336 GLU A CA 1
ATOM 2718 C C . GLU A 1 336 ? -14.853 22.112 1.456 1.00 88.12 336 GLU A C 1
ATOM 2720 O O . GLU A 1 336 ? -15.435 23.069 1.968 1.00 88.12 336 GLU A O 1
ATOM 2725 N N . ALA A 1 337 ? -15.296 20.862 1.611 1.00 84.19 337 ALA A N 1
ATOM 2726 C CA . ALA A 1 337 ? -16.446 20.535 2.444 1.00 84.19 337 ALA A CA 1
ATOM 2727 C C . ALA A 1 337 ? -16.196 20.942 3.903 1.00 84.19 337 ALA A C 1
ATOM 2729 O O . ALA A 1 337 ? -17.038 21.602 4.510 1.00 84.19 337 ALA A O 1
ATOM 2730 N N . ASN A 1 338 ? -15.012 20.632 4.438 1.00 80.81 338 ASN A N 1
ATOM 2731 C CA . ASN A 1 338 ? -14.642 20.960 5.813 1.00 80.81 338 ASN A CA 1
ATOM 2732 C C . ASN A 1 338 ? -14.417 22.460 6.054 1.00 80.81 338 ASN A C 1
ATOM 2734 O O . ASN A 1 338 ? -14.611 22.905 7.182 1.00 80.81 338 ASN A O 1
ATOM 2738 N N . SER A 1 339 ? -14.051 23.250 5.035 1.00 86.25 339 SER A N 1
ATOM 2739 C CA . SER A 1 339 ? -13.857 24.702 5.189 1.00 86.25 339 SER A CA 1
ATOM 2740 C C . SER A 1 339 ? -15.162 25.487 5.318 1.00 86.25 339 SER A C 1
ATOM 2742 O O . SER A 1 339 ? -15.143 26.644 5.729 1.00 86.25 339 SER A O 1
ATOM 2744 N N . LYS A 1 340 ? -16.296 24.891 4.936 1.00 84.81 340 LYS A N 1
ATOM 2745 C CA . LYS A 1 340 ? -17.619 25.511 5.068 1.00 84.81 340 LYS A CA 1
ATOM 2746 C C . LYS A 1 340 ? -18.217 25.140 6.432 1.00 84.81 340 LYS A C 1
ATOM 2748 O O . LYS A 1 340 ? -18.026 23.998 6.864 1.00 84.81 340 LYS A O 1
ATOM 2753 N N . PRO A 1 341 ? -18.941 26.040 7.118 1.00 79.56 341 PRO A N 1
ATOM 2754 C CA . PRO A 1 341 ? -19.679 25.677 8.323 1.00 79.56 341 PRO A CA 1
ATOM 2755 C C . PRO A 1 341 ? -20.764 24.648 7.987 1.00 79.56 341 PRO A C 1
ATOM 2757 O O . PRO A 1 341 ? -21.299 24.623 6.877 1.00 79.56 341 PRO A O 1
ATOM 2760 N N . MET A 1 342 ? -21.062 23.765 8.937 1.00 72.69 342 MET A N 1
ATOM 2761 C CA . MET A 1 342 ? -22.139 22.793 8.780 1.00 72.69 342 MET A CA 1
ATOM 2762 C C . MET A 1 342 ? -23.470 23.468 9.105 1.00 72.69 342 MET A C 1
ATOM 2764 O O . MET A 1 342 ? -23.599 24.084 10.161 1.00 72.69 342 MET A O 1
ATOM 2768 N N . ASN A 1 343 ? -24.463 23.340 8.224 1.00 72.38 343 ASN A N 1
ATOM 2769 C CA . ASN A 1 343 ? -25.822 23.714 8.586 1.00 72.38 343 ASN A CA 1
ATOM 2770 C C . ASN A 1 343 ? -26.404 22.609 9.476 1.00 72.38 343 ASN A C 1
ATOM 2772 O O . ASN A 1 343 ? -26.702 21.516 9.000 1.00 72.38 343 ASN A O 1
ATOM 2776 N N . MET A 1 344 ? -26.556 22.900 10.767 1.00 62.47 344 MET A N 1
ATOM 2777 C CA . MET A 1 344 ? -27.059 21.956 11.771 1.00 62.47 344 MET A CA 1
ATOM 2778 C C . MET A 1 344 ? -28.503 21.494 11.493 1.00 62.47 344 MET A C 1
ATOM 2780 O O . MET A 1 344 ? -28.928 20.453 11.997 1.00 62.47 344 MET A O 1
ATOM 2784 N N . PHE A 1 345 ? -29.240 22.239 10.660 1.00 64.69 345 PHE A N 1
ATOM 2785 C CA . PHE A 1 345 ? -30.617 21.952 10.256 1.00 64.69 345 PHE A CA 1
ATOM 2786 C C . PHE A 1 345 ? -30.729 21.187 8.932 1.00 64.69 345 PHE A C 1
ATOM 2788 O O . PHE A 1 345 ? -31.833 20.813 8.540 1.00 64.69 345 PHE A O 1
ATOM 2795 N N . ASP A 1 346 ? -29.622 20.894 8.249 1.00 67.06 346 ASP A N 1
ATOM 2796 C CA . ASP A 1 346 ? -29.673 20.026 7.074 1.00 67.06 346 ASP A CA 1
ATOM 2797 C C . ASP A 1 346 ? -29.874 18.562 7.506 1.00 67.06 346 ASP A C 1
ATOM 2799 O O . ASP A 1 346 ? -29.357 18.120 8.537 1.00 67.06 346 ASP A O 1
ATOM 2803 N N . HIS A 1 347 ? -30.693 17.823 6.762 1.00 64.88 347 HIS A N 1
ATOM 2804 C CA . HIS A 1 347 ? -30.913 16.391 6.980 1.00 64.88 347 HIS A CA 1
ATOM 2805 C C . HIS A 1 347 ? -29.944 15.537 6.148 1.00 64.88 347 HIS A C 1
ATOM 2807 O O . HIS A 1 347 ? -29.780 14.356 6.442 1.00 64.88 347 HIS A O 1
ATOM 2813 N N . ASP A 1 348 ? -29.281 16.106 5.135 1.00 68.69 348 ASP A N 1
ATOM 2814 C CA . ASP A 1 348 ? -28.324 15.375 4.303 1.00 68.69 348 ASP A CA 1
ATOM 2815 C C . ASP A 1 348 ? -26.878 15.787 4.620 1.00 68.69 348 ASP A C 1
ATOM 2817 O O . ASP A 1 348 ? -26.327 16.739 4.069 1.00 68.69 348 ASP A O 1
ATOM 2821 N N . LEU A 1 349 ? -26.231 15.042 5.523 1.00 71.50 349 LEU A N 1
ATOM 2822 C CA . LEU A 1 349 ? -24.814 15.245 5.858 1.00 71.50 349 LEU A CA 1
ATOM 2823 C C . LEU A 1 349 ? -23.860 14.600 4.845 1.00 71.50 349 LEU A C 1
ATOM 2825 O O . LEU A 1 349 ? -22.657 14.889 4.845 1.00 71.50 349 LEU A O 1
ATOM 2829 N N . ALA A 1 350 ? -24.362 13.728 3.972 1.00 72.69 350 ALA A N 1
ATOM 2830 C CA . ALA A 1 350 ? -23.521 12.930 3.096 1.00 72.69 350 ALA A CA 1
ATOM 2831 C C . ALA A 1 350 ? -22.655 13.798 2.145 1.00 72.69 350 ALA A C 1
ATOM 2833 O O . ALA A 1 350 ? -21.460 13.500 2.017 1.00 72.69 350 ALA A O 1
ATOM 2834 N N . PRO A 1 351 ? -23.163 14.897 1.534 1.00 76.69 351 PRO A N 1
ATOM 2835 C CA . PRO A 1 351 ? -22.375 15.812 0.705 1.00 76.69 351 PRO A CA 1
ATOM 2836 C C . PRO A 1 351 ? -21.189 16.447 1.426 1.00 76.69 351 PRO A C 1
ATOM 2838 O O . PRO A 1 351 ? -20.217 16.816 0.777 1.00 76.69 351 PRO A O 1
ATOM 2841 N N . ARG A 1 352 ? -21.240 16.568 2.756 1.00 76.81 352 ARG A N 1
ATOM 2842 C CA . ARG A 1 352 ? -20.108 17.058 3.546 1.00 76.81 352 ARG A CA 1
ATOM 2843 C C . ARG A 1 352 ? -19.090 15.952 3.817 1.00 76.81 352 ARG A C 1
ATOM 2845 O O . ARG A 1 352 ? -17.891 16.186 3.714 1.00 76.81 352 ARG A O 1
ATOM 2852 N N . MET A 1 353 ? -19.570 14.762 4.168 1.00 72.38 353 MET A N 1
ATOM 2853 C CA . MET A 1 353 ? -18.732 13.680 4.692 1.00 72.38 353 MET A CA 1
ATOM 2854 C C . MET A 1 353 ? -18.000 12.905 3.596 1.00 72.38 353 MET A C 1
ATOM 2856 O O . MET A 1 353 ? -16.813 12.604 3.719 1.00 72.38 353 MET A O 1
ATOM 2860 N N . VAL A 1 354 ? -18.694 12.598 2.501 1.00 78.56 354 VAL A N 1
ATOM 2861 C CA . VAL A 1 354 ? -18.169 11.784 1.393 1.00 78.56 354 VAL A CA 1
ATOM 2862 C C . VAL A 1 354 ? -18.443 12.429 0.022 1.00 78.56 354 VAL A C 1
ATOM 2864 O O . VAL A 1 354 ? -18.910 11.748 -0.898 1.00 78.56 354 VAL A O 1
ATOM 2867 N N . PRO A 1 355 ? -18.124 13.729 -0.164 1.00 83.81 355 PRO A N 1
ATOM 2868 C CA . PRO A 1 355 ? -18.508 14.508 -1.348 1.00 83.81 355 PRO A CA 1
ATOM 2869 C C . PRO A 1 355 ? -18.096 13.842 -2.665 1.00 83.81 355 PRO A C 1
ATOM 2871 O O . PRO A 1 355 ? -18.906 13.678 -3.575 1.00 83.81 355 PRO A O 1
ATOM 2874 N N . PHE A 1 356 ? -16.841 13.393 -2.740 1.00 89.19 356 PHE A N 1
ATOM 2875 C CA . PHE A 1 356 ? -16.271 12.781 -3.939 1.00 89.19 356 PHE A CA 1
ATOM 2876 C C . PHE A 1 356 ? -16.960 11.464 -4.328 1.00 89.19 356 PHE A C 1
ATOM 2878 O O . PHE A 1 356 ? -17.220 11.208 -5.507 1.00 89.19 356 PHE A O 1
ATOM 2885 N N . PHE A 1 357 ? -17.273 10.619 -3.343 1.00 87.75 357 PHE A N 1
ATOM 2886 C CA . PHE A 1 357 ? -17.941 9.342 -3.594 1.00 87.75 357 PHE A CA 1
ATOM 2887 C C . PHE A 1 357 ? -19.367 9.567 -4.094 1.00 87.75 357 PHE A C 1
ATOM 2889 O O . PHE A 1 357 ? -19.780 8.929 -5.060 1.00 87.75 357 PHE A O 1
ATOM 2896 N N . LEU A 1 358 ? -20.094 10.516 -3.497 1.00 86.00 358 LEU A N 1
ATOM 2897 C CA . LEU A 1 358 ? -21.446 10.861 -3.930 1.00 86.00 358 LEU A CA 1
ATOM 2898 C C . LEU A 1 358 ? -21.474 11.440 -5.338 1.00 86.00 358 LEU A C 1
ATOM 2900 O O . LEU A 1 358 ? -22.323 11.039 -6.129 1.00 86.00 358 LEU A O 1
ATOM 2904 N N . GLU A 1 359 ? -20.557 12.349 -5.674 1.00 90.19 359 GLU A N 1
ATOM 2905 C CA . GLU A 1 359 ? -20.464 12.885 -7.034 1.00 90.19 359 GLU A CA 1
ATOM 2906 C C . GLU A 1 359 ? -20.157 11.772 -8.042 1.00 90.19 359 GLU A C 1
ATOM 2908 O O . GLU A 1 359 ? -20.802 11.680 -9.087 1.00 90.19 359 GLU A O 1
ATOM 2913 N N . THR A 1 360 ? -19.240 10.864 -7.700 1.00 90.75 360 THR A N 1
ATOM 2914 C CA . THR A 1 360 ? -18.906 9.714 -8.549 1.00 90.75 360 THR A CA 1
ATOM 2915 C C . THR A 1 360 ? -20.119 8.810 -8.771 1.00 90.75 360 THR A C 1
ATOM 2917 O O . THR A 1 360 ? -20.401 8.447 -9.912 1.00 90.75 360 THR A O 1
ATOM 2920 N N . ILE A 1 361 ? -20.862 8.477 -7.711 1.00 89.38 361 ILE A N 1
ATOM 2921 C CA . ILE A 1 361 ? -22.067 7.637 -7.794 1.00 89.38 361 ILE A CA 1
ATOM 2922 C C . ILE A 1 361 ? -23.164 8.338 -8.604 1.00 89.38 361 ILE A C 1
ATOM 2924 O O . ILE A 1 361 ? -23.811 7.703 -9.434 1.00 89.38 361 ILE A O 1
ATOM 2928 N N . LYS A 1 362 ? -23.358 9.650 -8.417 1.00 90.94 362 LYS A N 1
ATOM 2929 C CA . LYS A 1 362 ? -24.303 10.451 -9.213 1.00 90.94 362 LYS A CA 1
ATOM 2930 C C . LYS A 1 362 ? -23.919 10.466 -10.695 1.00 90.94 362 LYS A C 1
ATOM 2932 O O . LYS A 1 362 ? -24.795 10.409 -11.550 1.00 90.94 362 LYS A O 1
ATOM 2937 N N . LYS A 1 363 ? -22.620 10.518 -11.000 1.00 94.81 363 LYS A N 1
ATOM 2938 C CA . LYS A 1 363 ? -22.092 10.618 -12.366 1.00 94.81 363 LYS A CA 1
ATOM 2939 C C . LYS A 1 363 ? -22.053 9.286 -13.118 1.00 94.81 363 LYS A C 1
ATOM 2941 O O . LYS A 1 363 ? -22.364 9.255 -14.304 1.00 94.81 363 LYS A O 1
ATOM 2946 N N . TYR A 1 364 ? -21.632 8.204 -12.465 1.00 93.56 364 TYR A N 1
ATOM 2947 C CA . TYR A 1 364 ? -21.367 6.911 -13.114 1.00 93.56 364 TYR A CA 1
ATOM 2948 C C . TYR A 1 364 ? -22.304 5.784 -12.664 1.00 93.56 364 TYR A C 1
ATOM 2950 O O . TYR A 1 364 ? -22.257 4.695 -13.233 1.00 93.56 364 TYR A O 1
ATOM 2958 N N . GLY A 1 365 ? -23.167 6.042 -11.680 1.00 90.56 365 GLY A N 1
ATOM 2959 C CA . GLY A 1 365 ? -24.135 5.090 -11.148 1.00 90.56 365 GLY A CA 1
ATOM 2960 C C . GLY A 1 365 ? -23.667 4.358 -9.887 1.00 90.56 365 GLY A C 1
ATOM 2961 O O . GLY A 1 365 ? -22.550 4.509 -9.405 1.00 90.56 365 GLY A O 1
ATOM 2962 N N . LYS A 1 366 ? -24.564 3.522 -9.353 1.00 85.94 366 LYS A N 1
ATOM 2963 C CA . LYS A 1 366 ? -24.401 2.756 -8.099 1.00 85.94 366 LYS A CA 1
ATOM 2964 C C . LYS A 1 366 ? -23.372 1.613 -8.161 1.00 85.94 366 LYS A C 1
ATOM 2966 O O . LYS A 1 366 ? -23.069 1.021 -7.127 1.00 85.94 366 LYS A O 1
ATOM 2971 N N . LYS A 1 367 ? -22.892 1.283 -9.364 1.00 88.88 367 LYS A N 1
ATOM 2972 C CA . LYS A 1 367 ? -21.842 0.294 -9.650 1.00 88.88 367 LYS A CA 1
ATOM 2973 C C . LYS A 1 367 ? -20.790 0.985 -10.512 1.00 88.88 367 LYS A C 1
ATOM 2975 O O . LYS A 1 367 ? -20.903 1.027 -11.735 1.00 88.88 367 LYS A O 1
ATOM 2980 N N . SER A 1 368 ? -19.809 1.594 -9.863 1.00 92.06 368 SER A N 1
ATOM 2981 C CA . SER A 1 368 ? -18.790 2.420 -10.517 1.00 92.06 368 SER A CA 1
ATOM 2982 C C . SER A 1 368 ? -17.410 2.143 -9.932 1.00 92.06 368 SER A C 1
ATOM 2984 O O . SER A 1 368 ? -17.285 1.388 -8.974 1.00 92.06 368 SER A O 1
ATOM 2986 N N . PHE A 1 369 ? -16.351 2.741 -10.473 1.00 92.12 369 PHE A N 1
ATOM 2987 C CA . PHE A 1 369 ? -15.014 2.637 -9.885 1.00 92.12 369 PHE A CA 1
ATOM 2988 C C . PHE A 1 369 ? -14.309 3.989 -9.765 1.00 92.12 369 PHE A C 1
ATOM 2990 O O . PHE A 1 369 ? -14.581 4.927 -10.515 1.00 92.12 369 PHE A O 1
ATOM 2997 N N . ILE A 1 370 ? -13.376 4.056 -8.819 1.00 92.06 370 ILE A N 1
ATOM 2998 C CA . ILE A 1 370 ? -12.484 5.194 -8.564 1.00 92.06 370 ILE A CA 1
ATOM 2999 C C . ILE A 1 370 ? -11.033 4.723 -8.484 1.00 92.06 370 ILE A C 1
ATOM 3001 O O . ILE A 1 370 ? -10.765 3.532 -8.320 1.00 92.06 370 ILE A O 1
ATOM 3005 N N . TRP A 1 371 ? -10.086 5.655 -8.537 1.00 89.81 371 TRP A N 1
ATOM 3006 C CA . TRP A 1 371 ? -8.657 5.378 -8.424 1.00 89.81 371 TRP A CA 1
ATOM 3007 C C . TRP A 1 371 ? -8.057 5.882 -7.114 1.00 89.81 371 TRP A C 1
ATOM 3009 O O . TRP A 1 371 ? -7.863 7.082 -6.921 1.00 89.81 371 TRP A O 1
ATOM 3019 N N . MET A 1 372 ? -7.637 4.952 -6.259 1.00 83.62 372 MET A N 1
ATOM 3020 C CA . MET A 1 372 ? -6.850 5.239 -5.061 1.00 83.62 372 MET A CA 1
ATOM 3021 C C . MET A 1 372 ? -5.362 5.062 -5.373 1.00 83.62 372 MET A C 1
ATOM 3023 O O . MET A 1 372 ? -4.786 3.975 -5.246 1.00 83.62 372 MET A O 1
ATOM 3027 N N . GLY A 1 373 ? -4.733 6.136 -5.859 1.00 81.81 373 GLY A N 1
ATOM 3028 C CA . GLY A 1 373 ? -3.419 6.041 -6.490 1.00 81.81 373 GLY A CA 1
ATOM 3029 C C . GLY A 1 373 ? -3.496 5.113 -7.712 1.00 81.81 373 GLY A C 1
ATOM 3030 O O . GLY A 1 373 ? -4.465 5.198 -8.463 1.00 81.81 373 GLY A O 1
ATOM 3031 N N . PRO A 1 374 ? -2.538 4.196 -7.930 1.00 80.88 374 PRO A N 1
ATOM 3032 C CA . PRO A 1 374 ? -2.587 3.237 -9.039 1.00 80.88 374 PRO A CA 1
ATOM 3033 C C . PRO A 1 374 ? -3.517 2.031 -8.811 1.00 80.88 374 PRO A C 1
ATOM 3035 O O . PRO A 1 374 ? -3.508 1.097 -9.611 1.00 80.88 374 PRO A O 1
ATOM 3038 N N . ARG A 1 375 ? -4.296 1.993 -7.723 1.00 84.31 375 ARG A N 1
ATOM 3039 C CA . ARG A 1 375 ? -5.217 0.882 -7.441 1.00 84.31 375 ARG A CA 1
ATOM 3040 C C . ARG A 1 375 ? -6.663 1.316 -7.685 1.00 84.31 375 ARG A C 1
ATOM 3042 O O . ARG A 1 375 ? -7.086 2.292 -7.063 1.00 84.31 375 ARG A O 1
ATOM 3049 N N . PRO A 1 376 ? -7.428 0.617 -8.537 1.00 89.00 376 PRO A N 1
ATOM 3050 C CA . PRO A 1 376 ? -8.850 0.889 -8.654 1.00 89.00 376 PRO A CA 1
ATOM 3051 C C . PRO A 1 376 ? -9.598 0.358 -7.421 1.00 89.00 376 PRO A C 1
ATOM 3053 O O . PRO A 1 376 ? -9.186 -0.636 -6.820 1.00 89.00 376 PRO A O 1
ATOM 3056 N N . GLN A 1 377 ? -10.698 1.012 -7.056 1.00 87.56 377 GLN A N 1
ATOM 3057 C CA . GLN A 1 377 ? -11.674 0.540 -6.071 1.00 87.56 377 GLN A CA 1
ATOM 3058 C C . GLN A 1 377 ? -13.069 0.599 -6.684 1.00 87.56 377 GLN A C 1
ATOM 3060 O O . GLN A 1 377 ? -13.420 1.599 -7.310 1.00 87.56 377 GLN A O 1
ATOM 3065 N N . ILE A 1 378 ? -13.841 -0.473 -6.520 1.00 88.62 378 ILE A N 1
ATOM 3066 C CA . ILE A 1 378 ? -15.209 -0.570 -7.035 1.00 88.62 378 ILE A CA 1
ATOM 3067 C C . ILE A 1 378 ? -16.176 -0.105 -5.947 1.00 88.62 378 ILE A C 1
ATOM 3069 O O . ILE A 1 378 ? -16.188 -0.670 -4.855 1.00 88.62 378 ILE A O 1
ATOM 3073 N N . LEU A 1 379 ? -16.994 0.891 -6.284 1.00 87.12 379 LEU A N 1
ATOM 3074 C CA . LEU A 1 379 ? -18.102 1.391 -5.480 1.00 87.12 379 LEU A CA 1
ATOM 3075 C C . LEU A 1 379 ? -19.333 0.516 -5.733 1.00 87.12 379 LEU A C 1
ATOM 3077 O O . LEU A 1 379 ? -19.775 0.393 -6.879 1.00 87.12 379 LEU A O 1
ATOM 3081 N N . ILE A 1 380 ? -19.892 -0.062 -4.670 1.00 84.69 380 ILE A N 1
ATOM 3082 C CA . ILE A 1 380 ? -21.079 -0.917 -4.729 1.00 84.69 380 ILE A CA 1
ATOM 3083 C C . ILE A 1 380 ? -22.127 -0.357 -3.767 1.00 84.69 380 ILE A C 1
ATOM 3085 O O . ILE A 1 380 ? -21.896 -0.291 -2.567 1.00 84.69 380 ILE A O 1
ATOM 3089 N N . MET A 1 381 ? -23.290 0.024 -4.299 1.00 84.38 381 MET A N 1
ATOM 3090 C CA . MET A 1 381 ? -24.448 0.492 -3.514 1.00 84.38 381 MET A CA 1
ATOM 3091 C C . MET A 1 381 ? -25.664 -0.445 -3.643 1.00 84.38 381 MET A C 1
ATOM 3093 O O . MET A 1 381 ? -26.800 -0.042 -3.403 1.00 84.38 381 MET A O 1
ATOM 3097 N N . ASP A 1 382 ? -25.432 -1.675 -4.100 1.00 84.75 382 ASP A N 1
ATOM 3098 C CA . ASP A 1 382 ? -26.436 -2.727 -4.269 1.00 84.75 382 ASP A CA 1
ATOM 3099 C C . ASP A 1 382 ? -26.469 -3.605 -3.001 1.00 84.75 382 ASP A C 1
ATOM 3101 O O . ASP A 1 382 ? -25.449 -4.230 -2.700 1.00 84.75 382 ASP A O 1
ATOM 3105 N N . PRO A 1 383 ? -27.580 -3.646 -2.239 1.00 85.88 383 PRO A N 1
ATOM 3106 C CA . PRO A 1 383 ? -27.633 -4.337 -0.948 1.00 85.88 383 PRO A CA 1
ATOM 3107 C C . PRO A 1 383 ? -27.279 -5.826 -1.006 1.00 85.88 383 PRO A C 1
ATOM 3109 O O . PRO A 1 383 ? -26.615 -6.322 -0.096 1.00 85.88 383 PRO A O 1
ATOM 3112 N N . GLU A 1 384 ? -27.666 -6.530 -2.074 1.00 89.25 384 GLU A N 1
ATOM 3113 C CA . GLU A 1 384 ? -27.387 -7.963 -2.210 1.00 89.25 384 GLU A CA 1
ATOM 3114 C C . GLU A 1 384 ? -25.898 -8.206 -2.463 1.00 89.25 384 GLU A C 1
ATOM 3116 O O . GLU A 1 384 ? -25.291 -9.076 -1.837 1.00 89.25 384 GLU A O 1
ATOM 3121 N N . LEU A 1 385 ? -25.268 -7.371 -3.295 1.00 85.50 385 LEU A N 1
ATOM 3122 C CA . LEU A 1 385 ? -23.820 -7.437 -3.502 1.00 85.50 385 LEU A CA 1
ATOM 3123 C C . LEU A 1 385 ? -23.041 -7.027 -2.249 1.00 85.50 385 LEU A C 1
ATOM 3125 O O . LEU A 1 385 ? -22.019 -7.632 -1.939 1.00 85.50 385 LEU A O 1
ATOM 3129 N N . ILE A 1 386 ? -23.514 -6.026 -1.503 1.00 85.12 386 ILE A N 1
ATOM 3130 C CA . ILE A 1 386 ? -22.899 -5.631 -0.228 1.00 85.12 386 ILE A CA 1
ATOM 3131 C C . ILE A 1 386 ? -22.939 -6.807 0.750 1.00 85.12 386 ILE A C 1
ATOM 3133 O O . ILE A 1 386 ? -21.916 -7.156 1.341 1.00 85.12 386 ILE A O 1
ATOM 3137 N N . LYS A 1 387 ? -24.098 -7.457 0.884 1.00 86.62 387 LYS A N 1
ATOM 3138 C CA . LYS A 1 387 ? -24.271 -8.647 1.718 1.00 86.62 387 LYS A CA 1
ATOM 3139 C C . LYS A 1 387 ? -23.343 -9.778 1.282 1.00 86.62 387 LYS A C 1
ATOM 3141 O O . LYS A 1 387 ? -22.714 -10.401 2.138 1.00 86.62 387 LYS A O 1
ATOM 3146 N N . GLU A 1 388 ? -23.222 -10.027 -0.019 1.00 87.00 388 GLU A N 1
ATOM 3147 C CA . GLU A 1 388 ? -22.314 -11.038 -0.558 1.00 87.00 388 GLU A CA 1
ATOM 3148 C C . GLU A 1 388 ? -20.850 -10.742 -0.206 1.00 87.00 388 GLU A C 1
ATOM 3150 O O . GLU A 1 388 ? -20.164 -11.610 0.342 1.00 87.00 388 GLU A O 1
ATOM 3155 N N . VAL A 1 389 ? -20.389 -9.512 -0.463 1.00 85.00 389 VAL A N 1
ATOM 3156 C CA . VAL A 1 389 ? -19.011 -9.080 -0.187 1.00 85.00 389 VAL A CA 1
ATOM 3157 C C . VAL A 1 389 ? -18.685 -9.199 1.301 1.00 85.00 389 VAL A C 1
ATOM 3159 O O . VAL A 1 389 ? -17.625 -9.714 1.657 1.00 85.00 389 VAL A O 1
ATOM 3162 N N . LEU A 1 390 ? -19.604 -8.781 2.175 1.00 83.06 390 LEU A N 1
ATOM 3163 C CA . LEU A 1 390 ? -19.416 -8.841 3.627 1.00 83.06 390 LEU A CA 1
ATOM 3164 C C . LEU A 1 390 ? -19.489 -10.270 4.190 1.00 83.06 390 LEU A C 1
ATOM 3166 O O . LEU A 1 390 ? -18.884 -10.540 5.226 1.00 83.06 390 LEU A O 1
ATOM 3170 N N . SER A 1 391 ? -20.187 -11.187 3.513 1.00 85.31 391 SER A N 1
ATOM 3171 C CA . SER A 1 391 ? -20.329 -12.582 3.956 1.00 85.31 391 SER A CA 1
ATOM 3172 C C . SER A 1 391 ? -19.178 -13.478 3.484 1.00 85.31 391 SER A C 1
ATOM 3174 O O . SER A 1 391 ? -18.752 -14.373 4.212 1.00 85.31 391 SER A O 1
ATOM 3176 N N . LYS A 1 392 ? -18.637 -13.256 2.278 1.00 85.94 392 LYS A N 1
ATOM 3177 C CA . LYS A 1 392 ? -17.587 -14.101 1.672 1.00 85.94 392 LYS A CA 1
ATOM 3178 C C . LYS A 1 392 ? -16.168 -13.594 1.982 1.00 85.94 392 LYS A C 1
ATOM 3180 O O . LYS A 1 392 ? -15.371 -13.350 1.078 1.00 85.94 392 LYS A O 1
ATOM 3185 N N . ASN A 1 393 ? -15.823 -13.486 3.264 1.00 79.50 393 ASN A N 1
ATOM 3186 C CA . ASN A 1 393 ? -14.550 -12.922 3.754 1.00 79.50 393 ASN A CA 1
ATOM 3187 C C . ASN A 1 393 ? -13.258 -13.671 3.322 1.00 79.50 393 ASN A C 1
ATOM 3189 O O . ASN A 1 393 ? -12.171 -13.096 3.349 1.00 79.50 393 ASN A O 1
ATOM 3193 N N . TYR A 1 394 ? -13.340 -14.935 2.885 1.00 84.44 394 TYR A N 1
ATOM 3194 C CA . TYR A 1 394 ? -12.200 -15.661 2.293 1.00 84.44 394 TYR A CA 1
ATOM 3195 C C . TYR A 1 394 ? -11.920 -15.264 0.836 1.00 84.44 394 TYR A C 1
ATOM 3197 O O . TYR A 1 394 ? -10.788 -15.425 0.368 1.00 84.44 394 TYR A O 1
ATOM 3205 N N . VAL A 1 395 ? -12.940 -14.749 0.141 1.00 84.00 395 VAL A N 1
ATOM 3206 C CA . VAL A 1 395 ? -12.874 -14.277 -1.250 1.00 84.00 395 VAL A CA 1
ATOM 3207 C C . VAL A 1 395 ? -12.560 -12.783 -1.270 1.00 84.00 395 VAL A C 1
ATOM 3209 O O . VAL A 1 395 ? -11.600 -12.361 -1.915 1.00 84.00 395 VAL A O 1
ATOM 3212 N N . TYR A 1 396 ? -13.326 -11.995 -0.512 1.00 82.44 396 TYR A N 1
ATOM 3213 C CA . TYR A 1 396 ? -13.177 -10.547 -0.412 1.00 82.44 396 TYR A CA 1
ATOM 3214 C C . TYR A 1 396 ? -12.451 -10.176 0.877 1.00 82.44 396 TYR A C 1
ATOM 3216 O O . TYR A 1 396 ? -12.993 -10.270 1.975 1.00 82.44 396 TYR A O 1
ATOM 3224 N N . GLN A 1 397 ? -11.201 -9.750 0.729 1.00 81.12 397 GLN A N 1
ATOM 3225 C CA . GLN A 1 397 ? -10.366 -9.308 1.847 1.00 81.12 397 GLN A CA 1
ATOM 3226 C C . GLN A 1 397 ? -10.538 -7.805 2.108 1.00 81.12 397 GLN A C 1
ATOM 3228 O O . GLN A 1 397 ? -11.204 -7.117 1.334 1.00 81.12 397 GLN A O 1
ATOM 3233 N N . LYS A 1 398 ? -9.928 -7.262 3.173 1.00 79.00 398 LYS A N 1
ATOM 3234 C CA . LYS A 1 398 ? -9.910 -5.813 3.434 1.00 79.00 398 LYS A CA 1
ATOM 3235 C C . LYS A 1 398 ? -8.815 -5.085 2.633 1.00 79.00 398 LYS A C 1
ATOM 3237 O O . LYS A 1 398 ? -7.755 -5.649 2.353 1.00 79.00 398 LYS A O 1
ATOM 3242 N N . PRO A 1 399 ? -9.046 -3.817 2.231 1.00 70.31 399 PRO A N 1
ATOM 3243 C CA . PRO A 1 399 ? -8.165 -3.073 1.325 1.00 70.31 399 PRO A CA 1
ATOM 3244 C C . PRO A 1 399 ? -6.765 -2.863 1.875 1.00 70.31 399 PRO A C 1
ATOM 3246 O O . PRO A 1 399 ? -6.573 -2.207 2.896 1.00 70.31 399 PRO A O 1
ATOM 3249 N N . HIS A 1 400 ? -5.765 -3.331 1.128 1.00 67.12 400 HIS A N 1
ATOM 3250 C CA . HIS A 1 400 ? -4.367 -3.050 1.424 1.00 67.12 400 HIS A CA 1
ATOM 3251 C C . HIS A 1 400 ? -4.048 -1.598 1.044 1.00 67.12 400 HIS A C 1
ATOM 3253 O O . HIS A 1 400 ? -3.862 -1.261 -0.129 1.00 67.12 400 HIS A O 1
ATOM 3259 N N . GLY A 1 401 ? -4.022 -0.723 2.047 1.00 65.81 401 GLY A N 1
ATOM 3260 C CA . GLY A 1 401 ? -3.687 0.691 1.900 1.00 65.81 401 GLY A CA 1
ATOM 3261 C C . GLY A 1 401 ? -2.182 0.966 1.930 1.00 65.81 401 GLY A C 1
ATOM 3262 O O . GLY A 1 401 ? -1.348 0.157 1.512 1.00 65.81 401 GLY A O 1
ATOM 3263 N N . ASN A 1 402 ? -1.829 2.145 2.437 1.00 75.38 402 ASN A N 1
ATOM 3264 C CA . ASN A 1 402 ? -0.448 2.513 2.707 1.00 75.38 402 ASN A CA 1
ATOM 3265 C C . ASN A 1 402 ? 0.106 1.655 3.868 1.00 75.38 402 ASN A C 1
ATOM 3267 O O . ASN A 1 402 ? -0.490 1.659 4.945 1.00 75.38 402 ASN A O 1
ATOM 3271 N N . PRO A 1 403 ? 1.249 0.959 3.705 1.00 78.75 403 PRO A N 1
ATOM 3272 C CA . PRO A 1 403 ? 1.836 0.124 4.752 1.00 78.75 403 PRO A CA 1
ATOM 3273 C C . PRO A 1 403 ? 2.165 0.854 6.056 1.00 78.75 403 PRO A C 1
ATOM 3275 O O . PRO A 1 403 ? 2.279 0.199 7.080 1.00 78.75 403 PRO A O 1
ATOM 3278 N N . LEU A 1 404 ? 2.331 2.181 6.048 1.00 77.19 404 LEU A N 1
ATOM 3279 C CA . LEU A 1 404 ? 2.500 2.951 7.287 1.00 77.19 404 LEU A CA 1
ATOM 3280 C C . LEU A 1 404 ? 1.233 2.946 8.152 1.00 77.19 404 LEU A C 1
ATOM 3282 O O . LEU A 1 404 ? 1.332 3.120 9.361 1.00 77.19 404 LEU A O 1
ATOM 3286 N N . GLY A 1 405 ? 0.063 2.688 7.560 1.00 81.38 405 GLY A N 1
ATOM 3287 C CA . GLY A 1 405 ? -1.189 2.562 8.297 1.00 81.38 405 GLY A CA 1
ATOM 3288 C C . GLY A 1 405 ? -1.181 1.400 9.294 1.00 81.38 405 GLY A C 1
ATOM 3289 O O . GLY A 1 405 ? -1.806 1.493 10.342 1.00 81.38 405 GLY A O 1
ATOM 3290 N N . THR A 1 406 ? -0.386 0.351 9.047 1.00 82.50 406 THR A N 1
ATOM 3291 C CA . THR A 1 406 ? -0.248 -0.792 9.972 1.00 82.50 406 THR A CA 1
ATOM 3292 C C . THR A 1 406 ? 0.568 -0.464 11.227 1.00 82.50 406 THR A C 1
ATOM 3294 O O . THR A 1 406 ? 0.735 -1.321 12.099 1.00 82.50 406 THR A O 1
ATOM 3297 N N . LEU A 1 407 ? 1.121 0.754 11.324 1.00 86.06 407 LEU A N 1
ATOM 3298 C CA . LEU A 1 407 ? 1.770 1.246 12.538 1.00 86.06 407 LEU A CA 1
ATOM 3299 C C . LEU A 1 407 ? 0.770 1.756 13.576 1.00 86.06 407 LEU A C 1
ATOM 3301 O O . LEU A 1 407 ? 1.151 1.883 14.737 1.00 86.06 407 LEU A O 1
ATOM 3305 N N . PHE A 1 408 ? -0.460 2.074 13.167 1.00 87.69 408 PHE A N 1
ATOM 3306 C CA . PHE A 1 408 ? -1.481 2.584 14.070 1.00 87.69 408 PHE A CA 1
ATOM 3307 C C . PHE A 1 408 ? -2.036 1.455 14.941 1.00 87.69 408 PHE A C 1
ATOM 3309 O O . PHE A 1 408 ? -1.553 1.236 16.052 1.00 87.69 408 PHE A O 1
ATOM 3316 N N . VAL A 1 409 ? -2.956 0.669 14.397 1.00 82.25 409 VAL A N 1
ATOM 3317 C CA . VAL A 1 409 ? -3.597 -0.454 15.079 1.00 82.25 409 VAL A CA 1
ATOM 3318 C C . VAL A 1 409 ? -3.541 -1.677 14.165 1.00 82.25 409 VAL A C 1
ATOM 3320 O O . VAL A 1 409 ? -3.808 -1.575 12.965 1.00 82.25 409 VAL A O 1
ATOM 3323 N N . GLN A 1 410 ? -3.147 -2.820 14.725 1.00 80.88 410 GLN A N 1
ATOM 3324 C CA . GLN A 1 410 ? -3.383 -4.139 14.132 1.00 80.88 410 GLN A CA 1
ATOM 3325 C C . GLN A 1 410 ? -4.425 -4.883 14.980 1.00 80.88 410 GLN A C 1
ATOM 3327 O O . GLN A 1 410 ? -5.105 -4.268 15.791 1.00 80.88 410 GLN A O 1
ATOM 3332 N N . GLY A 1 411 ? -4.611 -6.180 14.751 1.00 86.25 411 GLY A N 1
ATOM 3333 C CA . GLY A 1 411 ? -5.662 -6.955 15.411 1.00 86.25 411 GLY A CA 1
ATOM 3334 C C . GLY A 1 411 ? -6.784 -7.328 14.450 1.00 86.25 411 GLY A C 1
ATOM 3335 O O . GLY A 1 411 ? -6.630 -7.219 13.221 1.00 86.25 411 GLY A O 1
ATOM 3336 N N . LEU A 1 412 ? -7.934 -7.714 15.003 1.00 89.56 412 LEU A N 1
ATOM 3337 C CA . LEU A 1 412 ? -9.108 -8.181 14.257 1.00 89.56 412 LEU A CA 1
ATOM 3338 C C . LEU A 1 412 ? -9.535 -7.266 13.103 1.00 89.56 412 LEU A C 1
ATOM 3340 O O . LEU A 1 412 ? -10.002 -7.746 12.069 1.00 89.56 412 LEU A O 1
ATOM 3344 N N . VAL A 1 413 ? -9.353 -5.951 13.248 1.00 83.62 413 VAL A N 1
ATOM 3345 C CA . VAL A 1 413 ? -9.684 -4.967 12.205 1.00 83.62 413 VAL A CA 1
ATOM 3346 C C . VAL A 1 413 ? -8.872 -5.162 10.915 1.00 83.62 413 VAL A C 1
ATOM 3348 O O . VAL A 1 413 ? -9.334 -4.791 9.839 1.00 83.62 413 VAL A O 1
ATOM 3351 N N . SER A 1 414 ? -7.682 -5.759 11.016 1.00 83.00 414 SER A N 1
ATOM 3352 C CA . SER A 1 414 ? -6.695 -5.883 9.935 1.00 83.00 414 SER A CA 1
ATOM 3353 C C . SER A 1 414 ? -6.402 -7.321 9.505 1.00 83.00 414 SER A C 1
ATOM 3355 O O . SER A 1 414 ? -5.920 -7.532 8.394 1.00 83.00 414 SER A O 1
ATOM 3357 N N . TYR A 1 415 ? -6.663 -8.308 10.365 1.00 88.31 415 TYR A N 1
ATOM 3358 C CA . TYR A 1 415 ? -6.407 -9.710 10.047 1.00 88.31 415 TYR A CA 1
ATOM 3359 C C . TYR A 1 415 ? -7.431 -10.266 9.058 1.00 88.31 415 TYR A C 1
ATOM 3361 O O . TYR A 1 415 ? -8.572 -9.803 8.981 1.00 88.31 415 TYR A O 1
ATOM 3369 N N . GLU A 1 416 ? -7.003 -11.276 8.303 1.00 86.62 416 GLU A N 1
ATOM 3370 C CA . GLU A 1 416 ? -7.784 -11.942 7.261 1.00 86.62 416 GLU A CA 1
ATOM 3371 C C . GLU A 1 416 ? -7.771 -13.459 7.455 1.00 86.62 416 GLU A C 1
ATOM 3373 O O . GLU A 1 416 ? -6.850 -14.001 8.077 1.00 86.62 416 GLU A O 1
ATOM 3378 N N . LYS A 1 417 ? -8.764 -14.136 6.863 1.00 89.19 417 LYS A N 1
ATOM 3379 C CA . LYS A 1 417 ? -8.840 -15.605 6.760 1.00 89.19 417 LYS A CA 1
ATOM 3380 C C . LYS A 1 417 ? -8.628 -16.294 8.119 1.00 89.19 417 LYS A C 1
ATOM 3382 O O . LYS A 1 417 ? -9.198 -15.871 9.122 1.00 89.19 417 LYS A O 1
ATOM 3387 N N . ASP A 1 418 ? -7.784 -17.322 8.164 1.00 92.75 418 ASP A N 1
ATOM 3388 C CA . ASP A 1 418 ? -7.590 -18.181 9.334 1.00 92.75 418 ASP A CA 1
ATOM 3389 C C . ASP A 1 418 ? -7.044 -17.414 10.540 1.00 92.75 418 ASP A C 1
ATOM 3391 O O . ASP A 1 418 ? -7.431 -17.686 11.675 1.00 92.75 418 ASP A O 1
ATOM 3395 N N . LYS A 1 419 ? -6.206 -16.391 10.310 1.00 91.69 419 LYS A N 1
ATOM 3396 C CA . LYS A 1 419 ? -5.717 -15.536 11.397 1.00 91.69 419 LYS A CA 1
ATOM 3397 C C . LYS A 1 419 ? -6.861 -14.748 12.032 1.00 91.69 419 LYS A C 1
ATOM 3399 O O . LYS A 1 419 ? -6.958 -14.695 13.254 1.00 91.69 419 LYS A O 1
ATOM 3404 N N . TRP A 1 420 ? -7.744 -14.173 11.215 1.00 93.19 420 TRP A N 1
ATOM 3405 C CA . TRP A 1 420 ? -8.943 -13.502 11.717 1.00 93.19 420 TRP A CA 1
ATOM 3406 C C . TRP A 1 420 ? -9.860 -14.476 12.461 1.00 93.19 420 TRP A C 1
ATOM 3408 O O . TRP A 1 420 ? -10.284 -14.167 13.571 1.00 93.19 420 TRP A O 1
ATOM 3418 N N . ALA A 1 421 ? -10.117 -15.659 11.892 1.00 93.50 421 ALA A N 1
ATOM 3419 C CA . ALA A 1 421 ? -10.988 -16.666 12.495 1.00 93.50 421 ALA A CA 1
ATOM 3420 C C . ALA A 1 421 ? -10.467 -17.122 13.868 1.00 93.50 421 ALA A C 1
ATOM 3422 O O . ALA A 1 421 ? -11.230 -17.149 14.834 1.00 93.50 421 ALA A O 1
ATOM 3423 N N . LYS A 1 422 ? -9.157 -17.388 13.975 1.00 94.25 422 LYS A N 1
ATOM 3424 C CA . LYS A 1 422 ? -8.482 -17.750 15.230 1.00 94.25 422 LYS A CA 1
ATOM 3425 C C . LYS A 1 422 ? -8.655 -16.673 16.298 1.00 94.25 422 LYS A C 1
ATOM 3427 O O . LYS A 1 422 ? -9.165 -16.946 17.379 1.00 94.25 422 LYS A O 1
ATOM 3432 N N . HIS A 1 423 ? -8.273 -15.436 15.983 1.00 95.31 423 HIS A N 1
ATOM 3433 C CA . HIS A 1 423 ? -8.369 -14.328 16.933 1.00 95.31 423 HIS A CA 1
ATOM 3434 C C . HIS A 1 423 ? -9.821 -14.077 17.345 1.00 95.31 423 HIS A C 1
ATOM 3436 O O . HIS A 1 423 ? -10.113 -13.888 18.523 1.00 95.31 423 HIS A O 1
ATOM 3442 N N . ARG A 1 424 ? -10.757 -14.140 16.387 1.00 94.19 424 ARG A N 1
ATOM 3443 C CA . ARG A 1 424 ? -12.181 -13.921 16.651 1.00 94.19 424 ARG A CA 1
ATOM 3444 C C . ARG A 1 424 ? -12.720 -14.978 17.603 1.00 94.19 424 ARG A C 1
ATOM 3446 O O . ARG A 1 424 ? -13.428 -14.601 18.528 1.00 94.19 424 ARG A O 1
ATOM 3453 N N . LYS A 1 425 ? -12.358 -16.252 17.412 1.00 94.75 425 LYS A N 1
ATOM 3454 C CA . LYS A 1 425 ? -12.730 -17.357 18.308 1.00 94.75 425 LYS A CA 1
ATOM 3455 C C . LYS A 1 425 ? -12.255 -17.097 19.740 1.00 94.75 425 LYS A C 1
ATOM 3457 O O . LYS A 1 425 ? -13.067 -17.182 20.652 1.00 94.75 425 LYS A O 1
ATOM 3462 N N . ILE A 1 426 ? -10.985 -16.726 19.920 1.00 95.56 426 ILE A N 1
ATOM 3463 C CA . ILE A 1 426 ? -10.396 -16.514 21.253 1.00 95.56 426 ILE A CA 1
ATOM 3464 C C . ILE A 1 426 ? -11.011 -15.294 21.958 1.00 95.56 426 ILE A C 1
ATOM 3466 O O . ILE A 1 426 ? -11.243 -15.333 23.162 1.00 95.56 426 ILE A O 1
ATOM 3470 N N . ILE A 1 427 ? -11.306 -14.223 21.217 1.00 94.69 427 ILE A N 1
ATOM 3471 C CA . ILE A 1 427 ? -11.842 -12.966 21.764 1.00 94.69 427 ILE A CA 1
ATOM 3472 C C . ILE A 1 427 ? -13.348 -13.051 22.076 1.00 94.69 427 ILE A C 1
ATOM 3474 O O . ILE A 1 427 ? -13.821 -12.391 22.999 1.00 94.69 427 ILE A O 1
ATOM 3478 N N . ASN A 1 428 ? -14.120 -13.840 21.319 1.00 94.06 428 ASN A N 1
ATOM 3479 C CA . ASN A 1 428 ? -15.587 -13.856 21.395 1.00 94.06 428 ASN A CA 1
ATOM 3480 C C . ASN A 1 428 ? -16.183 -14.071 22.806 1.00 94.06 428 ASN A C 1
ATOM 3482 O O . ASN A 1 428 ? -17.158 -13.384 23.113 1.00 94.06 428 ASN A O 1
ATOM 3486 N N . PRO A 1 429 ? -15.624 -14.940 23.678 1.00 92.75 429 PRO A N 1
ATOM 3487 C CA . PRO A 1 429 ? -16.142 -15.147 25.032 1.00 92.75 429 PRO A CA 1
ATOM 3488 C C . PRO A 1 429 ? -16.244 -13.867 25.865 1.00 92.75 429 PRO A C 1
ATOM 3490 O O . PRO A 1 429 ? -17.159 -13.733 26.674 1.00 92.75 429 PRO A O 1
ATOM 3493 N N . ALA A 1 430 ? -15.352 -12.901 25.635 1.00 89.25 430 ALA A N 1
ATOM 3494 C CA . ALA A 1 430 ? -15.331 -11.640 26.369 1.00 89.25 430 ALA A CA 1
ATOM 3495 C C . ALA A 1 430 ? -16.507 -10.706 26.011 1.00 89.25 430 ALA A C 1
ATOM 3497 O O . ALA A 1 430 ? -16.796 -9.759 26.735 1.00 89.25 430 ALA A O 1
ATOM 3498 N N . PHE A 1 431 ? -17.220 -11.006 24.921 1.00 90.12 431 PHE A N 1
ATOM 3499 C CA . PHE A 1 431 ? -18.400 -10.276 24.450 1.00 90.12 431 PHE A CA 1
ATOM 3500 C C . PHE A 1 431 ? -19.703 -11.073 24.627 1.00 90.12 431 PHE A C 1
ATOM 3502 O O . PHE A 1 431 ? -20.733 -10.717 24.053 1.00 90.12 431 PHE A O 1
ATOM 3509 N N . HIS A 1 432 ? -19.683 -12.165 25.397 1.00 90.31 432 HIS A N 1
ATOM 3510 C CA . HIS A 1 432 ? -20.902 -12.883 25.760 1.00 90.31 432 HIS A CA 1
ATOM 3511 C C . HIS A 1 432 ? -21.754 -12.065 26.736 1.00 90.31 432 HIS A C 1
ATOM 3513 O O . HIS A 1 432 ? -21.235 -11.328 27.572 1.00 90.31 432 HIS A O 1
ATOM 3519 N N . LEU A 1 433 ? -23.076 -12.244 26.655 1.00 86.69 433 LEU A N 1
ATOM 3520 C CA . LEU A 1 433 ? -24.060 -11.484 27.431 1.00 86.69 433 LEU A CA 1
ATOM 3521 C C . LEU A 1 433 ? -23.761 -11.473 28.934 1.00 86.69 433 LEU A C 1
ATOM 3523 O O . LEU A 1 433 ? -23.825 -10.427 29.568 1.00 86.69 433 LEU A O 1
ATOM 3527 N N . GLU A 1 434 ? -23.412 -12.633 29.489 1.00 86.12 434 GLU A N 1
ATOM 3528 C CA . GLU A 1 434 ? -23.077 -12.785 30.906 1.00 86.12 434 GLU A CA 1
ATOM 3529 C C . GLU A 1 434 ? -21.904 -11.886 31.292 1.00 86.12 434 GLU A C 1
ATOM 3531 O O . GLU A 1 434 ? -22.011 -11.145 32.258 1.00 86.12 434 GLU A O 1
ATOM 3536 N N . LYS A 1 435 ? -20.841 -11.856 30.479 1.00 86.81 435 LYS A N 1
ATOM 3537 C CA . LYS A 1 435 ? -19.652 -11.024 30.708 1.00 86.81 435 LYS A CA 1
ATOM 3538 C C . LYS A 1 435 ? -19.947 -9.532 30.574 1.00 86.81 435 LYS A C 1
ATOM 3540 O O . LYS A 1 435 ? -19.474 -8.742 31.383 1.00 86.81 435 LYS A O 1
ATOM 3545 N N . LEU A 1 436 ? -20.808 -9.147 29.633 1.00 85.94 436 LEU A N 1
ATOM 3546 C CA . LEU A 1 436 ? -21.243 -7.754 29.483 1.00 85.94 436 LEU A CA 1
ATOM 3547 C C . LEU A 1 436 ? -22.041 -7.248 30.698 1.00 85.94 436 LEU A C 1
ATOM 3549 O O . LEU A 1 436 ? -21.933 -6.072 31.041 1.00 85.94 436 LEU A O 1
ATOM 3553 N N . LYS A 1 437 ? -22.800 -8.113 31.390 1.00 87.38 437 LYS A N 1
ATOM 3554 C CA . LYS A 1 437 ? -23.524 -7.729 32.618 1.00 87.38 437 LYS A CA 1
ATOM 3555 C C . LYS A 1 437 ? -22.579 -7.254 33.725 1.00 87.38 437 LYS A C 1
ATOM 3557 O O . LYS A 1 437 ? -22.910 -6.292 34.415 1.00 87.38 437 LYS A O 1
ATOM 3562 N N . HIS A 1 438 ? -21.396 -7.861 33.848 1.00 86.19 438 HIS A N 1
ATOM 3563 C CA . HIS A 1 438 ? -20.382 -7.463 34.835 1.00 86.19 438 HIS A CA 1
ATOM 3564 C C . HIS A 1 438 ? -19.791 -6.069 34.559 1.00 86.19 438 HIS A C 1
ATOM 3566 O O . HIS A 1 438 ? -19.281 -5.426 35.472 1.00 86.19 438 HIS A O 1
ATOM 3572 N N . MET A 1 439 ? -19.902 -5.555 33.328 1.00 89.44 439 MET A N 1
ATOM 3573 C CA . MET A 1 439 ? -19.390 -4.230 32.951 1.00 89.44 439 MET A CA 1
ATOM 3574 C C . MET A 1 439 ? -20.340 -3.081 33.328 1.00 89.44 439 MET A C 1
ATOM 3576 O O . MET A 1 439 ? -19.905 -1.935 33.456 1.00 89.44 439 MET A O 1
ATOM 3580 N N . LEU A 1 440 ? -21.633 -3.366 33.534 1.00 90.00 440 LEU A N 1
ATOM 3581 C CA . LEU A 1 440 ? -22.661 -2.347 33.772 1.00 90.00 440 LEU A CA 1
ATOM 3582 C C . LEU A 1 440 ? -22.378 -1.433 34.983 1.00 90.00 440 LEU A C 1
ATOM 3584 O O . LEU A 1 440 ? -22.543 -0.218 34.841 1.00 90.00 440 LEU A O 1
ATOM 3588 N N . PRO A 1 441 ? -21.912 -1.939 36.145 1.00 90.62 441 PRO A N 1
ATOM 3589 C CA . PRO A 1 441 ? -21.575 -1.079 37.278 1.00 90.62 441 PRO A CA 1
ATOM 3590 C C . PRO A 1 441 ? -20.486 -0.052 36.950 1.00 90.62 441 PRO A C 1
ATOM 3592 O O . PRO A 1 441 ? -20.573 1.094 37.388 1.00 90.62 441 PRO A O 1
ATOM 3595 N N . ALA A 1 442 ? -19.489 -0.436 36.147 1.00 90.75 442 ALA A N 1
ATOM 3596 C CA . ALA A 1 442 ? -18.428 0.469 35.723 1.00 90.75 442 ALA A CA 1
ATOM 3597 C C . ALA A 1 442 ? -18.954 1.545 34.763 1.00 90.75 442 ALA A C 1
ATOM 3599 O O . ALA A 1 442 ? -18.622 2.714 34.944 1.00 90.75 442 ALA A O 1
ATOM 3600 N N . PHE A 1 443 ? -19.828 1.184 33.809 1.00 92.25 443 PHE A N 1
ATOM 3601 C CA . PHE A 1 443 ? -20.501 2.163 32.944 1.00 92.25 443 PHE A CA 1
ATOM 3602 C C . PHE A 1 443 ? -21.281 3.194 33.759 1.00 92.25 443 PHE A C 1
ATOM 3604 O O . PHE A 1 443 ? -21.133 4.395 33.542 1.00 92.25 443 PHE A O 1
ATOM 3611 N N . TYR A 1 444 ? -22.083 2.726 34.720 1.00 92.50 444 TYR A N 1
ATOM 3612 C CA . TYR A 1 444 ? -22.858 3.601 35.592 1.00 92.50 444 TYR A CA 1
ATOM 3613 C C . TYR A 1 444 ? -21.951 4.549 36.378 1.00 92.50 444 TYR A C 1
ATOM 3615 O O . TYR A 1 444 ? -22.181 5.755 36.373 1.00 92.50 444 TYR A O 1
ATOM 3623 N N . LEU A 1 445 ? -20.902 4.018 37.014 1.00 92.62 445 LEU A N 1
ATOM 3624 C CA . LEU A 1 445 ? -19.999 4.807 37.843 1.00 92.62 445 LEU A CA 1
ATOM 3625 C C . LEU A 1 445 ? -19.294 5.907 37.034 1.00 92.62 445 LEU A C 1
ATOM 3627 O O . LEU A 1 445 ? -19.307 7.061 37.455 1.00 92.62 445 LEU A O 1
ATOM 3631 N N . SER A 1 446 ? -18.751 5.583 35.857 1.00 93.94 446 SER A N 1
ATOM 3632 C CA . SER A 1 446 ? -18.105 6.573 34.982 1.00 93.94 446 SER A CA 1
ATOM 3633 C C . SER A 1 446 ? -19.083 7.660 34.516 1.00 93.94 446 SER A C 1
ATOM 3635 O O . SER A 1 446 ? -18.744 8.844 34.521 1.00 93.94 446 SER A O 1
ATOM 3637 N N . CYS A 1 447 ? -20.320 7.287 34.162 1.00 94.38 447 CYS A N 1
ATOM 3638 C CA . CYS A 1 447 ? -21.365 8.251 33.807 1.00 94.38 447 CYS A CA 1
ATOM 3639 C C . CYS A 1 447 ? -21.734 9.158 34.989 1.00 94.38 447 CYS A C 1
ATOM 3641 O O . CYS A 1 447 ? -21.818 10.372 34.820 1.00 94.38 447 CYS A O 1
ATOM 3643 N N . SER A 1 448 ? -21.933 8.595 36.185 1.00 93.69 448 SER A N 1
ATOM 3644 C CA . SER A 1 448 ? -22.276 9.361 37.387 1.00 93.69 448 SER A CA 1
ATOM 3645 C C . SER A 1 448 ? -21.176 10.343 37.789 1.00 93.69 448 SER A C 1
ATOM 3647 O O . SER A 1 448 ? -21.483 11.480 38.128 1.00 93.69 448 SER A O 1
ATOM 3649 N N . GLU A 1 449 ? -19.903 9.949 37.712 1.00 93.19 449 GLU A N 1
ATOM 3650 C CA . GLU A 1 449 ? -18.774 10.846 38.000 1.00 93.19 449 GLU A CA 1
ATOM 3651 C C . GLU A 1 449 ? -18.708 12.031 37.026 1.00 93.19 449 GLU A C 1
ATOM 3653 O O . GLU A 1 449 ? -18.399 13.151 37.435 1.00 93.19 449 GLU A O 1
ATOM 3658 N N . MET A 1 450 ? -19.001 11.810 35.740 1.00 94.12 450 MET A N 1
ATOM 3659 C CA . MET A 1 450 ? -19.078 12.893 34.755 1.00 94.12 450 MET A CA 1
ATOM 3660 C C . MET A 1 450 ? -20.262 13.824 35.043 1.00 94.12 450 MET A C 1
ATOM 3662 O O . MET A 1 450 ? -20.085 15.041 35.051 1.00 94.12 450 MET A O 1
ATOM 3666 N N . LEU A 1 451 ? -21.448 13.259 35.292 1.00 93.25 451 LEU A N 1
ATOM 3667 C CA .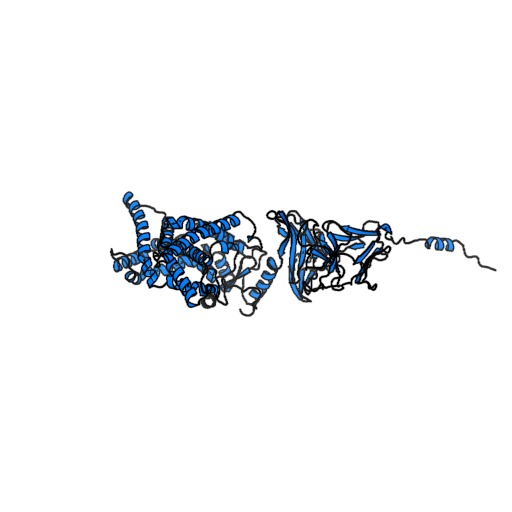 LEU A 1 451 ? -22.672 14.024 35.547 1.00 93.25 451 LEU A CA 1
ATOM 3668 C C . LEU A 1 451 ? -22.588 14.841 36.838 1.00 93.25 451 LEU A C 1
ATOM 3670 O O . LEU A 1 451 ? -22.980 16.000 36.825 1.00 93.25 451 LEU A O 1
ATOM 3674 N N . SER A 1 452 ? -21.991 14.300 37.905 1.00 92.88 452 SER A N 1
ATOM 3675 C CA . SER A 1 452 ? -21.762 15.038 39.156 1.00 92.88 452 SER A CA 1
ATOM 3676 C C . SER A 1 452 ? -20.979 16.331 38.915 1.00 92.88 452 SER A C 1
ATOM 3678 O O . SER A 1 452 ? -21.336 17.372 39.450 1.00 92.88 452 SER A O 1
ATOM 3680 N N . LYS A 1 453 ? -19.960 16.305 38.043 1.00 90.44 453 LYS A N 1
ATOM 3681 C CA . LYS A 1 453 ? -19.193 17.514 37.693 1.00 90.44 453 LYS A CA 1
ATOM 3682 C C . LYS A 1 453 ? -20.027 18.535 36.919 1.00 90.44 453 LYS A C 1
ATOM 3684 O O . LYS A 1 453 ? -19.789 19.731 37.041 1.00 90.44 453 LYS A O 1
ATOM 3689 N N . TRP A 1 454 ? -20.964 18.075 36.087 1.00 91.69 454 TRP A N 1
ATOM 3690 C CA . TRP A 1 454 ? -21.891 18.964 35.382 1.00 91.69 454 TRP A CA 1
ATOM 3691 C C . TRP A 1 454 ? -22.907 19.581 36.347 1.00 91.69 454 TRP A C 1
ATOM 3693 O O . TRP A 1 454 ? -23.172 20.776 36.261 1.00 91.69 454 TRP A O 1
ATOM 3703 N N . GLU A 1 455 ? -23.438 18.794 37.284 1.00 89.81 455 GLU A N 1
ATOM 3704 C CA . GLU A 1 455 ? -24.368 19.261 38.318 1.00 89.81 455 GLU A CA 1
ATOM 3705 C C . GLU A 1 455 ? -23.724 20.320 39.220 1.00 89.81 455 GLU A C 1
ATOM 3707 O O . GLU A 1 455 ? -24.322 21.377 39.427 1.00 89.81 455 GLU A O 1
ATOM 3712 N N . ASP A 1 456 ? -22.488 20.089 39.674 1.00 88.12 456 ASP A N 1
ATOM 3713 C CA . ASP A 1 456 ? -21.730 21.045 40.488 1.00 88.12 456 ASP A CA 1
ATOM 3714 C C . ASP A 1 456 ? -21.543 22.390 39.765 1.00 88.12 456 ASP A C 1
ATOM 3716 O O . ASP A 1 456 ? -21.681 23.451 40.373 1.00 88.12 456 ASP A O 1
ATOM 3720 N N . ALA A 1 457 ? -21.281 22.367 38.453 1.00 84.00 457 ALA A N 1
ATOM 3721 C CA . ALA A 1 457 ? -21.133 23.583 37.652 1.00 84.00 457 ALA A CA 1
ATOM 3722 C C . ALA A 1 457 ? -22.460 24.350 37.492 1.00 84.00 457 ALA A C 1
ATOM 3724 O O . ALA A 1 457 ? -22.486 25.577 37.574 1.00 84.00 457 ALA A O 1
ATOM 3725 N N . VAL A 1 458 ? -23.581 23.640 37.310 1.00 84.25 458 VAL A N 1
ATOM 3726 C CA . VAL A 1 458 ? -24.912 24.254 37.152 1.00 84.25 458 VAL A CA 1
ATOM 3727 C C . VAL A 1 458 ? -25.430 24.847 38.465 1.00 84.25 458 VAL A C 1
ATOM 3729 O O . VAL A 1 458 ? -26.037 25.916 38.442 1.00 84.25 458 VAL A O 1
ATOM 3732 N N . GLN A 1 459 ? -25.183 24.202 39.613 1.00 73.88 459 GLN A N 1
ATOM 3733 C CA . GLN A 1 459 ? -25.643 24.692 40.922 1.00 73.88 459 GLN A CA 1
ATOM 3734 C C . GLN A 1 459 ? -25.081 26.075 41.285 1.00 73.88 459 GLN A C 1
ATOM 3736 O O . GLN A 1 459 ? -25.727 26.820 42.020 1.00 73.88 459 GLN A O 1
ATOM 3741 N N . VAL A 1 460 ? -23.908 26.435 40.757 1.00 71.69 460 VAL A N 1
ATOM 3742 C CA . VAL A 1 460 ? -23.262 27.728 41.019 1.00 71.69 460 VAL A CA 1
ATOM 3743 C C . VAL A 1 460 ? -23.904 28.871 40.219 1.00 71.69 460 VAL A C 1
ATOM 3745 O O . VAL A 1 460 ? -24.007 29.983 40.733 1.00 71.69 460 VAL A O 1
ATOM 3748 N N . GLU A 1 461 ? -24.367 28.617 38.990 1.00 69.69 461 GLU A N 1
ATOM 3749 C CA . GLU A 1 461 ? -24.791 29.667 38.043 1.00 69.69 461 GLU A CA 1
ATOM 3750 C C . GLU A 1 461 ? -26.285 29.610 37.653 1.00 69.69 461 GLU A C 1
ATOM 3752 O O . GLU A 1 461 ? -26.781 30.491 36.952 1.00 69.69 461 GLU A O 1
ATOM 3757 N N . GLY A 1 462 ? -27.033 28.588 38.089 1.00 79.81 462 GLY A N 1
ATOM 3758 C CA . GLY A 1 462 ? -28.443 28.349 37.735 1.00 79.81 462 GLY A CA 1
ATOM 3759 C C . GLY A 1 462 ? -28.647 27.781 36.321 1.00 79.81 462 GLY A C 1
ATOM 3760 O O . GLY A 1 462 ? -29.527 26.950 36.106 1.00 79.81 462 GLY A O 1
ATOM 3761 N N . SER A 1 463 ? -27.796 28.169 35.371 1.00 84.62 463 SER A N 1
ATOM 3762 C CA . SER A 1 463 ? -27.630 27.564 34.045 1.00 84.62 463 SER A CA 1
ATOM 3763 C C . SER A 1 463 ? -26.174 27.710 33.607 1.00 84.62 463 SER A C 1
ATOM 3765 O O . SER A 1 463 ? -25.606 28.775 33.822 1.00 84.62 463 SER A O 1
ATOM 3767 N N . HIS A 1 464 ? -25.593 26.694 32.964 1.00 85.69 464 HIS A N 1
ATOM 3768 C CA . HIS A 1 464 ? -24.186 26.710 32.555 1.00 85.69 464 HIS A CA 1
ATOM 3769 C C . HIS A 1 464 ? -24.018 26.150 31.133 1.00 85.69 464 HIS A C 1
ATOM 3771 O O . HIS A 1 464 ? -24.607 25.120 30.797 1.00 85.69 464 HIS A O 1
ATOM 3777 N N . GLU A 1 465 ? -23.234 26.828 30.292 1.00 89.31 465 GLU A N 1
ATOM 3778 C CA . GLU A 1 465 ? -22.880 26.354 28.947 1.00 89.31 465 GLU A CA 1
ATOM 3779 C C . GLU A 1 465 ? -21.630 25.469 29.024 1.00 89.31 465 GLU A C 1
ATOM 3781 O O . GLU A 1 465 ? -20.618 25.864 29.598 1.00 89.31 465 GLU A O 1
ATOM 3786 N N . ILE A 1 466 ? -21.694 24.263 28.451 1.00 88.69 466 ILE A N 1
ATOM 3787 C CA . ILE A 1 466 ? -20.629 23.256 28.557 1.00 88.69 466 ILE A CA 1
ATOM 3788 C C . ILE A 1 466 ? -20.250 22.755 27.164 1.00 88.69 466 ILE A C 1
ATOM 3790 O O . ILE A 1 466 ? -21.105 22.281 26.413 1.00 88.69 466 ILE A O 1
ATOM 3794 N N . ASP A 1 467 ? -18.952 22.764 26.852 1.00 90.94 467 ASP A N 1
ATOM 3795 C CA . ASP A 1 467 ? -18.419 21.957 25.754 1.00 90.94 467 ASP A CA 1
ATOM 3796 C C . ASP A 1 467 ? -18.392 20.483 26.178 1.00 90.94 467 ASP A C 1
ATOM 3798 O O . ASP A 1 467 ? -17.514 20.024 26.912 1.00 90.94 467 ASP A O 1
ATOM 3802 N N . VAL A 1 468 ? -19.397 19.727 25.736 1.00 92.56 468 VAL A N 1
ATOM 3803 C CA . VAL A 1 468 ? -19.560 18.320 26.118 1.00 92.56 468 VAL A CA 1
ATOM 3804 C C . VAL A 1 468 ? -18.521 17.400 25.472 1.00 92.56 468 VAL A C 1
ATOM 3806 O O . VAL A 1 468 ? -18.317 16.290 25.963 1.00 92.56 468 VAL A O 1
ATOM 3809 N N . TRP A 1 469 ? -17.846 17.812 24.390 1.00 91.38 469 TRP A N 1
ATOM 3810 C CA . TRP A 1 469 ? -16.995 16.906 23.613 1.00 91.38 469 TRP A CA 1
ATOM 3811 C C . TRP A 1 469 ? -15.809 16.332 24.414 1.00 91.38 469 TRP A C 1
ATOM 3813 O O . TRP A 1 469 ? -15.696 15.102 24.481 1.00 91.38 469 TRP A O 1
ATOM 3823 N N . PRO A 1 470 ? -14.983 17.142 25.111 1.00 92.88 470 PRO A N 1
ATOM 3824 C CA . PRO A 1 470 ? -13.897 16.623 25.945 1.00 92.88 470 PRO A CA 1
ATOM 3825 C C . PRO A 1 470 ? -14.384 15.700 27.071 1.00 92.88 470 PRO A C 1
ATOM 3827 O O . PRO A 1 470 ? -13.734 14.704 27.388 1.00 92.88 470 PRO A O 1
ATOM 3830 N N . HIS A 1 471 ? -15.553 15.996 27.648 1.00 93.75 471 HIS A N 1
ATOM 3831 C CA . HIS A 1 471 ? -16.139 15.209 28.734 1.00 93.75 471 HIS A CA 1
ATOM 3832 C C . HIS A 1 471 ? -16.577 13.824 28.242 1.00 93.75 471 HIS A C 1
ATOM 3834 O O . HIS A 1 471 ? -16.303 12.823 28.900 1.00 93.75 471 HIS A O 1
ATOM 3840 N N . LEU A 1 472 ? -17.186 13.744 27.054 1.00 94.25 472 LEU A N 1
ATOM 3841 C CA . LEU A 1 472 ? -17.577 12.475 26.433 1.00 94.25 472 LEU A CA 1
ATOM 3842 C C . LEU A 1 472 ? -16.369 11.630 26.009 1.00 94.25 472 LEU A C 1
ATOM 3844 O O . LEU A 1 472 ? -16.385 10.405 26.163 1.00 94.25 472 LEU A O 1
ATOM 3848 N N . GLN A 1 473 ? -15.304 12.261 25.506 1.00 91.19 473 GLN A N 1
ATOM 3849 C CA . GLN A 1 473 ? -14.046 11.562 25.236 1.00 91.19 473 GLN A CA 1
ATOM 3850 C C . GLN A 1 473 ? -13.480 10.962 26.527 1.00 91.19 473 GLN A C 1
ATOM 3852 O O . GLN A 1 473 ? -13.218 9.762 26.578 1.00 91.19 473 GLN A O 1
ATOM 3857 N N . GLN A 1 474 ? -13.381 11.754 27.598 1.00 92.75 474 GLN A N 1
ATOM 3858 C CA . GLN A 1 474 ? -12.902 11.264 28.889 1.00 92.75 474 GLN A CA 1
ATOM 3859 C C . GLN A 1 474 ? -13.786 10.143 29.455 1.00 92.75 474 GLN A C 1
ATOM 3861 O O . GLN A 1 474 ? -13.251 9.131 29.907 1.00 92.75 474 GLN A O 1
ATOM 3866 N N . LEU A 1 475 ? -15.115 10.285 29.384 1.00 94.56 475 LEU A N 1
ATOM 3867 C CA . LEU A 1 475 ? -16.079 9.271 29.819 1.00 94.56 475 LEU A CA 1
ATOM 3868 C C . LEU A 1 475 ? -15.811 7.925 29.143 1.00 94.56 475 LEU A C 1
ATOM 3870 O O . LEU A 1 475 ? -15.683 6.904 29.810 1.00 94.56 475 LEU A O 1
ATOM 3874 N N . THR A 1 476 ? -15.704 7.913 27.817 1.00 94.38 476 THR A N 1
ATOM 3875 C CA . THR A 1 476 ? -15.519 6.660 27.070 1.00 94.38 476 THR A CA 1
ATOM 3876 C C . THR A 1 476 ? -14.134 6.043 27.278 1.00 94.38 476 THR A C 1
ATOM 3878 O O . THR A 1 476 ? -14.024 4.818 27.366 1.00 94.38 476 THR A O 1
ATOM 3881 N N . CYS A 1 477 ? -13.092 6.865 27.443 1.00 93.94 477 CYS A N 1
ATOM 3882 C CA . CYS A 1 477 ? -11.754 6.413 27.826 1.00 93.94 477 CYS A CA 1
ATOM 3883 C C . CYS A 1 477 ? -11.733 5.773 29.226 1.00 93.94 477 CYS A C 1
ATOM 3885 O O . CYS A 1 477 ? -11.089 4.742 29.429 1.00 93.94 477 CYS A O 1
ATOM 3887 N N . ASP A 1 478 ? -12.436 6.357 30.196 1.00 93.44 478 ASP A N 1
ATOM 3888 C CA . ASP A 1 478 ? -12.553 5.801 31.546 1.00 93.44 478 ASP A CA 1
ATOM 3889 C C . ASP A 1 478 ? -13.364 4.498 31.547 1.00 93.44 478 ASP A C 1
ATOM 3891 O O . ASP A 1 478 ? -12.913 3.486 32.083 1.00 93.44 478 ASP A O 1
ATOM 3895 N N . VAL A 1 479 ? -14.491 4.478 30.831 1.00 94.31 479 VAL A N 1
ATOM 3896 C CA . VAL A 1 479 ? -15.333 3.290 30.650 1.00 94.31 479 VAL A CA 1
ATOM 3897 C C . VAL A 1 479 ? -14.536 2.106 30.100 1.00 94.31 479 VAL A C 1
ATOM 3899 O O . VAL A 1 479 ? -14.571 1.023 30.691 1.00 94.31 479 VAL A O 1
ATOM 3902 N N . ILE A 1 480 ? -13.804 2.277 28.992 1.00 93.56 480 ILE A N 1
ATOM 3903 C CA . ILE A 1 480 ? -13.032 1.169 28.412 1.00 93.56 480 ILE A CA 1
ATOM 3904 C C . ILE A 1 480 ? -11.862 0.765 29.317 1.00 93.56 480 ILE A C 1
ATOM 3906 O O . ILE A 1 480 ? -11.541 -0.416 29.398 1.00 93.56 480 ILE A O 1
ATOM 3910 N N . SER A 1 481 ? -11.259 1.703 30.055 1.00 92.81 481 SER A N 1
ATOM 3911 C CA . SER A 1 481 ? -10.182 1.390 31.005 1.00 92.81 481 SER A CA 1
ATOM 3912 C C . SER A 1 481 ? -10.683 0.497 32.143 1.00 92.81 481 SER A C 1
ATOM 3914 O O . SER A 1 481 ? -10.076 -0.539 32.424 1.00 92.81 481 SER A O 1
ATOM 3916 N N . ARG A 1 482 ? -11.840 0.835 32.730 1.00 91.38 482 ARG A N 1
ATOM 3917 C CA . ARG A 1 482 ? -12.448 0.060 33.822 1.00 91.38 482 ARG A CA 1
ATOM 3918 C C . ARG A 1 482 ? -12.932 -1.303 33.354 1.00 91.38 482 ARG A C 1
ATOM 3920 O O . ARG A 1 482 ? -12.680 -2.301 34.015 1.00 91.38 482 ARG A O 1
ATOM 3927 N N . THR A 1 483 ? -13.606 -1.354 32.208 1.00 91.31 483 THR A N 1
ATOM 3928 C CA . THR A 1 483 ? -14.292 -2.578 31.761 1.00 91.31 483 THR A CA 1
ATOM 3929 C C . THR A 1 483 ? -13.408 -3.545 30.987 1.00 91.31 483 THR A C 1
ATOM 3931 O O . THR A 1 483 ? -13.631 -4.753 31.054 1.00 91.31 483 THR A O 1
ATOM 3934 N N . ALA A 1 484 ? -12.400 -3.051 30.261 1.00 89.81 484 ALA A N 1
ATOM 3935 C CA . ALA A 1 484 ? -11.516 -3.919 29.492 1.00 89.81 484 ALA A CA 1
ATOM 3936 C C . ALA A 1 484 ? -10.206 -4.266 30.205 1.00 89.81 484 ALA A C 1
ATOM 3938 O O . ALA A 1 484 ? -9.644 -5.322 29.924 1.00 89.81 484 ALA A O 1
ATOM 3939 N N . PHE A 1 485 ? -9.720 -3.409 31.107 1.00 89.81 485 PHE A N 1
ATOM 3940 C CA . PHE A 1 485 ? -8.381 -3.550 31.691 1.00 89.81 485 PHE A CA 1
ATOM 3941 C C . PHE A 1 485 ? -8.360 -3.551 33.224 1.00 89.81 485 PHE A C 1
ATOM 3943 O O . PHE A 1 485 ? -7.284 -3.721 33.807 1.00 89.81 485 PHE A O 1
ATOM 3950 N N . GLY A 1 486 ? -9.513 -3.367 33.880 1.00 83.44 486 GLY A N 1
ATOM 3951 C CA . GLY A 1 486 ? -9.602 -3.273 35.339 1.00 83.44 486 GLY A CA 1
ATOM 3952 C C . GLY A 1 486 ? -8.815 -2.085 35.906 1.00 83.44 486 GLY A C 1
ATOM 3953 O O . GLY A 1 486 ? -8.361 -2.133 37.047 1.00 83.44 486 GLY A O 1
ATOM 3954 N N . SER A 1 487 ? -8.589 -1.048 35.092 1.00 80.19 487 SER A N 1
ATOM 3955 C CA . SER A 1 487 ? -7.761 0.117 35.416 1.00 80.19 487 SER A CA 1
ATOM 3956 C C . SER A 1 487 ? -8.570 1.415 35.371 1.00 80.19 487 SER A C 1
ATOM 3958 O O . SER A 1 487 ? -9.701 1.449 34.893 1.00 80.19 487 SER A O 1
ATOM 3960 N N . SER A 1 488 ? -7.986 2.522 35.829 1.00 76.06 488 SER A N 1
ATOM 3961 C CA . SER A 1 488 ? -8.581 3.854 35.663 1.00 76.06 488 SER A CA 1
ATOM 3962 C C . SER A 1 488 ? -8.126 4.521 34.363 1.00 76.06 488 SER A C 1
ATOM 3964 O O . SER A 1 488 ? -7.120 4.123 33.763 1.00 76.06 488 SER A O 1
ATOM 3966 N N . TYR A 1 489 ? -8.833 5.581 33.953 1.00 77.44 489 TYR A N 1
ATOM 3967 C CA . TYR A 1 489 ? -8.382 6.471 32.879 1.00 77.44 489 TYR A CA 1
ATOM 3968 C C . TYR A 1 489 ? -6.927 6.934 33.057 1.00 77.44 489 TYR A C 1
ATOM 3970 O O . TYR A 1 489 ? -6.171 6.965 32.090 1.00 77.44 489 TYR A O 1
ATOM 3978 N N . GLU A 1 490 ? -6.509 7.249 34.285 1.00 78.06 490 GLU A N 1
ATOM 3979 C CA . GLU A 1 490 ? -5.167 7.770 34.572 1.00 78.06 490 GLU A CA 1
ATOM 3980 C C . GLU A 1 490 ? -4.052 6.779 34.208 1.00 78.06 490 GLU A C 1
ATOM 3982 O O . GLU A 1 490 ? -3.013 7.189 33.686 1.00 78.06 490 GLU A O 1
ATOM 3987 N N . GLU A 1 491 ? -4.277 5.473 34.389 1.00 74.94 491 GLU A N 1
ATOM 3988 C CA . GLU A 1 491 ? -3.317 4.439 33.972 1.00 74.94 491 GLU A CA 1
ATOM 3989 C C . GLU A 1 491 ? -3.218 4.330 32.436 1.00 74.94 491 GLU A C 1
ATOM 3991 O O . GLU A 1 491 ? -2.150 4.030 31.894 1.00 74.94 491 GLU A O 1
ATOM 3996 N N . GLY A 1 492 ? -4.316 4.618 31.726 1.00 83.56 492 GLY A N 1
ATOM 3997 C CA . GLY A 1 492 ? -4.420 4.569 30.265 1.00 83.56 492 GLY A CA 1
ATOM 3998 C C . GLY A 1 492 ? -4.166 5.897 29.542 1.00 83.56 492 GLY A C 1
ATOM 3999 O O . GLY A 1 492 ? -4.002 5.888 28.322 1.00 83.56 492 GLY A O 1
ATOM 4000 N N . ARG A 1 493 ? -4.094 7.038 30.245 1.00 88.62 493 ARG A N 1
ATOM 4001 C CA . ARG A 1 493 ? -4.089 8.391 29.649 1.00 88.62 493 ARG A CA 1
ATOM 4002 C C . ARG A 1 493 ? -3.044 8.554 28.548 1.00 88.62 493 ARG A C 1
ATOM 4004 O O . ARG A 1 493 ? -3.364 8.957 27.433 1.00 88.62 493 ARG A O 1
ATOM 4011 N N . LYS A 1 494 ? -1.805 8.139 28.830 1.00 90.88 494 LYS A N 1
ATOM 4012 C CA . LYS A 1 494 ? -0.703 8.193 27.857 1.00 90.88 494 LYS A CA 1
ATOM 4013 C C . LYS A 1 494 ? -0.992 7.359 26.601 1.00 90.88 494 LYS A C 1
ATOM 4015 O O . LYS A 1 494 ? -0.565 7.730 25.512 1.00 90.88 494 LYS A O 1
ATOM 4020 N N . ILE A 1 495 ? -1.685 6.225 26.733 1.00 92.56 495 ILE A N 1
ATOM 4021 C CA . ILE A 1 495 ? -2.062 5.379 25.593 1.00 92.56 495 ILE A CA 1
ATOM 4022 C C . ILE A 1 495 ? -3.078 6.119 24.719 1.00 92.56 495 ILE A C 1
ATOM 4024 O O . ILE A 1 495 ? -2.878 6.168 23.507 1.00 92.56 495 ILE A O 1
ATOM 4028 N N . PHE A 1 496 ? -4.114 6.718 25.312 1.00 92.44 496 PHE A N 1
ATOM 4029 C CA . PHE A 1 496 ? -5.139 7.463 24.573 1.00 92.44 496 PHE A CA 1
ATOM 4030 C C . PHE A 1 496 ? -4.555 8.661 23.820 1.00 92.44 496 PHE A C 1
ATOM 4032 O O . PHE A 1 496 ? -4.748 8.762 22.611 1.00 92.44 496 PHE A O 1
ATOM 4039 N N . GLU A 1 497 ? -3.770 9.508 24.492 1.00 92.62 497 GLU A N 1
ATOM 4040 C CA . GLU A 1 497 ? -3.130 10.686 23.882 1.00 92.62 497 GLU A CA 1
ATOM 4041 C C . GLU A 1 497 ? -2.257 10.297 22.678 1.00 92.62 497 GLU A C 1
ATOM 4043 O O . GLU A 1 497 ? -2.378 10.854 21.584 1.00 92.62 497 GLU A O 1
ATOM 4048 N N . LEU A 1 498 ? -1.406 9.280 22.853 1.00 94.69 498 LEU A N 1
ATOM 4049 C CA . LEU A 1 498 ? -0.533 8.795 21.788 1.00 94.69 498 LEU A CA 1
ATOM 4050 C C . LEU A 1 498 ? -1.321 8.142 20.645 1.00 94.69 498 LEU A C 1
ATOM 4052 O O . LEU A 1 498 ? -0.971 8.322 19.479 1.00 94.69 498 LEU A O 1
ATOM 4056 N N . GLN A 1 499 ? -2.379 7.382 20.938 1.00 91.94 499 GLN A N 1
ATOM 4057 C CA . GLN A 1 499 ? -3.216 6.788 19.896 1.00 91.94 499 GLN A CA 1
ATOM 4058 C C . GLN A 1 499 ? -4.004 7.844 19.116 1.00 91.94 499 GLN A C 1
ATOM 4060 O O . GLN A 1 499 ? -4.115 7.712 17.898 1.00 91.94 499 GLN A O 1
ATOM 4065 N N . GLN A 1 500 ? -4.481 8.906 19.766 1.00 90.12 500 GLN A N 1
ATOM 4066 C CA . GLN A 1 500 ? -5.149 10.020 19.098 1.00 90.12 500 GLN A CA 1
ATOM 4067 C C . GLN A 1 500 ? -4.194 10.746 18.136 1.00 90.12 500 GLN A C 1
ATOM 4069 O O . GLN A 1 500 ? -4.531 10.962 16.969 1.00 90.12 500 GLN A O 1
ATOM 4074 N N . GLU A 1 501 ? -2.961 11.035 18.567 1.00 93.25 501 GLU A N 1
ATOM 4075 C CA . GLU A 1 501 ? -1.921 11.590 17.688 1.00 93.25 501 GLU A CA 1
ATOM 4076 C C . GLU A 1 501 ? -1.617 10.642 16.509 1.00 93.25 501 GLU A C 1
ATOM 4078 O O . GLU A 1 501 ? -1.541 11.051 15.345 1.00 93.25 501 GLU A O 1
ATOM 4083 N N . GLN A 1 502 ? -1.507 9.339 16.781 1.00 92.31 502 GLN A N 1
ATOM 4084 C CA . GLN A 1 502 ? -1.275 8.326 15.752 1.00 92.31 502 GLN A CA 1
ATOM 4085 C C . GLN A 1 502 ? -2.434 8.234 14.748 1.00 92.31 502 GLN A C 1
ATOM 4087 O O . GLN A 1 502 ? -2.184 8.019 13.557 1.00 92.31 502 GLN A O 1
ATOM 4092 N N . ALA A 1 503 ? -3.681 8.414 15.196 1.00 88.56 503 ALA A N 1
ATOM 4093 C CA . ALA A 1 503 ? -4.873 8.427 14.352 1.00 88.56 503 ALA A CA 1
ATOM 4094 C C . ALA A 1 503 ? -4.840 9.599 13.357 1.00 88.56 503 ALA A C 1
ATOM 4096 O O . ALA A 1 503 ? -5.149 9.417 12.176 1.00 88.56 503 ALA A O 1
ATOM 4097 N N . GLN A 1 504 ? -4.373 10.778 13.781 1.00 86.62 504 GLN A N 1
ATOM 4098 C CA . GLN A 1 504 ? -4.192 11.929 12.888 1.00 86.62 504 GLN A CA 1
ATOM 4099 C C . GLN A 1 504 ? -3.172 11.622 11.784 1.00 86.62 504 GLN A C 1
ATOM 4101 O O . GLN A 1 504 ? -3.448 11.800 10.594 1.00 86.62 504 GLN A O 1
ATOM 4106 N N . HIS A 1 505 ? -2.014 11.063 12.146 1.00 86.88 505 HIS A N 1
ATOM 4107 C CA . HIS A 1 505 ? -1.023 10.629 11.160 1.00 86.88 505 HIS A CA 1
ATOM 4108 C C . HIS A 1 505 ? -1.544 9.514 10.246 1.00 86.88 505 HIS A C 1
ATOM 4110 O O . HIS A 1 505 ? -1.227 9.495 9.052 1.00 86.88 505 HIS A O 1
ATOM 4116 N N . PHE A 1 506 ? -2.353 8.593 10.773 1.00 85.44 506 PHE A N 1
ATOM 4117 C CA . PHE A 1 506 ? -3.007 7.549 9.991 1.00 85.44 506 PHE A CA 1
ATOM 4118 C C . PHE A 1 506 ? -3.926 8.144 8.914 1.00 85.44 506 PHE A C 1
ATOM 4120 O O . PHE A 1 506 ? -3.814 7.747 7.752 1.00 85.44 506 PHE A O 1
ATOM 4127 N N . LEU A 1 507 ? -4.758 9.135 9.254 1.00 78.38 507 LEU A N 1
ATOM 4128 C CA . LEU A 1 507 ? -5.641 9.820 8.302 1.00 78.38 507 LEU A CA 1
ATOM 4129 C C . LEU A 1 507 ? -4.859 10.482 7.156 1.00 78.38 507 LEU A C 1
ATOM 4131 O O . LEU A 1 507 ? -5.199 10.329 5.980 1.00 78.38 507 LEU A O 1
ATOM 4135 N N . GLU A 1 508 ? -3.745 11.147 7.458 1.00 77.31 508 GLU A N 1
ATOM 4136 C CA . GLU A 1 508 ? -2.872 11.706 6.418 1.00 77.31 508 GLU A CA 1
ATOM 4137 C C . GLU A 1 508 ? -2.225 10.626 5.536 1.00 77.31 508 GLU A C 1
ATOM 4139 O O . GLU A 1 508 ? -1.946 10.837 4.353 1.00 77.31 508 GLU A O 1
ATOM 4144 N N . VAL A 1 509 ? -1.902 9.472 6.122 1.00 78.69 509 VAL A N 1
ATOM 4145 C CA . VAL A 1 509 ? -1.271 8.343 5.437 1.00 78.69 509 VAL A CA 1
ATOM 4146 C C . VAL A 1 509 ? -2.248 7.684 4.465 1.00 78.69 509 VAL A C 1
ATOM 4148 O O . VAL A 1 509 ? -1.859 7.432 3.319 1.00 78.69 509 VAL A O 1
ATOM 4151 N N . ILE A 1 510 ? -3.496 7.433 4.874 1.00 74.81 510 ILE A N 1
ATOM 4152 C CA . ILE A 1 510 ? -4.509 6.794 4.018 1.00 74.81 510 ILE A CA 1
ATOM 4153 C C . ILE A 1 510 ? -4.982 7.706 2.880 1.00 74.81 510 ILE A C 1
ATOM 4155 O O . ILE A 1 510 ? -5.339 7.204 1.817 1.00 74.81 510 ILE A O 1
ATOM 4159 N N . HIS A 1 511 ? -4.913 9.029 3.061 1.00 69.88 511 HIS A N 1
ATOM 4160 C CA . HIS A 1 511 ? -5.193 10.021 2.017 1.00 69.88 511 HIS A CA 1
ATOM 4161 C C . HIS A 1 511 ? -3.977 10.335 1.128 1.00 69.88 511 HIS A C 1
ATOM 4163 O O . HIS A 1 511 ? -4.057 11.172 0.229 1.00 69.88 511 HIS A O 1
ATOM 4169 N N . SER A 1 512 ? -2.846 9.652 1.329 1.00 69.81 512 SER A N 1
ATOM 4170 C CA . SER A 1 512 ? -1.641 9.819 0.512 1.00 69.81 512 SER A CA 1
ATOM 4171 C C . SER A 1 512 ? -1.404 8.628 -0.414 1.00 69.81 512 SER A C 1
ATOM 4173 O O . SER A 1 512 ? -1.646 7.473 -0.060 1.00 69.81 512 SER A O 1
ATOM 4175 N N . VAL A 1 513 ? -0.868 8.897 -1.607 1.00 69.31 513 VAL A N 1
ATOM 4176 C CA . VAL A 1 513 ? -0.402 7.831 -2.500 1.00 69.31 513 VAL A CA 1
ATOM 4177 C C . VAL A 1 513 ? 0.816 7.167 -1.872 1.00 69.31 513 VAL A C 1
ATOM 4179 O O . VAL A 1 513 ? 1.834 7.816 -1.624 1.00 69.31 513 VAL A O 1
ATOM 4182 N N . TYR A 1 514 ? 0.736 5.858 -1.655 1.00 69.69 514 TYR A N 1
ATOM 4183 C CA . TYR A 1 514 ? 1.898 5.096 -1.230 1.00 69.69 514 TYR A CA 1
ATOM 4184 C C . TYR A 1 514 ? 2.807 4.792 -2.418 1.00 69.69 514 TYR A C 1
ATOM 4186 O O . TYR A 1 514 ? 2.403 4.073 -3.326 1.00 69.69 514 TYR A O 1
ATOM 4194 N N . ILE A 1 515 ? 4.049 5.276 -2.375 1.00 66.19 515 ILE A N 1
ATOM 4195 C CA . ILE A 1 515 ? 5.100 4.891 -3.321 1.00 66.19 515 ILE A CA 1
ATOM 4196 C C . ILE A 1 515 ? 5.956 3.783 -2.682 1.00 66.19 515 ILE A C 1
ATOM 4198 O O . ILE A 1 515 ? 6.447 3.967 -1.560 1.00 66.19 515 ILE A O 1
ATOM 4202 N N . PRO A 1 516 ? 6.162 2.632 -3.355 1.00 62.25 516 PRO A N 1
ATOM 4203 C CA . PRO A 1 516 ? 6.998 1.552 -2.842 1.00 62.25 516 PRO A CA 1
ATOM 4204 C C . PRO A 1 516 ? 8.361 2.046 -2.346 1.00 62.25 516 PRO A C 1
ATOM 4206 O O . PRO A 1 516 ? 9.043 2.828 -3.003 1.00 62.25 516 PRO A O 1
ATOM 4209 N N . GLY A 1 517 ? 8.746 1.606 -1.147 1.00 54.38 517 GLY A N 1
ATOM 4210 C CA . GLY A 1 517 ? 9.990 2.017 -0.489 1.00 54.38 517 GLY A CA 1
ATOM 4211 C C . GLY A 1 517 ? 9.881 3.279 0.378 1.00 54.38 517 GLY A C 1
ATOM 4212 O O . GLY A 1 517 ? 10.660 3.421 1.317 1.00 54.38 517 GLY A O 1
ATOM 4213 N N . TRP A 1 518 ? 8.870 4.140 0.191 1.00 65.75 518 TRP A N 1
ATOM 4214 C CA . TRP A 1 518 ? 8.740 5.385 0.971 1.00 65.75 518 TRP A CA 1
ATOM 4215 C C . TRP A 1 518 ? 8.490 5.168 2.467 1.00 65.75 518 TRP A C 1
ATOM 4217 O O . TRP A 1 518 ? 8.805 6.035 3.277 1.00 65.75 518 TRP A O 1
ATOM 4227 N N . ARG A 1 519 ? 7.995 3.987 2.862 1.00 62.53 519 ARG A N 1
ATOM 4228 C CA . ARG A 1 519 ? 7.850 3.604 4.282 1.00 62.53 519 ARG A CA 1
ATOM 4229 C C . ARG A 1 519 ? 9.181 3.582 5.048 1.00 62.53 519 ARG A C 1
ATOM 4231 O O . ARG A 1 519 ? 9.185 3.658 6.273 1.00 62.53 519 ARG A O 1
ATOM 4238 N N . PHE A 1 520 ? 10.298 3.441 4.333 1.00 60.97 520 PHE A N 1
ATOM 4239 C CA . PHE A 1 520 ? 11.639 3.424 4.912 1.00 60.97 520 PHE A CA 1
ATOM 4240 C C . PHE A 1 520 ? 12.266 4.819 4.974 1.00 60.97 520 PHE A C 1
ATOM 4242 O O . PHE A 1 520 ? 13.280 4.986 5.638 1.00 60.97 520 PHE A O 1
ATOM 4249 N N . LEU A 1 521 ? 11.660 5.829 4.336 1.00 54.88 521 LEU A N 1
ATOM 4250 C CA . LEU A 1 521 ? 12.160 7.197 4.412 1.00 54.88 521 LEU A CA 1
ATOM 4251 C C . LEU A 1 521 ? 11.950 7.750 5.833 1.00 54.88 521 LEU A C 1
ATOM 4253 O O . LEU A 1 521 ? 10.820 7.700 6.339 1.00 54.88 521 LEU A O 1
ATOM 4257 N N . PRO A 1 522 ? 12.996 8.305 6.469 1.00 65.75 522 PRO A N 1
ATOM 4258 C CA . PRO A 1 522 ? 12.938 8.799 7.839 1.00 65.75 522 PRO A CA 1
ATOM 4259 C C . PRO A 1 522 ? 12.338 10.216 7.904 1.00 65.75 522 PRO A C 1
ATOM 4261 O O . PRO A 1 522 ? 12.968 11.156 8.381 1.00 65.75 522 PRO A O 1
ATOM 4264 N N . THR A 1 523 ? 11.118 10.392 7.391 1.00 75.94 523 THR A N 1
ATOM 4265 C CA . THR A 1 523 ? 10.387 11.667 7.498 1.00 75.94 523 THR A CA 1
ATOM 4266 C C . THR A 1 523 ? 9.985 11.937 8.952 1.00 75.94 523 THR A C 1
ATOM 4268 O O . THR A 1 523 ? 9.835 10.994 9.730 1.00 75.94 523 THR A O 1
ATOM 4271 N N . LYS A 1 524 ? 9.754 13.209 9.318 1.00 79.44 524 LYS A N 1
ATOM 4272 C CA . LYS A 1 524 ? 9.296 13.596 10.669 1.00 79.44 524 LYS A CA 1
ATOM 4273 C C . LYS A 1 524 ? 8.070 12.780 11.103 1.00 79.44 524 LYS A C 1
ATOM 4275 O O . LYS A 1 524 ? 8.098 12.160 12.159 1.00 79.44 524 LYS A O 1
ATOM 4280 N N . ARG A 1 525 ? 7.058 12.688 10.231 1.00 82.69 525 ARG A N 1
ATOM 4281 C CA . ARG A 1 525 ? 5.853 11.875 10.450 1.00 82.69 525 ARG A CA 1
ATOM 4282 C C . ARG A 1 525 ? 6.173 10.391 10.634 1.00 82.69 525 ARG A C 1
ATOM 4284 O O . ARG A 1 525 ? 5.714 9.786 11.589 1.00 82.69 525 ARG A O 1
ATOM 4291 N N . ASN A 1 526 ? 6.976 9.791 9.751 1.00 81.94 526 ASN A N 1
ATOM 4292 C CA . ASN A 1 526 ? 7.273 8.356 9.830 1.00 81.94 526 ASN A CA 1
ATOM 4293 C C . ASN A 1 526 ? 8.091 8.000 11.081 1.00 81.94 526 ASN A C 1
ATOM 4295 O O . ASN A 1 526 ? 7.907 6.915 11.627 1.00 81.94 526 ASN A O 1
ATOM 4299 N N . ARG A 1 527 ? 9.006 8.882 11.513 1.00 83.81 527 ARG A N 1
ATOM 4300 C CA . ARG A 1 527 ? 9.750 8.732 12.773 1.00 83.81 527 ARG A CA 1
ATOM 4301 C C . ARG A 1 527 ? 8.795 8.798 13.960 1.00 83.81 527 ARG A C 1
ATOM 4303 O O . ARG A 1 527 ? 8.729 7.828 14.709 1.00 83.81 527 ARG A O 1
ATOM 4310 N N . ARG A 1 528 ? 7.968 9.847 14.026 1.00 92.69 528 ARG A N 1
ATOM 4311 C CA . ARG A 1 528 ? 6.980 10.018 15.095 1.00 92.69 528 ARG A CA 1
ATOM 4312 C C . ARG A 1 528 ? 6.004 8.843 15.179 1.00 92.69 528 ARG A C 1
ATOM 4314 O O . ARG A 1 528 ? 5.820 8.284 16.250 1.00 92.69 528 ARG A O 1
ATOM 4321 N N . MET A 1 529 ? 5.489 8.361 14.045 1.00 89.25 529 MET A N 1
ATOM 4322 C CA . MET A 1 529 ? 4.602 7.191 14.025 1.00 89.25 529 MET A CA 1
ATOM 4323 C C . MET A 1 529 ? 5.256 5.910 14.562 1.00 89.25 529 MET A C 1
ATOM 4325 O O . MET A 1 529 ? 4.576 5.064 15.146 1.00 89.25 529 MET A O 1
ATOM 4329 N N . LYS A 1 530 ? 6.564 5.724 14.333 1.00 88.88 530 LYS A N 1
ATOM 4330 C CA . LYS A 1 530 ? 7.318 4.573 14.855 1.00 88.88 530 LYS A CA 1
ATOM 4331 C C . LYS A 1 530 ? 7.599 4.713 16.351 1.00 88.88 530 LYS A C 1
ATOM 4333 O O . LYS A 1 530 ? 7.511 3.712 17.057 1.00 88.88 530 LYS A O 1
ATOM 4338 N N . GLU A 1 531 ? 7.919 5.920 16.812 1.00 94.94 531 GLU A N 1
ATOM 4339 C CA . GLU A 1 531 ? 8.094 6.246 18.235 1.00 94.94 531 GLU A CA 1
ATOM 4340 C C . GLU A 1 531 ? 6.801 5.989 19.008 1.00 94.94 531 GLU A C 1
ATOM 4342 O O . GLU A 1 531 ? 6.800 5.181 19.930 1.00 94.94 531 GLU A O 1
ATOM 4347 N N . ILE A 1 532 ? 5.679 6.551 18.546 1.00 95.31 532 ILE A N 1
ATOM 4348 C CA . ILE A 1 532 ? 4.361 6.336 19.152 1.00 95.31 532 ILE A CA 1
ATOM 4349 C C . ILE A 1 532 ? 4.023 4.843 19.216 1.00 95.31 532 ILE A C 1
ATOM 4351 O O . ILE A 1 532 ? 3.630 4.341 20.269 1.00 95.31 532 ILE A O 1
ATOM 4355 N N . LYS A 1 533 ? 4.226 4.095 18.119 1.00 93.38 533 LYS A N 1
ATOM 4356 C CA . LYS A 1 533 ? 3.997 2.642 18.116 1.00 93.38 533 LYS A CA 1
ATOM 4357 C C . LYS A 1 533 ? 4.814 1.938 19.205 1.00 93.38 533 LYS A C 1
ATOM 4359 O O . LYS A 1 533 ? 4.300 1.020 19.842 1.00 93.38 533 LYS A O 1
ATOM 4364 N N . LYS A 1 534 ? 6.082 2.321 19.385 1.00 94.75 534 LYS A N 1
ATOM 4365 C CA . LYS A 1 534 ? 6.973 1.732 20.393 1.00 94.75 534 LYS A CA 1
ATOM 4366 C C . LYS A 1 534 ? 6.487 2.051 21.807 1.00 94.75 534 LYS A C 1
ATOM 4368 O O . LYS A 1 534 ? 6.412 1.137 22.624 1.00 94.75 534 LYS A O 1
ATOM 4373 N N . ASP A 1 535 ? 6.132 3.303 22.065 1.00 95.19 535 ASP A N 1
ATOM 4374 C CA . ASP A 1 535 ? 5.706 3.764 23.386 1.00 95.19 535 ASP A CA 1
ATOM 4375 C C . ASP A 1 535 ? 4.377 3.124 23.798 1.00 95.19 535 ASP A C 1
ATOM 4377 O O . ASP A 1 535 ? 4.291 2.534 24.873 1.00 95.19 535 ASP A O 1
ATOM 4381 N N . VAL A 1 536 ? 3.380 3.127 22.905 1.00 94.44 536 VAL A N 1
ATOM 4382 C CA . VAL A 1 536 ? 2.084 2.466 23.133 1.00 94.44 536 VAL A CA 1
ATOM 4383 C C . VAL A 1 536 ? 2.266 0.965 23.371 1.00 94.44 536 VAL A C 1
ATOM 4385 O O . VAL A 1 536 ? 1.690 0.415 24.308 1.00 94.44 536 VAL A O 1
ATOM 4388 N N . ARG A 1 537 ? 3.108 0.296 22.567 1.00 94.56 537 ARG A N 1
ATOM 4389 C CA . ARG A 1 537 ? 3.435 -1.127 22.761 1.00 94.56 537 ARG A CA 1
ATOM 4390 C C . ARG A 1 537 ? 4.043 -1.377 24.140 1.00 94.56 537 ARG A C 1
ATOM 4392 O O . ARG A 1 537 ? 3.664 -2.344 24.790 1.00 94.56 537 ARG A O 1
ATOM 4399 N N . SER A 1 538 ? 4.973 -0.530 24.581 1.00 94.44 538 SER A N 1
ATOM 4400 C CA . SER A 1 538 ? 5.621 -0.671 25.888 1.00 94.44 538 SER A CA 1
ATOM 4401 C C . SER A 1 538 ? 4.633 -0.486 27.039 1.00 94.44 538 SER A C 1
ATOM 4403 O O . SER A 1 538 ? 4.662 -1.267 27.986 1.00 94.44 538 SER A O 1
ATOM 4405 N N . SER A 1 539 ? 3.755 0.517 26.956 1.00 93.56 539 SER A N 1
ATOM 4406 C CA . SER A 1 539 ? 2.732 0.771 27.975 1.00 93.56 539 SER A CA 1
ATOM 4407 C C . SER A 1 539 ? 1.753 -0.398 28.097 1.00 93.56 539 SER A C 1
ATOM 4409 O O . SER A 1 539 ? 1.552 -0.913 29.192 1.00 93.56 539 SER A O 1
ATOM 4411 N N . ILE A 1 540 ? 1.214 -0.881 26.974 1.00 93.69 540 ILE A N 1
ATOM 4412 C CA . ILE A 1 540 ? 0.268 -2.008 26.969 1.00 93.69 540 ILE A CA 1
ATOM 4413 C C . ILE A 1 540 ? 0.939 -3.301 27.431 1.00 93.69 540 ILE A C 1
ATOM 4415 O O . ILE A 1 540 ? 0.344 -4.064 28.188 1.00 93.69 540 ILE A O 1
ATOM 4419 N N . ARG A 1 541 ? 2.196 -3.538 27.038 1.00 94.75 541 ARG A N 1
ATOM 4420 C CA . ARG A 1 541 ? 2.960 -4.684 27.538 1.00 94.75 541 ARG A CA 1
ATOM 4421 C C . ARG A 1 541 ? 3.099 -4.653 29.058 1.00 94.75 541 ARG A C 1
ATOM 4423 O O . ARG A 1 541 ? 2.918 -5.686 29.683 1.00 94.75 541 ARG A O 1
ATOM 4430 N N . GLY A 1 542 ? 3.351 -3.485 29.651 1.00 92.81 542 GLY A N 1
ATOM 4431 C CA . GLY A 1 542 ? 3.397 -3.337 31.108 1.00 92.81 542 GLY A CA 1
ATOM 4432 C C . GLY A 1 542 ? 2.087 -3.738 31.796 1.00 92.81 542 GLY A C 1
ATOM 4433 O O . GLY A 1 542 ? 2.123 -4.411 32.824 1.00 92.81 542 GLY A O 1
ATOM 4434 N N . ILE A 1 543 ? 0.939 -3.388 31.204 1.00 92.06 543 ILE A N 1
ATOM 4435 C CA . ILE A 1 543 ? -0.394 -3.774 31.703 1.00 92.06 543 ILE A CA 1
ATOM 4436 C C . ILE A 1 543 ? -0.582 -5.296 31.622 1.00 92.06 543 ILE A C 1
ATOM 4438 O O . ILE A 1 543 ? -0.980 -5.923 32.603 1.00 92.06 543 ILE A O 1
ATOM 4442 N N . ILE A 1 544 ? -0.235 -5.900 30.481 1.00 92.88 544 ILE A N 1
ATOM 4443 C CA . ILE A 1 544 ? -0.333 -7.353 30.277 1.00 92.88 544 ILE A CA 1
ATOM 4444 C C . ILE A 1 544 ? 0.596 -8.103 31.239 1.00 92.88 544 ILE A C 1
ATOM 4446 O O . ILE A 1 544 ? 0.154 -9.036 31.900 1.00 92.88 544 ILE A O 1
ATOM 4450 N N . ASP A 1 545 ? 1.853 -7.680 31.377 1.00 93.56 545 ASP A N 1
ATOM 4451 C CA . ASP A 1 545 ? 2.829 -8.325 32.262 1.00 93.56 545 ASP A CA 1
ATOM 4452 C C . ASP A 1 545 ? 2.392 -8.236 33.738 1.00 93.56 545 ASP A C 1
ATOM 4454 O O . ASP A 1 545 ? 2.555 -9.195 34.494 1.00 93.56 545 ASP A O 1
ATOM 4458 N N . LYS A 1 546 ? 1.795 -7.108 34.160 1.00 90.81 546 LYS A N 1
ATOM 4459 C CA . LYS A 1 546 ? 1.195 -6.957 35.500 1.00 90.81 546 LYS A CA 1
ATOM 4460 C C . LYS A 1 546 ? 0.037 -7.941 35.695 1.00 90.81 546 LYS A C 1
ATOM 4462 O O . LYS A 1 546 ? -0.036 -8.577 36.745 1.00 90.81 546 LYS A O 1
ATOM 4467 N N . ARG A 1 547 ? -0.833 -8.095 34.689 1.00 91.00 547 ARG A N 1
ATOM 4468 C CA . ARG A 1 547 ? -1.964 -9.034 34.740 1.00 91.00 547 ARG A CA 1
ATOM 4469 C C . ARG A 1 547 ? -1.501 -10.487 34.799 1.00 91.00 547 ARG A C 1
ATOM 4471 O O . ARG A 1 547 ? -1.966 -11.219 35.662 1.00 91.00 547 ARG A O 1
ATOM 4478 N N . LEU A 1 548 ? -0.554 -10.884 33.952 1.00 92.06 548 LEU A N 1
ATOM 4479 C CA . LEU A 1 548 ? -0.012 -12.246 33.934 1.00 92.06 548 LEU A CA 1
ATOM 4480 C C . LEU A 1 548 ? 0.578 -12.641 35.294 1.00 92.06 548 LEU A C 1
ATOM 4482 O O . LEU A 1 548 ? 0.243 -13.699 35.817 1.00 92.06 548 LEU A O 1
ATOM 4486 N N . LYS A 1 549 ? 1.356 -11.752 35.925 1.00 92.38 549 LYS A N 1
ATOM 4487 C CA . LYS A 1 549 ? 1.888 -11.983 37.280 1.00 92.38 549 LYS A CA 1
ATOM 4488 C C . LYS A 1 549 ? 0.788 -12.141 38.332 1.00 92.38 549 LYS A C 1
ATOM 4490 O O . LYS A 1 549 ? 0.914 -12.968 39.228 1.00 92.38 549 LYS A O 1
ATOM 4495 N N . ALA A 1 550 ? -0.282 -11.349 38.243 1.00 90.12 550 ALA A N 1
ATOM 4496 C CA . ALA A 1 550 ? -1.416 -11.473 39.157 1.00 90.12 550 ALA A CA 1
ATOM 4497 C C . ALA A 1 550 ? -2.161 -12.807 38.967 1.00 90.12 550 ALA A C 1
ATOM 4499 O O . ALA A 1 550 ? -2.578 -13.411 39.955 1.00 90.12 550 ALA A O 1
ATOM 4500 N N . MET A 1 551 ? -2.287 -13.285 37.720 1.00 89.69 551 MET A N 1
ATOM 4501 C CA . MET A 1 551 ? -2.906 -14.577 37.401 1.00 89.69 551 MET A CA 1
ATOM 4502 C C . MET A 1 551 ? -2.070 -15.741 37.940 1.00 89.69 551 MET A C 1
ATOM 4504 O O . MET A 1 551 ? -2.620 -16.637 38.571 1.00 89.69 551 MET A O 1
ATOM 4508 N N . GLU A 1 552 ? -0.746 -15.702 37.762 1.00 89.00 552 GLU A N 1
ATOM 4509 C CA . GLU A 1 552 ? 0.185 -16.701 38.315 1.00 89.00 552 GLU A CA 1
ATOM 4510 C C . GLU A 1 552 ? 0.128 -16.765 39.848 1.00 89.00 552 GLU A C 1
ATOM 4512 O O . GLU A 1 552 ? 0.232 -17.841 40.431 1.00 89.00 552 GLU A O 1
ATOM 4517 N N . ALA A 1 553 ? -0.078 -15.621 40.505 1.00 90.25 553 ALA A N 1
ATOM 4518 C CA . ALA A 1 553 ? -0.230 -15.536 41.955 1.00 90.25 553 ALA A CA 1
ATOM 4519 C C . ALA A 1 553 ? -1.629 -15.941 42.467 1.00 90.25 553 ALA A C 1
ATOM 4521 O O . ALA A 1 553 ? -1.844 -15.922 43.676 1.00 90.25 553 ALA A O 1
ATOM 4522 N N . GLY A 1 554 ? -2.583 -16.260 41.581 1.00 85.38 554 GLY A N 1
ATOM 4523 C CA . GLY A 1 554 ? -3.969 -16.582 41.949 1.00 85.38 554 GLY A CA 1
ATOM 4524 C C . GLY A 1 554 ? -4.797 -15.389 42.448 1.00 85.38 554 GLY A C 1
ATOM 4525 O O . GLY A 1 554 ? -5.878 -15.586 42.990 1.00 85.38 554 GLY A O 1
ATOM 4526 N N . ASN A 1 555 ? -4.305 -14.160 42.259 1.00 81.06 555 ASN A N 1
ATOM 4527 C CA . ASN A 1 555 ? -4.898 -12.922 42.786 1.00 81.06 555 ASN A CA 1
ATOM 4528 C C . ASN A 1 555 ? -5.543 -12.048 41.695 1.00 81.06 555 ASN A C 1
ATOM 4530 O O . ASN A 1 555 ? -5.878 -10.891 41.951 1.00 81.06 555 ASN A O 1
ATOM 4534 N N . ALA A 1 556 ? -5.640 -12.541 40.458 1.00 76.50 556 ALA A N 1
ATOM 4535 C CA . ALA A 1 556 ? -6.211 -11.776 39.357 1.00 76.50 556 ALA A CA 1
ATOM 4536 C C . ALA A 1 556 ? -7.738 -11.849 39.351 1.00 76.50 556 ALA A C 1
ATOM 4538 O O . ALA A 1 556 ? -8.315 -12.935 39.300 1.00 76.50 556 ALA A O 1
ATOM 4539 N N . ASP A 1 557 ? -8.367 -10.679 39.297 1.00 71.12 557 ASP A N 1
ATOM 4540 C CA . ASP A 1 557 ? -9.721 -10.561 38.778 1.00 71.12 557 ASP A CA 1
ATOM 4541 C C . ASP A 1 557 ? -9.672 -10.781 37.256 1.00 71.12 557 ASP A C 1
ATOM 4543 O O . ASP A 1 557 ? -8.980 -10.059 36.529 1.00 71.12 557 ASP A O 1
ATOM 4547 N N . ASN A 1 558 ? -10.334 -11.836 36.786 1.00 74.31 558 ASN A N 1
ATOM 4548 C CA . ASN A 1 558 ? -10.361 -12.237 35.379 1.00 74.31 558 ASN A CA 1
ATOM 4549 C C . ASN A 1 558 ? -11.726 -11.962 34.733 1.00 74.31 558 ASN A C 1
ATOM 4551 O O . ASN A 1 558 ? -12.027 -12.528 33.683 1.00 74.31 558 ASN A O 1
ATOM 4555 N N . GLU A 1 559 ? -12.570 -11.130 35.350 1.00 81.50 559 GLU A N 1
ATOM 4556 C CA . GLU A 1 559 ? -13.892 -10.813 34.802 1.00 81.50 559 GLU A CA 1
ATOM 4557 C C . GLU A 1 559 ? -13.870 -9.712 33.730 1.00 81.50 559 GLU A C 1
ATOM 4559 O O . GLU A 1 559 ? -14.826 -9.600 32.961 1.00 81.50 559 GLU A O 1
ATOM 4564 N N . ASP A 1 560 ? -12.783 -8.942 33.621 1.00 88.69 560 ASP A N 1
ATOM 4565 C CA . ASP A 1 560 ? -12.610 -7.943 32.561 1.00 88.69 560 ASP A CA 1
ATOM 4566 C C . ASP A 1 560 ? -12.142 -8.537 31.219 1.00 88.69 560 ASP A C 1
ATOM 4568 O O . ASP A 1 560 ? -11.712 -9.691 31.112 1.00 88.69 560 ASP A O 1
ATOM 4572 N N . LEU A 1 561 ? -12.235 -7.727 30.157 1.00 89.94 561 LEU A N 1
ATOM 4573 C CA . LEU A 1 561 ? -11.940 -8.156 28.785 1.00 89.94 561 LEU A CA 1
ATOM 4574 C C . LEU A 1 561 ? -10.531 -8.761 28.640 1.00 89.94 561 LEU A C 1
ATOM 4576 O O . LEU A 1 561 ? -10.376 -9.772 27.953 1.00 89.94 561 LEU A O 1
ATOM 4580 N N . LEU A 1 562 ? -9.509 -8.157 29.258 1.00 92.75 562 LEU A N 1
ATOM 4581 C CA . LEU A 1 562 ? -8.128 -8.637 29.196 1.00 92.75 562 LEU A CA 1
ATOM 4582 C C . LEU A 1 562 ? -7.966 -9.975 29.925 1.00 92.75 562 LEU A C 1
ATOM 4584 O O . LEU A 1 562 ? -7.318 -10.876 29.389 1.00 92.75 562 LEU A O 1
ATOM 4588 N N . GLY A 1 563 ? -8.555 -10.118 31.112 1.00 92.25 563 GLY A N 1
ATOM 4589 C CA . GLY A 1 563 ? -8.551 -11.369 31.867 1.00 92.25 563 GLY A CA 1
ATOM 4590 C C . GLY A 1 563 ? -9.173 -12.513 31.067 1.00 92.25 563 GLY A C 1
ATOM 4591 O O . GLY A 1 563 ? -8.526 -13.539 30.848 1.00 92.25 563 GLY A O 1
ATOM 4592 N N . ILE A 1 564 ? -10.375 -12.291 30.525 1.00 92.12 564 ILE A N 1
ATOM 4593 C CA . ILE A 1 564 ? -11.090 -13.284 29.710 1.00 92.12 564 ILE A CA 1
ATOM 4594 C C . ILE A 1 564 ? -10.305 -13.624 28.439 1.00 92.12 564 ILE A C 1
ATOM 4596 O O . ILE A 1 564 ? -10.231 -14.790 28.047 1.00 92.12 564 ILE A O 1
ATOM 4600 N N . LEU A 1 565 ? -9.703 -12.624 27.788 1.00 94.00 565 LEU A N 1
ATOM 4601 C CA . LEU A 1 565 ? -8.881 -12.825 26.597 1.00 94.00 565 LEU A CA 1
ATOM 4602 C C . LEU A 1 565 ? -7.691 -13.744 26.881 1.00 94.00 565 LEU A C 1
ATOM 4604 O O . LEU A 1 565 ? -7.440 -14.674 26.115 1.00 94.00 565 LEU A O 1
ATOM 4608 N N . LEU A 1 566 ? -6.953 -13.474 27.961 1.00 94.75 566 LEU A N 1
ATOM 4609 C CA . LEU A 1 566 ? -5.788 -14.264 28.354 1.00 94.75 566 LEU A CA 1
ATOM 4610 C C . LEU A 1 566 ? -6.198 -15.685 28.752 1.00 94.75 566 LEU A C 1
ATOM 4612 O O . LEU A 1 566 ? -5.576 -16.642 28.297 1.00 94.75 566 LEU A O 1
ATOM 4616 N N . GLU A 1 567 ? -7.272 -15.837 29.526 1.00 93.19 567 GLU A N 1
ATOM 4617 C CA . GLU A 1 567 ? -7.791 -17.144 29.934 1.00 93.19 567 GLU A CA 1
ATOM 4618 C C . GLU A 1 567 ? -8.251 -17.982 28.731 1.00 93.19 567 GLU A C 1
ATOM 4620 O O . GLU A 1 567 ? -7.854 -19.137 28.582 1.00 93.19 567 GLU A O 1
ATOM 4625 N N . SER A 1 568 ? -9.043 -17.387 27.835 1.00 94.00 568 SER A N 1
ATOM 4626 C CA . SER A 1 568 ? -9.492 -18.016 26.588 1.00 94.00 568 SER A CA 1
ATOM 4627 C C . SER A 1 568 ? -8.304 -18.433 25.716 1.00 94.00 568 SER A C 1
ATOM 4629 O O . SER A 1 568 ? -8.275 -19.532 25.161 1.00 94.00 568 SER A O 1
ATOM 4631 N N . ASN A 1 569 ? -7.271 -17.589 25.657 1.00 95.06 569 ASN A N 1
ATOM 4632 C CA . ASN A 1 569 ? -6.048 -17.887 24.928 1.00 95.06 569 ASN A CA 1
ATOM 4633 C C . ASN A 1 569 ? -5.289 -19.085 25.518 1.00 95.06 569 ASN A C 1
ATOM 4635 O O . ASN A 1 569 ? -4.857 -19.965 24.774 1.00 95.06 569 ASN A O 1
ATOM 4639 N N . PHE A 1 570 ? -5.137 -19.141 26.844 1.00 93.50 570 PHE A N 1
ATOM 4640 C CA . PHE A 1 570 ? -4.487 -20.268 27.514 1.00 93.50 570 PHE A CA 1
ATOM 4641 C C . PHE A 1 570 ? -5.263 -21.572 27.324 1.00 93.50 570 PHE A C 1
ATOM 4643 O O . PHE A 1 570 ? -4.651 -22.588 26.998 1.00 93.50 570 PHE A O 1
ATOM 4650 N N . LYS A 1 571 ? -6.596 -21.525 27.422 1.00 93.25 571 LYS A N 1
ATOM 4651 C CA . LYS A 1 571 ? -7.473 -22.680 27.182 1.00 93.25 571 LYS A CA 1
ATOM 4652 C C . LYS A 1 571 ? -7.305 -23.260 25.779 1.00 93.25 571 LYS A C 1
ATOM 4654 O O . LYS A 1 571 ? -7.210 -24.473 25.631 1.00 93.25 571 LYS A O 1
ATOM 4659 N N . GLU A 1 572 ? -7.226 -22.420 24.748 1.00 93.38 572 GLU A N 1
ATOM 4660 C CA . GLU A 1 572 ? -7.010 -22.887 23.369 1.00 93.38 572 GLU A CA 1
ATOM 4661 C C . GLU A 1 572 ? -5.621 -23.517 23.170 1.00 93.38 572 GLU A C 1
ATOM 4663 O O . GLU A 1 572 ? -5.493 -24.519 22.466 1.00 93.38 572 GLU A O 1
ATOM 4668 N N . ILE A 1 573 ? -4.582 -22.977 23.819 1.00 92.81 573 ILE A N 1
ATOM 4669 C CA . ILE A 1 573 ? -3.228 -23.555 23.784 1.00 92.81 573 ILE A CA 1
ATOM 4670 C C . ILE A 1 573 ? -3.198 -24.922 24.476 1.00 92.81 573 ILE A C 1
ATOM 4672 O O . ILE A 1 573 ? -2.587 -25.856 23.955 1.00 92.81 573 ILE A O 1
ATOM 4676 N N . GLU A 1 574 ? -3.843 -25.040 25.637 1.00 92.75 574 GLU A N 1
ATOM 4677 C CA . GLU A 1 574 ? -3.900 -26.272 26.424 1.00 92.75 574 GLU A CA 1
ATOM 4678 C C . GLU A 1 574 ? -4.696 -27.365 25.703 1.00 92.75 574 GLU A C 1
ATOM 4680 O O . GLU A 1 574 ? -4.196 -28.475 25.529 1.00 92.75 574 GLU A O 1
ATOM 4685 N N . LEU A 1 575 ? -5.887 -27.031 25.192 1.00 92.75 575 LEU A N 1
ATOM 4686 C CA . LEU A 1 575 ? -6.780 -27.968 24.506 1.00 92.75 575 LEU A CA 1
ATOM 4687 C C . LEU A 1 575 ? -6.133 -28.617 23.274 1.00 92.75 575 LEU A C 1
ATOM 4689 O O . LEU A 1 575 ? -6.405 -29.776 22.967 1.00 92.75 575 LEU A O 1
ATOM 4693 N N . HIS A 1 576 ? -5.266 -27.885 22.575 1.00 91.56 576 HIS A N 1
ATOM 4694 C CA . HIS A 1 576 ? -4.562 -28.384 21.396 1.00 91.56 576 HIS A CA 1
ATOM 4695 C C . HIS A 1 576 ? -3.122 -28.841 21.672 1.00 91.56 576 HIS A C 1
ATOM 4697 O O . HIS A 1 576 ? -2.465 -29.352 20.763 1.00 91.56 576 HIS A O 1
ATOM 4703 N N . GLY A 1 577 ? -2.604 -28.642 22.889 1.00 89.75 577 GLY A N 1
ATOM 4704 C CA . GLY A 1 577 ? -1.219 -28.954 23.256 1.00 89.75 577 GLY A CA 1
ATOM 4705 C C . GLY A 1 577 ? -0.160 -28.217 22.422 1.00 89.75 577 GLY A C 1
ATOM 4706 O O . GLY A 1 577 ? 1.005 -28.617 22.413 1.00 89.75 577 GLY A O 1
ATOM 4707 N N . ASN A 1 578 ? -0.540 -27.164 21.690 1.00 89.06 578 ASN A N 1
ATOM 4708 C CA . ASN A 1 578 ? 0.337 -26.435 20.778 1.00 89.06 578 ASN A CA 1
ATOM 4709 C C . ASN A 1 578 ? 0.063 -24.925 20.851 1.00 89.06 578 ASN A C 1
ATOM 4711 O O . ASN A 1 578 ? -1.047 -24.452 20.607 1.00 89.06 578 ASN A O 1
ATOM 4715 N N . LYS A 1 579 ? 1.127 -24.160 21.128 1.00 88.56 579 LYS A N 1
ATOM 4716 C CA . LYS A 1 579 ? 1.111 -22.694 21.231 1.00 88.56 579 LYS A CA 1
ATOM 4717 C C . LYS A 1 579 ? 0.631 -21.992 19.958 1.00 88.56 579 LYS A C 1
ATOM 4719 O O . LYS A 1 579 ? 0.111 -20.885 20.060 1.00 88.56 579 LYS A O 1
ATOM 4724 N N . ASP A 1 580 ? 0.749 -22.621 18.790 1.00 88.44 580 ASP A N 1
ATOM 4725 C CA . ASP A 1 580 ? 0.323 -22.044 17.507 1.00 88.44 580 ASP A CA 1
ATOM 4726 C C . ASP A 1 580 ? -1.203 -21.834 17.406 1.00 88.44 580 ASP A C 1
ATOM 4728 O O . ASP A 1 580 ? -1.664 -20.979 16.635 1.00 88.44 580 ASP A O 1
ATOM 4732 N N . PHE A 1 581 ? -1.985 -22.573 18.206 1.00 90.94 581 PHE A N 1
ATOM 4733 C CA . PHE A 1 581 ? -3.442 -22.419 18.302 1.00 90.94 581 PHE A CA 1
ATOM 4734 C C . PHE A 1 581 ? -3.859 -21.190 19.120 1.00 90.94 581 PHE A C 1
ATOM 4736 O O . PHE A 1 581 ? -4.959 -20.677 18.924 1.00 90.94 581 PHE A O 1
ATOM 4743 N N . GLY A 1 582 ? -2.969 -20.665 19.965 1.00 92.25 582 GLY A N 1
ATOM 4744 C CA . GLY A 1 582 ? -3.171 -19.409 20.680 1.00 92.25 582 GLY A CA 1
ATOM 4745 C C . GLY A 1 582 ? -2.660 -18.177 19.927 1.00 92.25 582 GLY A C 1
ATOM 4746 O O . GLY A 1 582 ? -2.169 -18.232 18.795 1.00 92.25 582 GLY A O 1
ATOM 4747 N N . MET A 1 583 ? -2.777 -17.031 20.584 1.00 94.75 583 MET A N 1
ATOM 4748 C CA . MET A 1 583 ? -2.157 -15.753 20.259 1.00 94.75 583 MET A CA 1
ATOM 4749 C C . MET A 1 583 ? -0.838 -15.609 21.012 1.00 94.75 583 MET A C 1
ATOM 4751 O O . MET A 1 583 ? -0.735 -15.897 22.208 1.00 94.75 583 MET A O 1
ATOM 4755 N N . SER A 1 584 ? 0.165 -15.091 20.313 1.00 94.19 584 SER A N 1
ATOM 4756 C CA . SER A 1 584 ? 1.390 -14.593 20.934 1.00 94.19 584 SER A CA 1
ATOM 4757 C C . SER A 1 584 ? 1.119 -13.331 21.762 1.00 94.19 584 SER A C 1
ATOM 4759 O O . SER A 1 584 ? 0.163 -12.600 21.514 1.00 94.19 584 SER A O 1
ATOM 4761 N N . ILE A 1 585 ? 2.008 -13.003 22.702 1.00 93.19 585 ILE A N 1
ATOM 4762 C CA . ILE A 1 585 ? 1.899 -11.757 23.485 1.00 93.19 585 ILE A CA 1
ATOM 4763 C C . ILE A 1 585 ? 1.890 -10.512 22.586 1.00 93.19 585 ILE A C 1
ATOM 4765 O O . ILE A 1 585 ? 1.182 -9.553 22.868 1.00 93.19 585 ILE A O 1
ATOM 4769 N N . GLU A 1 586 ? 2.624 -10.526 21.472 1.00 92.88 586 GLU A N 1
ATOM 4770 C CA . GLU A 1 586 ? 2.601 -9.417 20.511 1.00 92.88 586 GLU A CA 1
ATOM 4771 C C . GLU A 1 586 ? 1.245 -9.271 19.817 1.00 92.88 586 GLU A C 1
ATOM 4773 O O . GLU A 1 586 ? 0.800 -8.155 19.561 1.00 92.88 586 GLU A O 1
ATOM 4778 N N . GLU A 1 587 ? 0.566 -10.383 19.545 1.00 94.56 587 GLU A N 1
ATOM 4779 C CA . GLU A 1 587 ? -0.796 -10.374 19.015 1.00 94.56 587 GLU A CA 1
ATOM 4780 C C . GLU A 1 587 ? -1.796 -9.863 20.054 1.00 94.56 587 GLU A C 1
ATOM 4782 O O . GLU A 1 587 ? -2.613 -9.012 19.718 1.00 94.56 587 GLU A O 1
ATOM 4787 N N . VAL A 1 588 ? -1.673 -10.286 21.317 1.00 95.50 588 VAL A N 1
ATOM 4788 C CA . VAL A 1 588 ? -2.493 -9.760 22.422 1.00 95.50 588 VAL A CA 1
ATOM 4789 C C . VAL A 1 588 ? -2.300 -8.247 22.574 1.00 95.50 588 VAL A C 1
ATOM 4791 O O . VAL A 1 588 ? -3.281 -7.521 22.698 1.00 95.50 588 VAL A O 1
ATOM 4794 N N . ILE A 1 589 ? -1.063 -7.739 22.488 1.00 94.50 589 ILE A N 1
ATOM 4795 C CA . ILE A 1 589 ? -0.793 -6.292 22.528 1.00 94.50 589 ILE A CA 1
ATOM 4796 C C . ILE A 1 589 ? -1.525 -5.557 21.397 1.00 94.50 589 ILE A C 1
ATOM 4798 O O . ILE A 1 589 ? -2.095 -4.492 21.633 1.00 94.50 589 ILE A O 1
ATOM 4802 N N . GLU A 1 590 ? -1.507 -6.085 20.172 1.00 94.00 590 GLU A N 1
ATOM 4803 C CA . GLU A 1 590 ? -2.192 -5.446 19.045 1.00 94.00 590 GLU A CA 1
ATOM 4804 C C . GLU A 1 590 ? -3.725 -5.472 19.197 1.00 94.00 590 GLU A C 1
ATOM 4806 O O . GLU A 1 590 ? -4.364 -4.472 18.872 1.00 94.00 590 GLU A O 1
ATOM 4811 N N . GLU A 1 591 ? -4.317 -6.527 19.770 1.00 95.25 591 GLU A N 1
ATOM 4812 C CA . GLU A 1 591 ? -5.752 -6.538 20.111 1.00 95.25 591 GLU A CA 1
ATOM 4813 C C . GLU A 1 591 ? -6.081 -5.538 21.233 1.00 95.25 591 GLU A C 1
ATOM 4815 O O . GLU A 1 591 ? -7.040 -4.777 21.125 1.00 95.25 591 GLU A O 1
ATOM 4820 N N . CYS A 1 592 ? -5.245 -5.431 22.270 1.00 94.00 592 CYS A N 1
ATOM 4821 C CA . CYS A 1 592 ? -5.421 -4.428 23.325 1.00 94.00 592 CYS A CA 1
ATOM 4822 C C . CYS A 1 592 ? -5.336 -2.993 22.782 1.00 94.00 592 CYS A C 1
ATOM 4824 O O . CYS A 1 592 ? -6.127 -2.136 23.177 1.00 94.00 592 CYS A O 1
ATOM 4826 N N . LYS A 1 593 ? -4.420 -2.722 21.838 1.00 92.88 593 LYS A N 1
ATOM 4827 C CA . LYS A 1 593 ? -4.365 -1.431 21.128 1.00 92.88 593 LYS A CA 1
ATOM 4828 C C . LYS A 1 593 ? -5.683 -1.137 20.421 1.00 92.88 593 LYS A C 1
ATOM 4830 O O . LYS A 1 593 ? -6.170 -0.012 20.505 1.00 92.88 593 LYS A O 1
ATOM 4835 N N . LEU A 1 594 ? -6.243 -2.139 19.740 1.00 92.44 594 LEU A N 1
ATOM 4836 C CA . LEU A 1 594 ? -7.532 -2.027 19.069 1.00 92.44 594 LEU A CA 1
ATOM 4837 C C . LEU A 1 594 ? -8.664 -1.733 20.056 1.00 92.44 594 LEU A C 1
ATOM 4839 O O . LEU A 1 594 ? -9.475 -0.863 19.763 1.00 92.44 594 LEU A O 1
ATOM 4843 N N . PHE A 1 595 ? -8.714 -2.396 21.212 1.00 92.69 595 PHE A N 1
ATOM 4844 C CA . PHE A 1 595 ? -9.765 -2.160 22.206 1.00 92.69 595 PHE A CA 1
ATOM 4845 C C . PHE A 1 595 ? -9.708 -0.757 22.810 1.00 92.69 595 PHE A C 1
ATOM 4847 O O . PHE A 1 595 ? -10.742 -0.092 22.851 1.00 92.69 595 PHE A O 1
ATOM 4854 N N . TYR A 1 596 ? -8.514 -0.274 23.182 1.00 91.12 596 TYR A N 1
ATOM 4855 C CA . TYR A 1 596 ? -8.328 1.104 23.652 1.00 91.12 596 TYR A CA 1
ATOM 4856 C C . TYR A 1 596 ? -8.839 2.130 22.633 1.00 91.12 596 TYR A C 1
ATOM 4858 O O . TYR A 1 596 ? -9.586 3.034 23.000 1.00 91.12 596 TYR A O 1
ATOM 4866 N N . PHE A 1 597 ? -8.488 1.970 21.352 1.00 89.75 597 PHE A N 1
ATOM 4867 C CA . PHE A 1 597 ? -8.948 2.882 20.304 1.00 89.75 597 PHE A CA 1
ATOM 4868 C C . PHE A 1 597 ? -10.458 2.773 20.060 1.00 89.75 597 PHE A C 1
ATOM 4870 O O . PHE A 1 597 ? -11.181 3.768 20.083 1.00 89.75 597 PHE A O 1
ATOM 4877 N N . ALA A 1 598 ? -10.933 1.555 19.786 1.00 87.94 598 ALA A N 1
ATOM 4878 C CA . ALA A 1 598 ? -12.284 1.316 19.300 1.00 87.94 598 ALA A CA 1
ATOM 4879 C C . ALA A 1 598 ? -13.338 1.674 20.352 1.00 87.94 598 ALA A C 1
ATOM 4881 O O . ALA A 1 598 ? -14.345 2.286 20.000 1.00 87.94 598 ALA A O 1
ATOM 4882 N N . GLY A 1 599 ? -13.093 1.328 21.621 1.00 87.06 599 GLY A N 1
ATOM 4883 C CA . GLY A 1 599 ? -14.030 1.579 22.716 1.00 87.06 599 GLY A CA 1
ATOM 4884 C C . GLY A 1 599 ? -14.197 3.059 23.063 1.00 87.06 599 GLY A C 1
ATOM 4885 O O . GLY A 1 599 ? -15.292 3.462 23.449 1.00 87.06 599 GLY A O 1
ATOM 4886 N N . ALA A 1 600 ? -13.151 3.871 22.881 1.00 88.44 600 ALA A N 1
ATOM 4887 C CA . ALA A 1 600 ? -13.169 5.290 23.228 1.00 88.44 600 ALA A CA 1
ATOM 4888 C C . ALA A 1 600 ? -13.634 6.186 22.066 1.00 88.44 600 ALA A C 1
ATOM 4890 O O . ALA A 1 600 ? -14.651 6.879 22.147 1.00 88.44 600 ALA A O 1
ATOM 4891 N N . GLU A 1 601 ? -12.916 6.157 20.943 1.00 83.94 601 GLU A N 1
ATOM 4892 C CA . GLU A 1 601 ? -13.095 7.153 19.878 1.00 83.94 601 GLU A CA 1
ATOM 4893 C C . GLU A 1 601 ? -14.437 6.991 19.153 1.00 83.94 601 GLU A C 1
ATOM 4895 O O . GLU A 1 601 ? -15.124 7.971 18.881 1.00 83.94 601 GLU A O 1
ATOM 4900 N N . THR A 1 602 ? -14.878 5.759 18.877 1.00 82.75 602 THR A N 1
ATOM 4901 C CA . THR A 1 602 ? -16.155 5.563 18.163 1.00 82.75 602 THR A CA 1
ATOM 4902 C C . THR A 1 602 ? -17.367 5.881 19.039 1.00 82.75 602 THR A C 1
ATOM 4904 O O . THR A 1 602 ? -18.299 6.547 18.584 1.00 82.75 602 THR A O 1
ATOM 4907 N N . THR A 1 603 ? -17.329 5.460 20.305 1.00 88.81 603 THR A N 1
ATOM 4908 C CA . THR A 1 603 ? -18.417 5.655 21.268 1.00 88.81 603 THR A CA 1
ATOM 4909 C C . THR A 1 603 ? -18.599 7.128 21.617 1.00 88.81 603 THR A C 1
ATOM 4911 O O . THR A 1 603 ? -19.732 7.597 21.670 1.00 88.81 603 THR A O 1
ATOM 4914 N N . SER A 1 604 ? -17.512 7.886 21.805 1.00 89.81 604 SER A N 1
ATOM 4915 C CA . SER A 1 604 ? -17.606 9.316 22.134 1.00 89.81 604 SER A CA 1
ATOM 4916 C C . SER A 1 604 ? -18.261 10.100 21.000 1.00 89.81 604 SER A C 1
ATOM 4918 O O . SER A 1 604 ? -19.216 10.837 21.249 1.00 89.81 604 SER A O 1
ATOM 4920 N N . VAL A 1 605 ? -17.820 9.889 19.749 1.00 85.00 605 VAL A N 1
ATOM 4921 C CA . VAL A 1 605 ? -18.436 10.499 18.553 1.00 85.00 605 VAL A CA 1
ATOM 4922 C C . VAL A 1 605 ? -19.920 10.144 18.470 1.00 85.00 605 VAL A C 1
ATOM 4924 O O . VAL A 1 605 ? -20.752 11.008 18.193 1.00 85.00 605 VAL A O 1
ATOM 4927 N N . TRP A 1 606 ? -20.268 8.883 18.721 1.00 85.00 606 TRP A N 1
ATOM 4928 C CA . TRP A 1 606 ? -21.652 8.424 18.680 1.00 85.00 606 TRP A CA 1
ATOM 4929 C C . TRP A 1 606 ? -22.534 9.084 19.756 1.00 85.00 606 TRP A C 1
ATOM 4931 O O . TRP A 1 606 ? -23.634 9.542 19.435 1.00 85.00 606 TRP A O 1
ATOM 4941 N N . ILE A 1 607 ? -22.053 9.211 20.999 1.00 89.81 607 ILE A N 1
ATOM 4942 C CA . ILE A 1 607 ? -22.792 9.902 22.070 1.00 89.81 607 ILE A CA 1
ATOM 4943 C C . ILE A 1 607 ? -22.938 11.394 21.747 1.00 89.81 607 ILE A C 1
ATOM 4945 O O . ILE A 1 607 ? -24.031 11.937 21.899 1.00 89.81 607 ILE A O 1
ATOM 4949 N N . LEU A 1 608 ? -21.888 12.049 21.236 1.00 88.56 608 LEU A N 1
ATOM 4950 C CA . LEU A 1 608 ? -21.949 13.461 20.841 1.00 88.56 608 LEU A CA 1
ATOM 4951 C C . LEU A 1 608 ? -23.067 13.696 19.819 1.00 88.56 608 LEU A C 1
ATOM 4953 O O . LEU A 1 608 ? -23.923 14.557 20.018 1.00 88.56 608 LEU A O 1
ATOM 4957 N N . TRP A 1 609 ? -23.082 12.914 18.737 1.00 82.44 609 TRP A N 1
ATOM 4958 C CA . TRP A 1 609 ? -24.112 13.041 17.705 1.00 82.44 609 TRP A CA 1
ATOM 4959 C C . TRP A 1 609 ? -25.503 12.680 18.219 1.00 82.44 609 TRP A C 1
ATOM 4961 O O . TRP A 1 609 ? -26.477 13.298 17.800 1.00 82.44 609 TRP A O 1
ATOM 4971 N N . THR A 1 610 ? -25.601 11.741 19.159 1.00 86.06 610 THR A N 1
ATOM 4972 C CA . THR A 1 610 ? -26.863 11.433 19.841 1.00 86.06 610 THR A CA 1
ATOM 4973 C C . THR A 1 610 ? -27.388 12.654 20.600 1.00 86.06 610 THR A C 1
ATOM 4975 O O . THR A 1 610 ? -28.544 13.021 20.415 1.00 86.06 610 THR A O 1
ATOM 4978 N N . LEU A 1 611 ? -26.550 13.344 21.384 1.00 88.75 611 LEU A N 1
ATOM 4979 C CA . LEU A 1 611 ? -26.950 14.565 22.098 1.00 88.75 611 LEU A CA 1
ATOM 4980 C C . LEU A 1 611 ? -27.348 15.695 21.138 1.00 88.75 611 LEU A C 1
ATOM 4982 O O . LEU A 1 611 ? -28.367 16.348 21.350 1.00 88.75 611 LEU A O 1
ATOM 4986 N N . VAL A 1 612 ? -26.582 15.887 20.060 1.00 84.50 612 VAL A N 1
ATOM 4987 C CA . VAL A 1 612 ? -26.873 16.875 19.007 1.00 84.50 612 VAL A CA 1
ATOM 4988 C C . VAL A 1 612 ? -28.212 16.602 18.318 1.00 84.50 612 VAL A C 1
ATOM 4990 O O . VAL A 1 612 ? -28.952 17.529 17.997 1.00 84.50 612 VAL A O 1
ATOM 4993 N N . LEU A 1 613 ? -28.545 15.337 18.063 1.00 82.00 613 LEU A N 1
ATOM 4994 C CA . LEU A 1 613 ? -29.808 14.989 17.417 1.00 82.00 613 LEU A CA 1
ATOM 4995 C C . LEU A 1 613 ? -30.978 15.075 18.401 1.00 82.00 613 LEU A C 1
ATOM 4997 O O . LEU A 1 613 ? -32.034 15.579 18.030 1.00 82.00 613 LEU A O 1
ATOM 5001 N N . LEU A 1 614 ? -30.795 14.675 19.660 1.00 88.50 614 LEU A N 1
ATOM 5002 C CA . LEU A 1 614 ? -31.818 14.841 20.695 1.00 88.50 614 LEU A CA 1
ATOM 5003 C C . LEU A 1 614 ? -32.149 16.315 20.957 1.00 88.50 614 LEU A C 1
ATOM 5005 O O . LEU A 1 614 ? -33.322 16.638 21.108 1.00 88.50 614 LEU A O 1
ATOM 5009 N N . SER A 1 615 ? -31.160 17.215 20.933 1.00 87.94 615 SER A N 1
ATOM 5010 C CA . SER A 1 615 ? -31.422 18.655 21.077 1.00 87.94 615 SER A CA 1
ATOM 5011 C C . SER A 1 615 ? -32.189 19.247 19.890 1.00 87.94 615 SER A C 1
ATOM 5013 O O . SER A 1 615 ? -32.910 20.230 20.047 1.00 87.94 615 SER A O 1
ATOM 5015 N N . ARG A 1 616 ? -32.081 18.635 18.704 1.00 84.38 616 ARG A N 1
ATOM 5016 C CA . ARG A 1 616 ? -32.826 19.023 17.497 1.00 84.38 616 ARG A CA 1
ATOM 5017 C C . ARG A 1 616 ? -34.248 18.454 17.454 1.00 84.38 616 ARG A C 1
ATOM 5019 O O . ARG A 1 616 ? -35.115 19.055 16.821 1.00 84.38 616 ARG A O 1
ATOM 5026 N N . TYR A 1 617 ? -34.487 17.307 18.085 1.00 87.56 617 TYR A N 1
ATOM 5027 C CA . TYR A 1 617 ? -35.777 16.613 18.075 1.00 87.56 617 TYR A CA 1
ATOM 5028 C C . TYR A 1 617 ? -36.339 16.464 19.500 1.00 87.56 617 TYR A C 1
ATOM 5030 O O . TYR A 1 617 ? -36.340 15.354 20.043 1.00 87.56 617 TYR A O 1
ATOM 5038 N N . PRO A 1 618 ? -36.854 17.554 20.102 1.00 91.81 618 PRO A N 1
ATOM 5039 C CA . PRO A 1 618 ? -37.307 17.562 21.494 1.00 91.81 618 PRO A CA 1
ATOM 5040 C C . PRO A 1 618 ? -38.435 16.558 21.767 1.00 91.81 618 PRO A C 1
ATOM 5042 O O . PRO A 1 618 ? -38.438 15.932 22.820 1.00 91.81 618 PRO A O 1
ATOM 5045 N N . ASP A 1 619 ? -39.326 16.301 20.804 1.00 93.75 619 ASP A N 1
ATOM 5046 C CA . ASP A 1 619 ? -40.378 15.280 20.947 1.00 93.75 619 ASP A CA 1
ATOM 5047 C C . ASP A 1 619 ? -39.800 13.879 21.206 1.00 93.75 619 ASP A C 1
ATOM 5049 O O . ASP A 1 619 ? -40.342 13.096 21.984 1.00 93.75 619 ASP A O 1
ATOM 5053 N N . TRP A 1 620 ? -38.687 13.543 20.545 1.00 92.25 620 TRP A N 1
ATOM 5054 C CA . TRP A 1 620 ? -37.998 12.268 20.742 1.00 92.25 620 TRP A CA 1
ATOM 5055 C C . TRP A 1 620 ? -37.175 12.257 22.026 1.00 92.25 620 TRP A C 1
ATOM 5057 O O . TRP A 1 620 ? -37.084 11.214 22.674 1.00 92.25 620 TRP A O 1
ATOM 5067 N N . GLN A 1 621 ? -36.612 13.403 22.409 1.00 94.25 621 GLN A N 1
ATOM 5068 C CA . GLN A 1 621 ? -35.948 13.571 23.697 1.00 94.25 621 GLN A CA 1
ATOM 5069 C C . GLN A 1 621 ? -36.920 13.347 24.860 1.00 94.25 621 GLN A C 1
ATOM 5071 O O . GLN A 1 621 ? -36.582 12.613 25.788 1.00 94.25 621 GLN A O 1
ATOM 5076 N N . GLU A 1 622 ? -38.125 13.914 24.791 1.00 95.75 622 GLU A N 1
ATOM 5077 C CA . GLU A 1 622 ? -39.127 13.766 25.844 1.00 95.75 622 GLU A CA 1
ATOM 5078 C C . GLU A 1 622 ? -39.640 12.329 25.923 1.00 95.75 622 GLU A C 1
ATOM 5080 O O . GLU A 1 622 ? -39.632 11.739 26.996 1.00 95.75 622 GLU A O 1
ATOM 5085 N N . ARG A 1 623 ? -39.940 11.689 24.785 1.00 95.25 623 ARG A N 1
ATOM 5086 C CA . ARG A 1 623 ? -40.324 10.264 24.762 1.00 95.25 623 ARG A CA 1
ATOM 5087 C C . ARG A 1 623 ? -39.260 9.353 25.373 1.00 95.25 623 ARG A C 1
ATOM 5089 O O . ARG A 1 623 ? -39.590 8.415 26.094 1.00 95.25 623 ARG A O 1
ATOM 5096 N N . ALA A 1 624 ? -37.985 9.605 25.073 1.00 94.12 624 ALA A N 1
ATOM 5097 C CA . ALA A 1 624 ? -36.884 8.847 25.661 1.00 94.12 624 ALA A CA 1
ATOM 5098 C C . ALA A 1 624 ? -36.783 9.086 27.175 1.00 94.12 624 ALA A C 1
ATOM 5100 O O . ALA A 1 624 ? -36.567 8.141 27.932 1.00 94.12 624 ALA A O 1
ATOM 5101 N N . ARG A 1 625 ? -36.972 10.333 27.626 1.00 94.88 625 ARG A N 1
ATOM 5102 C CA . ARG A 1 625 ? -36.994 10.696 29.049 1.00 94.88 625 ARG A CA 1
ATOM 5103 C C . ARG A 1 625 ? -38.148 10.012 29.783 1.00 94.88 625 ARG A C 1
ATOM 5105 O O . ARG A 1 625 ? -37.911 9.403 30.823 1.00 94.88 625 ARG A O 1
ATOM 5112 N N . GLU A 1 626 ? -39.362 10.080 29.244 1.00 96.25 626 GLU A N 1
ATOM 5113 C CA . GLU A 1 626 ? -40.552 9.428 29.797 1.00 96.25 626 GLU A CA 1
ATOM 5114 C C . GLU A 1 626 ? -40.355 7.913 29.915 1.00 96.25 626 GLU A C 1
ATOM 5116 O O . GLU A 1 626 ? -40.635 7.347 30.969 1.00 96.25 626 GLU A O 1
ATOM 5121 N N . GLU A 1 627 ? -39.818 7.258 28.880 1.00 96.50 627 GLU A N 1
ATOM 5122 C CA . GLU A 1 627 ? -39.526 5.820 28.910 1.00 96.50 627 GLU A CA 1
ATOM 5123 C C . GLU A 1 627 ? -38.533 5.466 30.029 1.00 96.50 627 GLU A C 1
ATOM 5125 O O . GLU A 1 627 ? -38.781 4.553 30.820 1.00 96.50 627 GLU A O 1
ATOM 5130 N N . VAL A 1 628 ? -37.430 6.214 30.146 1.00 95.31 628 VAL A N 1
ATOM 5131 C CA . VAL A 1 628 ? -36.428 5.994 31.201 1.00 95.31 628 VAL A CA 1
ATOM 5132 C C . VAL A 1 628 ? -37.039 6.190 32.591 1.00 95.31 628 VAL A C 1
ATOM 5134 O O . VAL A 1 628 ? -36.807 5.370 33.481 1.00 95.31 628 VAL A O 1
ATOM 5137 N N . LEU A 1 629 ? -37.859 7.229 32.780 1.00 95.44 629 LEU A N 1
ATOM 5138 C CA . LEU A 1 629 ? -38.544 7.494 34.047 1.00 95.44 629 LEU A CA 1
ATOM 5139 C C . LEU A 1 629 ? -39.581 6.417 34.388 1.00 95.44 629 LEU A C 1
ATOM 5141 O O . LEU A 1 629 ? -39.698 6.048 35.553 1.00 95.44 629 LEU A O 1
ATOM 5145 N N . GLN A 1 630 ? -40.299 5.878 33.401 1.00 95.56 630 GLN A N 1
ATOM 5146 C CA . GLN A 1 630 ? -41.259 4.791 33.613 1.00 95.56 630 GLN A CA 1
ATOM 5147 C C . GLN A 1 630 ? -40.575 3.486 34.032 1.00 95.56 630 GLN A C 1
ATOM 5149 O O . GLN A 1 630 ? -41.062 2.797 34.926 1.00 95.56 630 GLN A O 1
ATOM 5154 N N . VAL A 1 631 ? -39.449 3.140 33.404 1.00 96.44 631 VAL A N 1
ATOM 5155 C CA . VAL A 1 631 ? -38.741 1.883 33.686 1.00 96.44 631 VAL A CA 1
ATOM 5156 C C . VAL A 1 631 ? -37.953 1.969 34.997 1.00 96.44 631 VAL A C 1
ATOM 5158 O O . VAL A 1 631 ? -38.031 1.071 35.843 1.00 96.44 631 VAL A O 1
ATOM 5161 N N . PHE A 1 632 ? -37.198 3.050 35.196 1.00 94.75 632 PHE A N 1
ATOM 5162 C CA . PHE A 1 632 ? -36.252 3.153 36.308 1.00 94.75 632 PHE A CA 1
ATOM 5163 C C . PHE A 1 632 ? -36.726 4.057 37.445 1.00 94.75 632 PHE A C 1
ATOM 5165 O O . PHE A 1 632 ? -36.423 3.773 38.607 1.00 94.75 632 PHE A O 1
ATOM 5172 N N . GLY A 1 633 ? -37.494 5.109 37.158 1.00 92.00 633 GLY A N 1
ATOM 5173 C CA . GLY A 1 633 ? -37.806 6.150 38.136 1.00 92.00 633 GLY A CA 1
ATOM 5174 C C . GLY A 1 633 ? -36.520 6.770 38.687 1.00 92.00 633 GLY A C 1
ATOM 5175 O O . GLY A 1 633 ? -35.710 7.296 37.930 1.00 92.00 633 GLY A O 1
ATOM 5176 N N . SER A 1 634 ? -36.312 6.668 40.003 1.00 88.00 634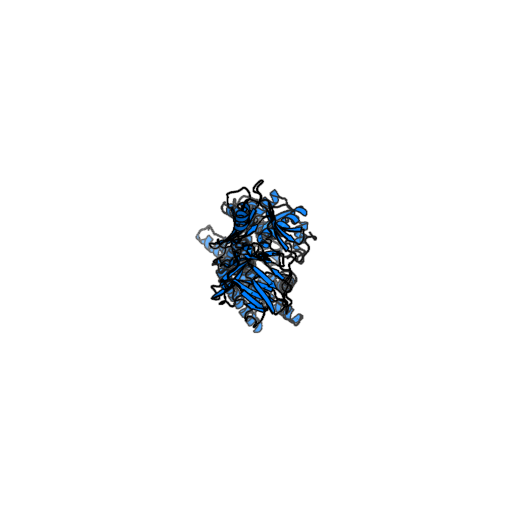 SER A N 1
ATOM 5177 C CA . SER A 1 634 ? -35.079 7.086 40.692 1.00 8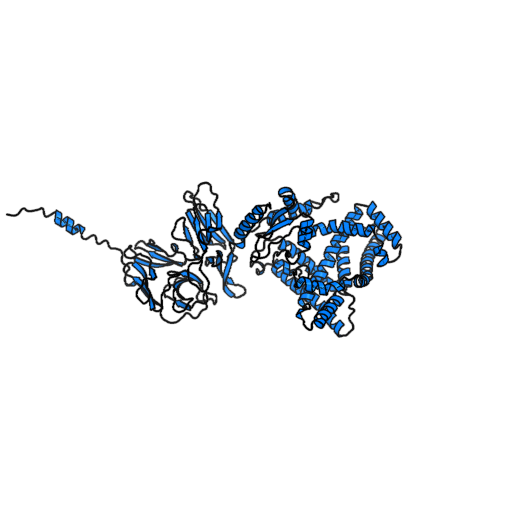8.00 634 SER A CA 1
ATOM 5178 C C . SER A 1 634 ? -34.077 5.949 40.938 1.00 88.00 634 SER A C 1
ATOM 5180 O O . SER A 1 634 ? -33.046 6.156 41.582 1.00 88.00 634 SER A O 1
ATOM 5182 N N . ARG A 1 635 ? -34.370 4.726 40.475 1.00 91.19 635 ARG A N 1
ATOM 5183 C CA . ARG A 1 635 ? -33.494 3.564 40.671 1.00 91.19 635 ARG A CA 1
ATOM 5184 C C . ARG A 1 635 ? -32.320 3.602 39.696 1.00 91.19 635 ARG A C 1
ATOM 5186 O O . ARG A 1 635 ? -32.423 4.127 38.590 1.00 91.19 635 ARG A O 1
ATOM 5193 N N . LYS A 1 636 ? -31.207 2.988 40.099 1.00 89.25 636 LYS A N 1
ATOM 5194 C CA . LYS A 1 636 ? -30.050 2.798 39.217 1.00 89.25 636 LYS A CA 1
ATOM 5195 C C . LYS A 1 636 ? -30.420 1.872 38.047 1.00 89.25 636 LYS A C 1
ATOM 5197 O O . LYS A 1 636 ? -31.126 0.892 38.288 1.00 89.25 636 LYS A O 1
ATOM 5202 N N . PRO A 1 637 ? -29.928 2.136 36.822 1.00 90.81 637 PRO A N 1
ATOM 5203 C CA . PRO A 1 637 ? -30.104 1.230 35.698 1.00 90.81 637 PRO A CA 1
ATOM 5204 C C . PRO A 1 637 ? -29.530 -0.163 35.972 1.00 90.81 637 PRO A C 1
ATOM 5206 O O . PRO A 1 637 ? -28.387 -0.296 36.410 1.00 90.81 637 PRO A O 1
ATOM 5209 N N . ASP A 1 638 ? -30.315 -1.192 35.671 1.00 90.38 638 ASP A N 1
ATOM 5210 C CA . ASP A 1 638 ? -29.924 -2.599 35.695 1.00 90.38 638 ASP A CA 1
ATOM 5211 C C . ASP A 1 638 ? -30.116 -3.236 34.309 1.00 90.38 638 ASP A C 1
ATOM 5213 O O . ASP A 1 638 ? -30.710 -2.653 33.397 1.00 90.38 638 ASP A O 1
ATOM 5217 N N . PHE A 1 639 ? -29.565 -4.435 34.121 1.00 87.81 639 PHE A N 1
ATOM 5218 C CA . PHE A 1 639 ? -29.573 -5.083 32.811 1.00 87.81 639 PHE A CA 1
ATOM 5219 C C . PHE A 1 639 ? -30.991 -5.396 32.314 1.00 87.81 639 PHE A C 1
ATOM 5221 O O . PHE A 1 639 ? -31.277 -5.265 31.123 1.00 87.81 639 PHE A O 1
ATOM 5228 N N . ASP A 1 640 ? -31.882 -5.799 33.219 1.00 89.31 640 ASP A N 1
ATOM 5229 C CA . ASP A 1 640 ? -33.245 -6.177 32.862 1.00 89.31 640 ASP A CA 1
ATOM 5230 C C . ASP A 1 640 ? -34.060 -4.950 32.449 1.00 89.31 640 ASP A C 1
ATOM 5232 O O . ASP A 1 640 ? -34.739 -4.986 31.425 1.00 89.31 640 ASP A O 1
ATOM 5236 N N . GLY A 1 641 ? -33.938 -3.829 33.160 1.00 91.50 641 GLY A N 1
ATOM 5237 C CA . GLY A 1 641 ? -34.563 -2.568 32.784 1.00 91.50 641 GLY A CA 1
ATOM 5238 C C . GLY A 1 641 ? -34.048 -2.024 31.450 1.00 91.50 641 GLY A C 1
ATOM 5239 O O . GLY A 1 641 ? -34.846 -1.542 30.649 1.00 91.50 641 GLY A O 1
ATOM 5240 N N . LEU A 1 642 ? -32.750 -2.163 31.144 1.00 90.44 642 LEU A N 1
ATOM 5241 C CA . LEU A 1 642 ? -32.192 -1.684 29.870 1.00 90.44 642 LEU A CA 1
ATOM 5242 C C . LEU A 1 642 ? -32.838 -2.375 28.659 1.00 90.44 642 LEU A C 1
ATOM 5244 O O . LEU A 1 642 ? -33.076 -1.725 27.643 1.00 90.44 642 LEU A O 1
ATOM 5248 N N . ASN A 1 643 ? -33.207 -3.655 28.782 1.00 88.44 643 ASN A N 1
ATOM 5249 C CA . ASN A 1 643 ? -33.915 -4.392 27.725 1.00 88.44 643 ASN A CA 1
ATOM 5250 C C . ASN A 1 643 ? -35.350 -3.889 27.480 1.00 88.44 643 ASN A C 1
ATOM 5252 O O . ASN A 1 643 ? -35.942 -4.201 26.445 1.00 88.44 643 ASN A O 1
ATOM 5256 N N . HIS A 1 644 ? -35.918 -3.114 28.409 1.00 92.88 644 HIS A N 1
ATOM 5257 C CA . HIS A 1 644 ? -37.249 -2.524 28.274 1.00 92.88 644 HIS A CA 1
ATOM 5258 C C . HIS A 1 644 ? -37.236 -1.137 27.612 1.00 92.88 644 HIS A C 1
ATOM 5260 O O . HIS A 1 644 ? -38.305 -0.645 27.256 1.00 92.88 644 HIS A O 1
ATOM 5266 N N . LEU A 1 645 ? -36.060 -0.530 27.394 1.00 93.50 645 LEU A N 1
ATOM 5267 C CA . LEU A 1 645 ? -35.923 0.781 26.754 1.00 93.50 645 LEU A CA 1
ATOM 5268 C C . LEU A 1 645 ? -36.019 0.689 25.219 1.00 93.50 645 LEU A C 1
ATOM 5270 O O . LEU A 1 645 ? -35.013 0.711 24.500 1.00 93.50 645 LEU A O 1
ATOM 5274 N N . LYS A 1 646 ? -37.234 0.551 24.689 1.00 91.88 646 LYS A N 1
ATOM 5275 C CA . LYS A 1 646 ? -37.495 0.388 23.252 1.00 91.88 646 LYS A CA 1
ATOM 5276 C C . LYS A 1 646 ? -37.228 1.672 22.468 1.00 91.88 646 LYS A C 1
ATOM 5278 O O . LYS A 1 646 ? -36.599 1.606 21.412 1.00 91.88 646 LYS A O 1
ATOM 5283 N N . VAL A 1 647 ? -37.686 2.822 22.961 1.00 90.50 647 VAL A N 1
ATOM 5284 C CA . VAL A 1 647 ? -37.483 4.136 22.329 1.00 90.50 647 VAL A CA 1
ATOM 5285 C C . VAL A 1 647 ? -35.996 4.470 22.319 1.00 90.50 647 VAL A C 1
ATOM 5287 O O . VAL A 1 647 ? -35.459 4.784 21.256 1.00 90.50 647 VAL A O 1
ATOM 5290 N N . VAL A 1 648 ? -35.306 4.331 23.457 1.00 88.69 648 VAL A N 1
ATOM 5291 C CA . VAL A 1 648 ? -33.853 4.563 23.519 1.00 88.69 648 VAL A CA 1
ATOM 5292 C C . VAL A 1 648 ? -33.114 3.616 22.573 1.00 88.69 648 VAL A C 1
ATOM 5294 O O . VAL A 1 648 ? -32.243 4.065 21.837 1.00 88.69 648 VAL A O 1
ATOM 5297 N N . SER A 1 649 ? -33.494 2.336 22.505 1.00 85.50 649 SER A N 1
ATOM 5298 C CA . SER A 1 649 ? -32.883 1.374 21.572 1.00 85.50 649 SER A CA 1
ATOM 5299 C C . SER A 1 649 ? -33.067 1.769 20.102 1.00 85.50 649 SER A C 1
ATOM 5301 O O . SER A 1 649 ? -32.131 1.651 19.310 1.00 85.50 649 SER A O 1
ATOM 5303 N N . ILE A 1 650 ? -34.245 2.277 19.724 1.00 83.50 650 ILE A N 1
ATOM 5304 C CA . ILE A 1 650 ? -34.492 2.797 18.370 1.00 83.50 650 ILE A CA 1
ATOM 5305 C C . ILE A 1 650 ? -33.572 3.984 18.085 1.00 83.50 650 ILE A C 1
ATOM 5307 O O . ILE A 1 650 ? -32.913 3.996 17.046 1.00 83.50 650 ILE A O 1
ATOM 5311 N N . LEU A 1 651 ? -33.489 4.945 19.009 1.00 80.00 651 LEU A N 1
ATOM 5312 C CA . LEU A 1 651 ? -32.624 6.121 18.885 1.00 80.00 651 LEU A CA 1
ATOM 5313 C C . LEU A 1 651 ? -31.151 5.717 18.758 1.00 80.00 651 LEU A C 1
ATOM 5315 O O . LEU A 1 651 ? -30.463 6.189 17.858 1.00 80.00 651 LEU A O 1
ATOM 5319 N N . VAL A 1 652 ? -30.693 4.775 19.586 1.00 74.38 652 VAL A N 1
ATOM 5320 C CA . VAL A 1 652 ? -29.338 4.210 19.541 1.00 74.38 652 VAL A CA 1
ATOM 5321 C C . VAL A 1 652 ? -29.020 3.670 18.149 1.00 74.38 652 VAL A C 1
ATOM 5323 O O . VAL A 1 652 ? -27.998 4.042 17.573 1.00 74.38 652 VAL A O 1
ATOM 5326 N N . VAL A 1 653 ? -29.898 2.842 17.574 1.00 69.25 653 VAL A N 1
ATOM 5327 C CA . VAL A 1 653 ? -29.697 2.260 16.237 1.00 69.25 653 VAL A CA 1
ATOM 5328 C C . VAL A 1 653 ? -29.710 3.340 15.155 1.00 69.25 653 VAL A C 1
ATOM 5330 O O . VAL A 1 653 ? -28.820 3.371 14.306 1.00 69.25 653 VAL A O 1
ATOM 5333 N N . TRP A 1 654 ? -30.683 4.250 15.189 1.00 65.56 654 TRP A N 1
ATOM 5334 C CA . TRP A 1 654 ? -30.837 5.305 14.184 1.00 65.56 654 TRP A CA 1
ATOM 5335 C C . TRP A 1 654 ? -29.641 6.263 14.167 1.00 65.56 654 TRP A C 1
ATOM 5337 O O . TRP A 1 654 ? -29.098 6.586 13.109 1.00 65.56 654 TRP A O 1
ATOM 5347 N N . PHE A 1 655 ? -29.173 6.664 15.347 1.00 65.25 655 PHE A N 1
ATOM 5348 C CA . PHE A 1 655 ? -28.018 7.542 15.493 1.00 65.25 655 PHE A CA 1
ATOM 5349 C C . PHE A 1 655 ? -26.703 6.827 15.227 1.00 65.25 655 PHE A C 1
ATOM 5351 O O . PHE A 1 655 ? -25.764 7.461 14.755 1.00 65.25 655 PHE A O 1
ATOM 5358 N N . ASN A 1 656 ? -26.638 5.508 15.419 1.00 58.16 656 ASN A N 1
ATOM 5359 C CA . ASN A 1 656 ? -25.497 4.727 14.965 1.00 58.16 656 ASN A CA 1
ATOM 5360 C C . ASN A 1 656 ? -25.374 4.779 13.431 1.00 58.16 656 ASN A C 1
ATOM 5362 O O . ASN A 1 656 ? -24.295 5.041 12.914 1.00 58.16 656 ASN A O 1
ATOM 5366 N N . PHE A 1 657 ? -26.477 4.690 12.679 1.00 55.09 657 PHE A N 1
ATOM 5367 C CA . PHE A 1 657 ? -26.436 4.922 11.227 1.00 55.09 657 PHE A CA 1
ATOM 5368 C C . PHE A 1 657 ? -26.021 6.354 10.855 1.00 55.09 657 PHE A C 1
ATOM 5370 O O . PHE A 1 657 ? -25.314 6.538 9.868 1.00 55.09 657 PHE A O 1
ATOM 5377 N N . TYR A 1 658 ? -26.390 7.358 11.652 1.00 52.75 658 TYR A N 1
ATOM 5378 C CA . TYR A 1 658 ? -26.017 8.758 11.414 1.00 52.75 658 TYR A CA 1
ATOM 5379 C C . TYR A 1 658 ? -24.549 9.069 11.766 1.00 52.75 658 TYR A C 1
ATOM 5381 O O . TYR A 1 658 ? -23.903 9.858 11.078 1.00 52.75 658 TYR A O 1
ATOM 5389 N N . ALA A 1 659 ? -24.003 8.433 12.809 1.00 44.66 659 ALA A N 1
ATOM 5390 C CA . ALA A 1 659 ? -22.636 8.623 13.299 1.00 44.66 659 ALA A CA 1
ATOM 5391 C C . ALA A 1 659 ? -21.620 7.681 12.618 1.00 44.66 659 ALA A C 1
ATOM 5393 O O . ALA A 1 659 ? -20.565 8.143 12.182 1.00 44.66 659 ALA A O 1
ATOM 5394 N N . MET A 1 660 ? -21.938 6.385 12.471 1.00 40.84 660 MET A N 1
ATOM 5395 C CA . MET A 1 660 ? -21.108 5.362 11.807 1.00 40.84 660 MET A CA 1
ATOM 5396 C C . MET A 1 660 ? -21.358 5.229 10.305 1.00 40.84 660 MET A C 1
ATOM 5398 O O . MET A 1 660 ? -20.449 4.790 9.599 1.00 40.84 660 MET A O 1
ATOM 5402 N N . GLY A 1 661 ? -22.496 5.686 9.767 1.00 36.94 661 GLY A N 1
ATOM 5403 C CA . GLY A 1 661 ? -22.676 5.849 8.315 1.00 36.94 661 GLY A CA 1
ATOM 5404 C C . GLY A 1 661 ? -21.587 6.725 7.681 1.00 36.94 661 GLY A C 1
ATOM 5405 O O . GLY A 1 661 ? -21.331 6.626 6.488 1.00 36.94 661 GLY A O 1
ATOM 5406 N N . ASN A 1 662 ? -20.860 7.488 8.499 1.00 41.38 662 ASN A N 1
ATOM 5407 C CA . ASN A 1 662 ? -19.696 8.287 8.127 1.00 41.38 662 ASN A CA 1
ATOM 5408 C C . ASN A 1 662 ? -18.373 7.495 8.015 1.00 41.38 662 ASN A C 1
ATOM 5410 O O . ASN A 1 662 ? -17.428 7.995 7.412 1.00 41.38 662 ASN A O 1
ATOM 5414 N N . ASN A 1 663 ? -18.297 6.264 8.539 1.00 33.53 663 ASN A N 1
ATOM 5415 C CA . ASN A 1 663 ? -17.138 5.360 8.438 1.00 33.53 663 ASN A CA 1
ATOM 5416 C C . ASN A 1 663 ? -17.459 4.049 7.690 1.00 33.53 663 ASN A C 1
ATOM 5418 O O . ASN A 1 663 ? -16.600 3.534 6.977 1.00 33.53 663 ASN A O 1
ATOM 5422 N N . ASP A 1 664 ? -18.681 3.517 7.768 1.00 31.09 664 ASP A N 1
ATOM 5423 C CA . ASP A 1 664 ? -19.067 2.281 7.066 1.00 31.09 664 ASP A CA 1
ATOM 5424 C C . ASP A 1 664 ? -19.392 2.492 5.583 1.00 31.09 664 ASP A C 1
ATOM 5426 O O . ASP A 1 664 ? -19.212 1.566 4.787 1.00 31.09 664 ASP A O 1
ATOM 5430 N N . LEU A 1 665 ? -19.698 3.728 5.156 1.00 31.98 665 LEU A N 1
ATOM 5431 C CA . LEU A 1 665 ? -19.627 4.099 3.736 1.00 31.98 665 LEU A CA 1
ATOM 5432 C C . LEU A 1 665 ? -18.236 3.791 3.159 1.00 31.98 665 LEU A C 1
ATOM 5434 O O . LEU A 1 665 ? -18.135 3.471 1.984 1.00 31.98 665 LEU A O 1
ATOM 5438 N N . VAL A 1 666 ? -17.171 3.783 3.976 1.00 32.81 666 VAL A N 1
ATOM 5439 C CA . VAL A 1 666 ? -15.800 3.422 3.565 1.00 32.81 666 VAL A CA 1
ATOM 5440 C C . VAL A 1 666 ? -15.574 1.899 3.519 1.00 32.81 666 VAL A C 1
ATOM 5442 O O . VAL A 1 666 ? -14.667 1.451 2.806 1.00 32.81 666 VAL A O 1
ATOM 5445 N N . ARG A 1 667 ? -16.386 1.092 4.223 1.00 31.72 667 ARG A N 1
ATOM 5446 C CA . ARG A 1 667 ? -16.392 -0.384 4.125 1.00 31.72 667 ARG A CA 1
ATOM 5447 C C . ARG A 1 667 ? -17.226 -0.884 2.943 1.00 31.72 667 ARG A C 1
ATOM 5449 O O . ARG A 1 667 ? -16.781 -1.787 2.244 1.00 31.72 667 ARG A O 1
ATOM 5456 N N . VAL A 1 668 ? -18.370 -0.257 2.676 1.00 30.92 668 VAL A N 1
ATOM 5457 C CA . VAL A 1 668 ? -19.300 -0.605 1.581 1.00 30.92 668 VAL A CA 1
ATOM 5458 C C . VAL A 1 668 ? -18.771 -0.201 0.190 1.00 30.92 668 VAL A C 1
ATOM 5460 O O . VAL A 1 668 ? -19.147 -0.759 -0.834 1.00 30.92 668 VAL A O 1
ATOM 5463 N N . VAL A 1 669 ? -17.797 0.705 0.143 1.00 30.14 669 VAL A N 1
ATOM 5464 C CA . VAL A 1 669 ? -17.194 1.253 -1.084 1.00 30.14 669 VAL A CA 1
ATOM 5465 C C . VAL A 1 669 ? -16.013 0.442 -1.641 1.00 30.14 669 VAL A C 1
ATOM 5467 O O . VAL A 1 669 ? -15.372 0.868 -2.600 1.00 30.14 669 VAL A O 1
ATOM 5470 N N . LYS A 1 670 ? -15.660 -0.711 -1.060 1.00 34.06 670 LYS A N 1
ATOM 5471 C CA . LYS A 1 670 ? -14.390 -1.372 -1.403 1.00 34.06 670 LYS A CA 1
ATOM 5472 C C . LYS A 1 670 ? -14.528 -2.870 -1.653 1.00 34.06 670 LYS A C 1
ATOM 5474 O O . LYS A 1 670 ? -14.302 -3.671 -0.755 1.00 34.06 670 LYS A O 1
ATOM 5479 N N . ALA A 1 671 ? -14.749 -3.245 -2.912 1.00 28.19 671 ALA A N 1
ATOM 5480 C CA . ALA A 1 671 ? -14.312 -4.553 -3.405 1.00 28.19 671 ALA A CA 1
ATOM 5481 C C . ALA A 1 671 ? -12.851 -4.477 -3.900 1.00 28.19 671 ALA A C 1
ATOM 5483 O O . ALA A 1 671 ? -12.455 -3.523 -4.578 1.00 28.19 671 ALA A O 1
ATOM 5484 N N . ILE A 1 672 ? -12.041 -5.474 -3.530 1.00 34.47 672 ILE A N 1
ATOM 5485 C CA . ILE A 1 672 ? -10.619 -5.622 -3.883 1.00 34.47 672 ILE A CA 1
ATOM 5486 C C . ILE A 1 672 ? -10.460 -6.730 -4.914 1.00 34.47 672 ILE A C 1
ATOM 5488 O O . ILE A 1 672 ? -10.996 -7.820 -4.734 1.00 34.47 672 ILE A O 1
ATOM 5492 N N . PHE A 1 673 ? -9.624 -6.483 -5.922 1.00 28.95 673 PHE A N 1
ATOM 5493 C CA . PHE A 1 673 ? -8.990 -7.548 -6.696 1.00 28.95 673 PHE A CA 1
ATOM 5494 C C . PHE A 1 673 ? -7.857 -8.174 -5.873 1.00 28.95 673 PHE A C 1
ATOM 5496 O O . PHE A 1 673 ? -6.989 -7.422 -5.411 1.00 28.95 673 PHE A O 1
ATOM 5503 N N . PRO A 1 674 ? -7.819 -9.505 -5.686 1.00 27.42 674 PRO A N 1
ATOM 5504 C CA . PRO A 1 674 ? -6.695 -10.142 -5.015 1.00 27.42 674 PRO A CA 1
ATOM 5505 C C . PRO A 1 674 ? -5.400 -9.919 -5.812 1.00 27.42 674 PRO A C 1
ATOM 5507 O O . PRO A 1 674 ? -5.425 -9.575 -6.996 1.00 27.42 674 PRO A O 1
ATOM 5510 N N . ASP A 1 675 ? -4.256 -10.094 -5.145 1.00 29.83 675 ASP A N 1
ATOM 5511 C CA . ASP A 1 675 ? -2.931 -10.043 -5.770 1.00 29.83 675 ASP A CA 1
ATOM 5512 C C . ASP A 1 675 ? -2.859 -10.915 -7.043 1.00 29.83 675 ASP A C 1
ATOM 5514 O O . ASP A 1 675 ? -3.652 -11.840 -7.221 1.00 29.83 675 ASP A O 1
ATOM 5518 N N . ASN A 1 676 ? -1.875 -10.610 -7.903 1.00 30.45 676 ASN A N 1
ATOM 5519 C CA . ASN A 1 676 ? -1.599 -11.107 -9.271 1.00 30.45 676 ASN A CA 1
ATOM 5520 C C . ASN A 1 676 ? -1.690 -12.637 -9.551 1.00 30.45 676 ASN A C 1
ATOM 5522 O O . ASN A 1 676 ? -1.310 -13.069 -10.639 1.00 30.45 676 ASN A O 1
ATOM 5526 N N . SER A 1 677 ? -2.133 -13.467 -8.609 1.00 29.81 677 SER A N 1
ATOM 5527 C CA . SER A 1 677 ? -2.301 -14.918 -8.716 1.00 29.81 677 SER A CA 1
ATOM 5528 C C . SER A 1 677 ? -3.736 -15.393 -8.978 1.00 29.81 677 SER A C 1
ATOM 5530 O O . SER A 1 677 ? -3.923 -16.593 -9.163 1.00 29.81 677 SER A O 1
ATOM 5532 N N . THR A 1 678 ? -4.742 -14.512 -9.007 1.00 32.25 678 THR A N 1
ATOM 5533 C CA . THR A 1 678 ? -6.140 -14.911 -9.271 1.00 32.25 678 THR A CA 1
ATOM 5534 C C . THR A 1 678 ? -6.688 -14.285 -10.547 1.00 32.25 678 THR A C 1
ATOM 5536 O O . THR A 1 678 ? -6.476 -13.107 -10.832 1.00 32.25 678 THR A O 1
ATOM 5539 N N . ASP A 1 679 ? -7.340 -15.131 -11.343 1.00 29.69 679 ASP A N 1
ATOM 5540 C CA . ASP A 1 679 ? -7.898 -14.807 -12.651 1.00 29.69 679 ASP A CA 1
ATOM 5541 C C . ASP A 1 679 ? -9.015 -13.750 -12.517 1.00 29.69 679 ASP A C 1
ATOM 5543 O O . ASP A 1 679 ? -9.973 -13.971 -11.769 1.00 29.69 679 ASP A O 1
ATOM 5547 N N . PRO A 1 680 ? -8.933 -12.600 -13.214 1.00 33.41 680 PRO A N 1
ATOM 5548 C CA . PRO A 1 680 ? -9.973 -11.569 -13.201 1.00 33.41 680 PRO A CA 1
ATOM 5549 C C . PRO A 1 680 ? -11.337 -12.019 -13.753 1.00 33.41 680 PRO A C 1
ATOM 5551 O O 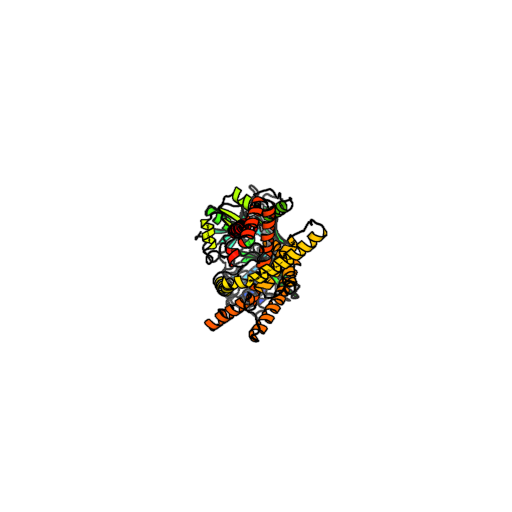. PRO A 1 680 ? -12.276 -11.230 -13.730 1.00 33.41 680 PRO A O 1
ATOM 5554 N N . THR A 1 681 ? -11.451 -13.238 -14.286 1.00 32.88 681 THR A N 1
ATOM 5555 C CA . THR A 1 681 ? -12.657 -13.780 -14.935 1.00 32.88 681 THR A CA 1
ATOM 5556 C C . THR A 1 681 ? -13.770 -14.216 -13.981 1.00 32.88 681 THR A C 1
ATOM 5558 O O . THR A 1 681 ? -14.828 -14.609 -14.459 1.00 32.88 681 THR A O 1
ATOM 5561 N N . ASN A 1 682 ? -13.561 -14.161 -12.662 1.00 29.36 682 ASN A N 1
ATOM 5562 C CA . ASN A 1 682 ? -14.559 -14.571 -11.661 1.00 29.36 682 ASN A CA 1
ATOM 5563 C C . ASN A 1 682 ? -15.411 -13.411 -11.094 1.00 29.36 682 ASN A C 1
ATOM 5565 O O . ASN A 1 682 ? -15.995 -13.563 -10.023 1.00 29.36 682 ASN A O 1
ATOM 5569 N N . PHE A 1 683 ? -15.481 -12.272 -11.795 1.00 29.83 683 PHE A N 1
ATOM 5570 C CA . PHE A 1 683 ? -16.425 -11.176 -11.530 1.00 29.83 683 PHE A CA 1
ATOM 5571 C C . PHE A 1 683 ? -17.336 -10.926 -12.725 1.00 29.83 683 PHE A C 1
ATOM 5573 O O . PHE A 1 683 ? -16.786 -10.763 -13.846 1.00 29.83 683 PHE A O 1
#